Protein 4DWD (pdb70)

Secondary structure (DSSP, 8-state):
-PBEEEEEEEEE-----EEEEEEEETTS-EEEEEE---TTHHHHHHIIIIIHHHHTTSBGGGHHHHHH--TTGGG--TTHHHHHHHHHHHHHHHHHHHHHTSBHHHHTT--S-SEEEEEEEE---SSS-HHHHHHHHHHHHHHH--SEEEEE----TT--S--HHHHHHHHHHHHHHH-TT--EEEE-TT---HHHHHHHHHHHHHTT-SEEE--S-TT-S---HHHHH-SSEEE--TT--SHHHHHHHHHHT------TT--TTT--HHHHHHHHT---------SSHHHHHHHHHHHT-----EEE-TTGGGGTTTBSS----BTTEEE----SBT---B-HHHHHHHEEEE---/-PBEEEEEEEEE-----EEEEEEEETTS-EEEEEE---TTHHHHHHIIIIIHHHHTTSBGGGHHHHHH--TTGGG--TTHHHHHHHHHHHHHHHHHHHHHTSBHHHHTT--S-SEEEEEEEE---SSS-HHHHHHHHHHHHHHH--SEEEEE----TT--S--HHHHHHHHHHHHHHH-TT--EEEE-TT---HHHHHHHHHHHHHTT-SEEE--S-TT-S---HHHHH-SSEEE--TT--SHHHHHHHHHHT------TT--TTT--HHHHHHHHT---------SSHHHHHHHHHHHT-----EEE-TTGGGGTTTBSS----BTTEEE----SBT---B-HHHHHHHEEEEETTEEE-

InterPro domains:
  IPR013341 Mandelate racemase, N-terminal domain [PF02746] (21-117)
  IPR013342 Mandelate racemase, C-terminal domain [PF13378] (141-360)
  IPR013342 Mandelate racemase, C-terminal domain [SM00922] (139-242)
  IPR029017 Enolase-like, N-terminal [G3DSA:3.30.390.10] (1-109)
  IPR029017 Enolase-like, N-terminal [SSF54826] (1-121)
  IPR036849 Enolase-like, C-terminal domain superfamily [G3DSA:3.20.20.120] (110-372)
  IPR036849 Enolase-like, C-terminal domain superfamily [SSF51604] (105-364)
  IPR046945 L-rhamnonate dehydratase-like [PTHR13794] (23-365)

Foldseek 3Di:
DKAWAFWFWKWFDACQIFIKIWIAIPVGDIFIFGADAVSLLLLSLCCFPPQTVQRHGDHLVCLVVSLVPPSCVVVVCAFSNLLNSLRSSQRSLLVVLVVVVWESLVVVPFFPDQWFFEEEEEEQPQVDALVRLLVVQVVCCVQQVGQAYEYEHPDDLVAALPDLPRLLSSLQSNLVSVDLVHAYEYEDVAHYDLVSLLVSLVSVVVSVHAEYENPHHVVPLLSLVSCVVHDRQYEYACRPRALVVLVSSVVSNHLYAHFSSSCHLVNVNLVVSVVSNHDYAHDDEAFFSSLLSVSSNVRHHDPDTHYYYPPSVSNPDQWPDTDDHDNRIDRHDMGGRSPTHGDVVSRVVGIDTDHND/DKAWAFWFWKWFPQVHIFIKIWIAIPVGDIFIFGADAVRLQLLSLCCFPPQGVQRHGGHLVCLVVSLVPPPCVVVVCAFSNLLNSLRVSQRSLLVVLVVVVWESLVVVPHFPDQWFFEEEEEEQPQPDALVRLLVVQVVSCVQQVGQAYEYEHPDDLVAALPDLPRLLSSLQSNLVNVDLPHAYEYEDVAHYDLVSLLVSLVSVVVSVHAEYENPHHLVPLLSLVSCVVHDRQYEYACSPRALVSLVSSVVSNHLYAHFSSSCHLVNVNQVVSVVSNHDYAHDDEAFFSSLLSVSSNVSHHDPDTHYYYPPSVSNPDQWPDTDDHDNRIDRHDIGGRSPTGGDVVSRVVGIWIDHVPDTHD

Structure (mmCIF, N/CA/C/O backbone):
data_4DWD
#
_entry.id   4DWD
#
_cell.length_a   136.598
_cell.length_b   136.598
_cell.length_c   80.603
_cell.angle_alpha   90.00
_cell.angle_beta   90.00
_cell.angle_gamma   90.00
#
_symmetry.space_group_name_H-M   'P 4 21 2'
#
loop_
_entity.id
_entity.type
_entity.pdbx_description
1 polymer 'Mandelate racemase/muconate lactonizing enzyme, C-terminal domain protein'
2 non-polymer 'MAGNESIUM ION'
3 non-polymer 'CHLORIDE ION'
4 water water
#
loop_
_atom_site.group_PDB
_atom_site.id
_atom_site.type_symbol
_atom_site.label_atom_id
_atom_site.label_alt_id
_atom_site.label_comp_id
_atom_site.label_asym_id
_atom_site.label_entity_id
_atom_site.label_seq_id
_atom_site.pdbx_PDB_ins_code
_atom_site.Cartn_x
_atom_site.Cartn_y
_atom_site.Cartn_z
_atom_site.occupancy
_atom_site.B_iso_or_equiv
_atom_site.auth_seq_id
_atom_site.auth_comp_id
_atom_site.auth_asym_id
_atom_site.auth_atom_id
_atom_site.pdbx_PDB_model_num
ATOM 1 N N . SER A 1 2 ? 20.242 -19.762 24.343 1.00 36.10 2 SER A N 1
ATOM 2 C CA . SER A 1 2 ? 20.227 -19.998 22.868 1.00 32.71 2 SER A CA 1
ATOM 3 C C . SER A 1 2 ? 18.913 -19.526 22.231 1.00 31.12 2 SER A C 1
ATOM 4 O O . SER A 1 2 ? 18.034 -18.989 22.919 1.00 31.47 2 SER A O 1
ATOM 7 N N . LEU A 1 3 ? 18.787 -19.746 20.924 1.00 25.93 3 LEU A N 1
ATOM 8 C CA . LEU A 1 3 ? 17.756 -19.110 20.103 1.00 23.43 3 LEU A CA 1
ATOM 9 C C . LEU A 1 3 ? 16.318 -19.499 20.461 1.00 21.96 3 LEU A C 1
ATOM 10 O O . LEU A 1 3 ? 15.952 -20.678 20.422 1.00 19.32 3 LEU A O 1
ATOM 15 N N . LYS A 1 4 ? 15.508 -18.492 20.781 1.00 16.90 4 LYS A N 1
ATOM 16 C CA . LYS A 1 4 ? 14.116 -18.703 21.207 1.00 16.73 4 LYS A CA 1
ATOM 17 C C . LYS A 1 4 ? 13.115 -18.393 20.107 1.00 16.22 4 LYS A C 1
ATOM 18 O O . LYS A 1 4 ? 13.379 -17.572 19.234 1.00 16.31 4 LYS A O 1
ATOM 24 N N . ILE A 1 5 ? 11.971 -19.071 20.165 1.00 15.89 5 ILE A N 1
ATOM 25 C CA . ILE A 1 5 ? 10.856 -18.837 19.256 1.00 15.54 5 ILE A CA 1
ATOM 26 C C . ILE A 1 5 ? 10.124 -17.577 19.709 1.00 15.74 5 ILE A C 1
ATOM 27 O O . ILE A 1 5 ? 9.771 -17.454 20.884 1.00 17.28 5 ILE A O 1
ATOM 32 N N . ALA A 1 6 ? 9.909 -16.643 18.783 1.00 14.80 6 ALA A N 1
ATOM 33 C CA . ALA A 1 6 ? 9.185 -15.398 19.083 1.00 16.01 6 ALA A CA 1
ATOM 34 C C . ALA A 1 6 ? 7.711 -15.447 18.678 1.00 16.58 6 ALA A C 1
ATOM 35 O O . ALA A 1 6 ? 6.852 -14.896 19.369 1.00 18.68 6 ALA A O 1
ATOM 37 N N . LYS A 1 7 ? 7.420 -16.097 17.554 1.00 15.18 7 LYS A N 1
ATOM 38 C CA . LYS A 1 7 ? 6.095 -16.025 16.968 1.00 16.00 7 LYS A CA 1
ATOM 39 C C . LYS A 1 7 ? 5.834 -17.254 16.123 1.00 15.17 7 LYS A C 1
ATOM 40 O O . LYS A 1 7 ? 6.729 -17.747 15.438 1.00 14.27 7 LYS A O 1
ATOM 46 N N . VAL A 1 8 ? 4.604 -17.755 16.201 1.00 14.84 8 VAL A N 1
ATOM 47 C CA . VAL A 1 8 ? 4.160 -18.877 15.381 1.00 14.16 8 VAL A CA 1
ATOM 48 C C . VAL A 1 8 ? 2.879 -18.440 14.696 1.00 14.50 8 VAL A C 1
ATOM 49 O O . VAL A 1 8 ? 1.908 -18.086 15.379 1.00 16.56 8 VAL A O 1
ATOM 53 N N . GLU A 1 9 ? 2.883 -18.450 13.359 1.00 13.48 9 GLU A N 1
ATOM 54 C CA . GLU A 1 9 ? 1.725 -18.024 12.570 1.00 14.22 9 GLU A CA 1
ATOM 55 C C . GLU A 1 9 ? 1.176 -19.174 11.758 1.00 13.46 9 GLU A C 1
ATOM 56 O O . GLU A 1 9 ? 1.942 -19.885 11.098 1.00 13.75 9 GLU A O 1
ATOM 62 N N . ALA A 1 10 ? -0.150 -19.321 11.766 1.00 12.73 10 ALA A N 1
ATOM 63 C CA . ALA A 1 10 ? -0.845 -20.296 10.929 1.00 12.51 10 ALA A CA 1
ATOM 64 C C . ALA A 1 10 ? -1.467 -19.554 9.754 1.00 12.50 10 ALA A C 1
ATOM 65 O O . ALA A 1 10 ? -2.284 -18.651 9.964 1.00 13.66 10 ALA A O 1
ATOM 67 N N . LEU A 1 11 ? -1.094 -19.927 8.530 1.00 11.01 11 LEU A N 1
ATOM 68 C CA . LEU A 1 11 ? -1.481 -19.157 7.337 1.00 11.23 11 LEU A CA 1
ATOM 69 C C . LEU A 1 11 ? -2.202 -19.989 6.288 1.00 12.21 11 LEU A C 1
ATOM 70 O O . LEU A 1 11 ? -1.671 -21.000 5.825 1.00 13.09 11 LEU A O 1
ATOM 75 N N . SER A 1 12 ? -3.393 -19.544 5.893 1.00 13.46 12 SER A N 1
ATOM 76 C CA . SER A 1 12 ? -4.116 -20.158 4.792 1.00 12.70 12 SER A CA 1
ATOM 77 C C . SER A 1 12 ? -3.800 -19.323 3.554 1.00 13.67 12 SER A C 1
ATOM 78 O O . SER A 1 12 ? -4.019 -18.110 3.556 1.00 14.78 12 SER A O 1
ATOM 81 N N . VAL A 1 13 ? -3.280 -19.963 2.509 1.00 12.45 13 VAL A N 1
ATOM 82 C CA . VAL A 1 13 ? -2.711 -19.223 1.369 1.00 13.40 13 VAL A CA 1
ATOM 83 C C . VAL A 1 13 ? -3.296 -19.679 0.031 1.00 14.02 13 VAL A C 1
ATOM 84 O O . VAL A 1 13 ? -3.298 -20.863 -0.288 1.00 14.63 13 VAL A O 1
ATOM 88 N N . ALA A 1 14 ? -3.797 -18.722 -0.745 1.00 13.64 14 ALA A N 1
ATOM 89 C CA . ALA A 1 14 ? -4.334 -18.980 -2.082 1.00 13.68 14 ALA A CA 1
ATOM 90 C C . ALA A 1 14 ? -3.174 -19.211 -3.054 1.00 14.61 14 ALA A C 1
ATOM 91 O O . ALA A 1 14 ? -2.261 -18.388 -3.137 1.00 15.55 14 ALA A O 1
ATOM 101 N N . GLY A 1 16 ? -1.320 -20.295 -6.858 1.00 18.28 16 GLY A N 1
ATOM 102 C CA . GLY A 1 16 ? -1.390 -20.291 -8.327 1.00 19.21 16 GLY A CA 1
ATOM 103 C C . GLY A 1 16 ? -2.120 -19.130 -8.983 1.00 25.60 16 GLY A C 1
ATOM 104 O O . GLY A 1 16 ? -2.607 -18.215 -8.311 1.00 24.17 16 GLY A O 1
ATOM 105 N N . ASP A 1 17 ? -2.190 -19.177 -10.312 1.00 34.23 17 ASP A N 1
ATOM 106 C CA . ASP A 1 17 ? -2.782 -18.097 -11.114 1.00 31.98 17 ASP A CA 1
ATOM 107 C C . ASP A 1 17 ? -4.033 -18.541 -11.869 1.00 36.99 17 ASP A C 1
ATOM 108 O O . ASP A 1 17 ? -4.598 -19.600 -11.592 1.00 37.79 17 ASP A O 1
ATOM 113 N N . PRO A 1 23 ? -7.242 -23.166 -5.354 1.00 29.81 23 PRO A N 1
ATOM 114 C CA . PRO A 1 23 ? -6.760 -24.087 -4.335 1.00 28.70 23 PRO A CA 1
ATOM 115 C C . PRO A 1 23 ? -6.056 -23.323 -3.226 1.00 25.24 23 PRO A C 1
ATOM 116 O O . PRO A 1 23 ? -5.390 -22.311 -3.490 1.00 25.49 23 PRO A O 1
ATOM 120 N N . THR A 1 24 ? -6.211 -23.789 -1.991 1.00 22.26 24 THR A N 1
ATOM 121 C CA . THR A 1 24 ? -5.511 -23.166 -0.876 1.00 18.49 24 THR A CA 1
ATOM 122 C C . THR A 1 24 ? -4.613 -24.134 -0.139 1.00 18.12 24 THR A C 1
ATOM 123 O O . THR A 1 24 ? -4.913 -25.333 -0.012 1.00 20.49 24 THR A O 1
ATOM 127 N N . SER A 1 25 ? -3.501 -23.598 0.340 1.00 13.79 25 SER A N 1
ATOM 128 C CA . SER A 1 25 ? -2.538 -24.377 1.091 1.00 11.96 25 SER A CA 1
ATOM 129 C C . SER A 1 25 ? -2.464 -23.873 2.527 1.00 11.97 25 SER A C 1
ATOM 130 O O . SER A 1 25 ? -3.025 -22.822 2.867 1.00 12.73 25 SER A O 1
ATOM 133 N N . ALA A 1 26 ? -1.770 -24.636 3.362 1.00 11.32 26 ALA A N 1
ATOM 134 C CA . ALA A 1 26 ? -1.742 -24.407 4.799 1.00 10.96 26 ALA A CA 1
ATOM 135 C C . ALA A 1 26 ? -0.307 -24.399 5.286 1.00 11.08 26 ALA A C 1
ATOM 136 O O . ALA A 1 26 ? 0.359 -25.431 5.291 1.00 11.11 26 ALA A O 1
ATOM 138 N N . PHE A 1 27 ? 0.173 -23.222 5.681 1.00 10.79 27 PHE A N 1
ATOM 139 C CA . PHE A 1 27 ? 1.564 -23.070 6.081 1.00 10.47 27 PHE A CA 1
ATOM 140 C C . PHE A 1 27 ? 1.703 -22.595 7.512 1.00 11.24 27 PHE A C 1
ATOM 141 O O . PHE A 1 27 ? 0.802 -21.974 8.059 1.00 11.57 27 PHE A O 1
ATOM 149 N N . VAL A 1 28 ? 2.838 -22.925 8.112 1.00 10.99 28 VAL A N 1
ATOM 150 C CA . VAL A 1 28 ? 3.189 -22.407 9.432 1.00 11.25 28 VAL A CA 1
ATOM 151 C C . VAL A 1 28 ? 4.485 -21.612 9.262 1.00 11.77 28 VAL A C 1
ATOM 152 O O . VAL A 1 28 ? 5.468 -22.119 8.698 1.00 12.04 28 VAL A O 1
ATOM 156 N N . ARG A 1 29 ? 4.465 -20.355 9.699 1.00 11.42 29 ARG A N 1
ATOM 157 C CA . ARG A 1 29 ? 5.669 -19.534 9.710 1.00 11.92 29 ARG A CA 1
ATOM 158 C C . ARG A 1 29 ? 6.093 -19.314 11.148 1.00 12.25 29 ARG A C 1
ATOM 159 O O . ARG A 1 29 ? 5.327 -18.796 11.949 1.00 12.55 29 ARG A O 1
ATOM 167 N N . ILE A 1 30 ? 7.307 -19.736 11.480 1.00 12.02 30 ILE A N 1
ATOM 168 C CA . ILE A 1 30 ? 7.827 -19.541 12.829 1.00 12.75 30 ILE A CA 1
ATOM 169 C C . ILE A 1 30 ? 8.982 -18.552 12.768 1.00 13.08 30 ILE A C 1
ATOM 170 O O . ILE A 1 30 ? 9.921 -18.736 12.006 1.00 13.37 30 ILE A O 1
ATOM 175 N N . THR A 1 31 ? 8.888 -17.506 13.586 1.00 13.64 31 THR A N 1
ATOM 176 C CA . THR A 1 31 ? 9.903 -16.462 13.644 1.00 13.77 31 THR A CA 1
ATOM 177 C C . THR A 1 31 ? 10.660 -16.573 14.965 1.00 14.67 31 THR A C 1
ATOM 178 O O . THR A 1 31 ? 10.050 -16.641 16.031 1.00 14.66 31 THR A O 1
ATOM 182 N N . ALA A 1 32 ? 11.988 -16.617 14.880 1.00 14.61 32 ALA A N 1
ATOM 183 C CA . ALA A 1 32 ? 12.846 -16.634 16.066 1.00 14.71 32 ALA A CA 1
ATOM 184 C C . ALA A 1 32 ? 13.077 -15.224 16.590 1.00 15.95 32 ALA A C 1
ATOM 185 O O . ALA A 1 32 ? 12.787 -14.237 15.901 1.00 16.66 32 ALA A O 1
ATOM 187 N N . GLU A 1 33 ? 13.613 -15.138 17.805 1.00 16.73 33 GLU A N 1
ATOM 188 C CA A GLU A 1 33 ? 13.872 -13.846 18.452 0.50 17.01 33 GLU A CA 1
ATOM 189 C CA B GLU A 1 33 ? 13.856 -13.838 18.436 0.50 17.16 33 GLU A CA 1
ATOM 190 C C . GLU A 1 33 ? 14.854 -12.969 17.670 1.00 17.03 33 GLU A C 1
ATOM 191 O O . GLU A 1 33 ? 14.882 -11.757 17.860 1.00 19.45 33 GLU A O 1
ATOM 202 N N . ASP A 1 34 ? 15.665 -13.586 16.803 1.00 16.44 34 ASP A N 1
ATOM 203 C CA . ASP A 1 34 ? 16.641 -12.842 15.983 1.00 18.29 34 ASP A CA 1
ATOM 204 C C . ASP A 1 34 ? 16.064 -12.420 14.629 1.00 17.16 34 ASP A C 1
ATOM 205 O O . ASP A 1 34 ? 16.778 -11.881 13.776 1.00 18.34 34 ASP A O 1
ATOM 210 N N . GLY A 1 35 ? 14.774 -12.685 14.437 1.00 16.15 35 GLY A N 1
ATOM 211 C CA . GLY A 1 35 ? 14.091 -12.346 13.190 1.00 16.45 35 GLY A CA 1
ATOM 212 C C . GLY A 1 35 ? 14.191 -13.382 12.079 1.00 15.27 35 GLY A C 1
ATOM 213 O O . GLY A 1 35 ? 13.581 -13.208 11.021 1.00 17.03 35 GLY A O 1
ATOM 214 N N . THR A 1 36 ? 14.949 -14.460 12.292 1.00 14.73 36 THR A N 1
ATOM 215 C CA . THR A 1 36 ? 14.998 -15.514 11.273 1.00 15.51 36 THR A CA 1
ATOM 216 C C . THR A 1 36 ? 13.656 -16.236 11.207 1.00 15.48 36 THR A C 1
ATOM 217 O O . THR A 1 36 ? 12.915 -16.294 12.199 1.00 14.53 36 THR A O 1
ATOM 221 N N . VAL A 1 37 ? 13.347 -16.765 10.027 1.00 14.42 37 VAL A N 1
ATOM 222 C CA . VAL A 1 37 ? 12.055 -17.392 9.779 1.00 14.18 37 VAL A CA 1
ATOM 223 C C . VAL A 1 37 ? 12.206 -18.831 9.299 1.00 14.23 37 VAL A C 1
ATOM 224 O O . VAL A 1 37 ? 13.100 -19.144 8.512 1.00 15.40 37 VAL A O 1
ATOM 228 N N . GLY A 1 38 ? 11.348 -19.712 9.806 1.00 13.23 38 GLY A N 1
ATOM 229 C CA . GLY A 1 38 ? 11.246 -21.072 9.280 1.00 12.73 38 GLY A CA 1
ATOM 230 C C . GLY A 1 38 ? 9.843 -21.356 8.767 1.00 11.69 38 GLY A C 1
ATOM 231 O O . GLY A 1 38 ? 8.852 -20.880 9.335 1.00 12.12 38 GLY A O 1
ATOM 232 N N . TRP A 1 39 ? 9.769 -22.144 7.694 1.00 10.57 39 TRP A N 1
ATOM 233 C CA . TRP A 1 39 ? 8.512 -22.479 7.033 1.00 11.18 39 TRP A CA 1
ATOM 234 C C . TRP A 1 39 ? 8.186 -23.945 7.136 1.00 11.29 39 TRP A C 1
ATOM 235 O O . TRP A 1 39 ? 9.054 -24.806 6.924 1.00 11.07 39 TRP A O 1
ATOM 246 N N . GLY A 1 40 ? 6.923 -24.226 7.465 1.00 11.21 40 GLY A N 1
ATOM 247 C CA . GLY A 1 40 ? 6.383 -25.579 7.505 1.00 11.04 40 GLY A CA 1
ATOM 248 C C . GLY A 1 40 ? 5.066 -25.636 6.743 1.00 10.68 40 GLY A C 1
ATOM 249 O O . GLY A 1 40 ? 4.484 -24.603 6.379 1.00 10.09 40 GLY A O 1
ATOM 250 N N . GLU A 1 41 ? 4.576 -26.848 6.511 1.00 9.94 41 GLU A N 1
ATOM 251 C CA . GLU A 1 41 ? 3.359 -27.052 5.749 1.00 10.24 41 GLU A CA 1
ATOM 252 C C . GLU A 1 41 ? 2.572 -28.203 6.344 1.00 9.84 41 GLU A C 1
ATOM 253 O O . GLU A 1 41 ? 3.161 -29.198 6.760 1.00 9.82 41 GLU A O 1
ATOM 259 N N . ALA A 1 42 ? 1.247 -28.033 6.385 1.00 9.97 42 ALA A N 1
ATOM 260 C CA . ALA A 1 42 ? 0.304 -29.082 6.791 1.00 10.16 42 ALA A CA 1
ATOM 261 C C . ALA A 1 42 ? -0.515 -29.493 5.586 1.00 10.58 42 ALA A C 1
ATOM 262 O O . ALA A 1 42 ? -0.905 -28.642 4.781 1.00 10.43 42 ALA A O 1
ATOM 264 N N . SER A 1 43 ? -0.816 -30.781 5.482 1.00 10.39 43 SER A N 1
ATOM 265 C CA . SER A 1 43 ? -1.558 -31.308 4.347 1.00 10.51 43 SER A CA 1
ATOM 266 C C . SER A 1 43 ? -2.861 -30.525 4.231 1.00 10.61 43 SER A C 1
ATOM 267 O O . SER A 1 43 ? -3.605 -30.432 5.200 1.00 10.71 43 SER A O 1
ATOM 270 N N . PRO A 1 44 ? -3.138 -29.953 3.054 1.00 10.68 44 PRO A N 1
ATOM 271 C CA . PRO A 1 44 ? -4.252 -29.005 2.952 1.00 11.43 44 PRO A CA 1
ATOM 272 C C . PRO A 1 44 ? -5.586 -29.708 2.668 1.00 11.97 44 PRO A C 1
ATOM 273 O O . PRO A 1 44 ? -6.279 -29.387 1.695 1.00 12.66 44 PRO A O 1
ATOM 285 N N . LEU A 1 46 ? -9.251 -30.306 2.836 1.00 11.83 46 LEU A N 1
ATOM 286 C CA . LEU A 1 46 ? -10.331 -29.318 2.968 1.00 13.72 46 LEU A CA 1
ATOM 287 C C . LEU A 1 46 ? -9.728 -27.959 3.343 1.00 13.94 46 LEU A C 1
ATOM 288 O O . LEU A 1 46 ? -10.277 -27.218 4.163 1.00 16.48 46 LEU A O 1
ATOM 293 N N . GLY A 1 47 ? -8.587 -27.655 2.720 1.00 12.60 47 GLY A N 1
ATOM 294 C CA . GLY A 1 47 ? -7.849 -26.413 2.961 1.00 14.02 47 GLY A CA 1
ATOM 295 C C . GLY A 1 47 ? -6.866 -26.453 4.120 1.00 13.12 47 GLY A C 1
ATOM 296 O O . GLY A 1 47 ? -6.111 -25.503 4.336 1.00 13.96 47 GLY A O 1
ATOM 297 N N . GLY A 1 48 ? -6.874 -27.534 4.896 1.00 13.00 48 GLY A N 1
ATOM 298 C CA . GLY A 1 48 ? -6.012 -27.596 6.080 1.00 12.54 48 GLY A CA 1
ATOM 299 C C . GLY A 1 48 ? -6.431 -26.619 7.176 1.00 12.67 48 GLY A C 1
ATOM 300 O O . GLY A 1 48 ? -5.662 -26.355 8.095 1.00 12.45 48 GLY A O 1
ATOM 301 N N . ILE A 1 49 ? -7.648 -26.083 7.092 1.00 13.05 49 ILE A N 1
ATOM 302 C CA . ILE A 1 49 ? -8.109 -25.068 8.056 1.00 12.53 49 ILE A CA 1
ATOM 303 C C . ILE A 1 49 ? -8.160 -25.614 9.488 1.00 12.41 49 ILE A C 1
ATOM 304 O O . ILE A 1 49 ? -7.760 -24.932 10.442 1.00 13.19 49 ILE A O 1
ATOM 309 N N . ALA A 1 50 ? -8.638 -26.846 9.651 1.00 12.14 50 ALA A N 1
ATOM 310 C CA . ALA A 1 50 ? -8.682 -27.434 10.988 1.00 12.38 50 ALA A CA 1
ATOM 311 C C . ALA A 1 50 ? -7.273 -27.571 11.589 1.00 11.25 50 ALA A C 1
ATOM 312 O O . ALA A 1 50 ? -7.067 -27.231 12.754 1.00 11.47 50 ALA A O 1
ATOM 314 N N . SER A 1 51 ? -6.307 -28.039 10.789 1.00 11.00 51 SER A N 1
ATOM 315 C CA . SER A 1 51 ? -4.923 -28.135 11.269 1.00 10.79 51 SER A CA 1
ATOM 316 C C . SER A 1 51 ? -4.375 -26.758 11.643 1.00 10.86 51 SER A C 1
ATOM 317 O O . SER A 1 51 ? -3.674 -26.624 12.651 1.00 10.94 51 SER A O 1
ATOM 320 N N . LEU A 1 52 ? -4.664 -25.747 10.821 1.00 10.68 52 LEU A N 1
ATOM 321 C CA . LEU A 1 52 ? -4.217 -24.389 11.120 1.00 10.97 52 LEU A CA 1
ATOM 322 C C . LEU A 1 52 ? -4.808 -23.870 12.429 1.00 11.08 52 LEU A C 1
ATOM 323 O O . LEU A 1 52 ? -4.104 -23.219 13.215 1.00 11.61 52 LEU A O 1
ATOM 328 N N . GLY A 1 53 ? -6.088 -24.161 12.670 1.00 11.16 53 GLY A N 1
ATOM 329 C CA . GLY A 1 53 ? -6.724 -23.805 13.949 1.00 12.49 53 GLY A CA 1
ATOM 330 C C . GLY A 1 53 ? -6.061 -24.475 15.145 1.00 11.47 53 GLY A C 1
ATOM 331 O O . GLY A 1 53 ? -5.870 -23.851 16.182 1.00 12.59 53 GLY A O 1
ATOM 332 N N . VAL A 1 54 ? -5.718 -25.754 15.000 1.00 10.82 54 VAL A N 1
ATOM 333 C CA . VAL A 1 54 ? -4.978 -26.481 16.045 1.00 11.41 54 VAL A CA 1
ATOM 334 C C . VAL A 1 54 ? -3.600 -25.848 16.312 1.00 11.79 54 VAL A C 1
ATOM 335 O O . VAL A 1 54 ? -3.204 -25.696 17.462 1.00 12.73 54 VAL A O 1
ATOM 339 N N . VAL A 1 55 ? -2.885 -25.459 15.258 1.00 11.19 55 VAL A N 1
ATOM 340 C CA . VAL A 1 55 ? -1.621 -24.728 15.436 1.00 11.73 55 VAL A CA 1
ATOM 341 C C . VAL A 1 55 ? -1.862 -23.445 16.253 1.00 12.32 55 VAL A C 1
ATOM 342 O O . VAL A 1 55 ? -1.213 -23.211 17.286 1.00 13.40 55 VAL A O 1
ATOM 346 N N . ALA A 1 56 ? -2.805 -22.621 15.802 1.00 12.08 56 ALA A N 1
ATOM 347 C CA . ALA A 1 56 ? -3.011 -21.308 16.411 1.00 13.49 56 ALA A CA 1
ATOM 348 C C . ALA A 1 56 ? -3.476 -21.392 17.875 1.00 13.40 56 ALA A C 1
ATOM 349 O O . ALA A 1 56 ? -2.949 -20.680 18.735 1.00 15.21 56 ALA A O 1
ATOM 351 N N . ARG A 1 57 ? -4.447 -22.263 18.147 1.00 13.62 57 ARG A N 1
ATOM 352 C CA . ARG A 1 57 ? -5.045 -22.382 19.483 1.00 14.33 57 ARG A CA 1
ATOM 353 C C . ARG A 1 57 ? -4.229 -23.229 20.450 1.00 14.10 57 ARG A C 1
ATOM 354 O O . ARG A 1 57 ? -4.122 -22.891 21.628 1.00 17.22 57 ARG A O 1
ATOM 362 N N . ASP A 1 58 ? -3.688 -24.345 19.964 1.00 14.09 58 ASP A N 1
ATOM 363 C CA . ASP A 1 58 ? -3.184 -25.403 20.850 1.00 14.82 58 ASP A CA 1
ATOM 364 C C . ASP A 1 58 ? -1.672 -25.514 20.888 1.00 16.80 58 ASP A C 1
ATOM 365 O O . ASP A 1 58 ? -1.126 -25.919 21.906 1.00 21.49 58 ASP A O 1
ATOM 370 N N . ILE A 1 59 ? -0.999 -25.219 19.773 1.00 13.85 59 ILE A N 1
ATOM 371 C CA . ILE A 1 59 ? 0.442 -25.425 19.684 1.00 15.05 59 ILE A CA 1
ATOM 372 C C . ILE A 1 59 ? 1.213 -24.129 19.867 1.00 14.73 59 ILE A C 1
ATOM 373 O O . ILE A 1 59 ? 2.139 -24.074 20.676 1.00 15.06 59 ILE A O 1
ATOM 378 N N . ALA A 1 60 ? 0.821 -23.089 19.127 1.00 14.27 60 ALA A N 1
ATOM 379 C CA . ALA A 1 60 ? 1.539 -21.808 19.139 1.00 14.36 60 ALA A CA 1
ATOM 380 C C . ALA A 1 60 ? 1.800 -21.238 20.546 1.00 15.37 60 ALA A C 1
ATOM 381 O O . ALA A 1 60 ? 2.941 -20.881 20.849 1.00 16.79 60 ALA A O 1
ATOM 383 N N . PRO A 1 61 ? 0.761 -21.159 21.410 1.00 14.93 61 PRO A N 1
ATOM 384 C CA . PRO A 1 61 ? 1.018 -20.579 22.738 1.00 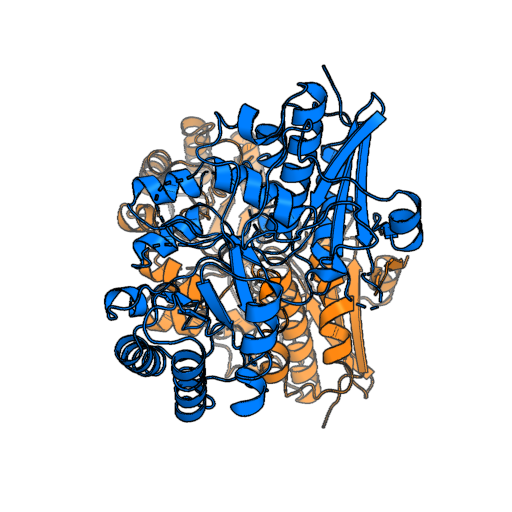17.07 61 PRO A CA 1
ATOM 385 C C . PRO A 1 61 ? 2.089 -21.332 23.538 1.00 17.32 61 PRO A C 1
ATOM 386 O O . PRO A 1 61 ? 2.817 -20.720 24.322 1.00 21.27 61 PRO A O 1
ATOM 390 N N . PHE A 1 62 ? 2.197 -22.639 23.324 1.00 15.95 62 PHE A N 1
ATOM 391 C CA . PHE A 1 62 ? 3.203 -23.433 24.013 1.00 17.81 62 PHE A CA 1
ATOM 392 C C . PHE A 1 62 ? 4.617 -23.207 23.468 1.00 18.28 62 PHE A C 1
ATOM 393 O O . PHE A 1 62 ? 5.578 -23.105 24.241 1.00 19.31 62 PHE A O 1
ATOM 401 N N . LEU A 1 63 ? 4.737 -23.100 22.146 1.00 16.66 63 LEU A N 1
ATOM 402 C CA . LEU A 1 63 ? 6.027 -22.930 21.489 1.00 15.90 63 LEU A CA 1
ATOM 403 C C . LEU A 1 63 ? 6.657 -21.562 21.723 1.00 16.53 63 LEU A C 1
ATOM 404 O O . LEU A 1 63 ? 7.875 -21.435 21.724 1.00 15.76 63 LEU A O 1
ATOM 409 N N . GLU A 1 64 ? 5.829 -20.540 21.902 1.00 16.52 64 GLU A N 1
ATOM 410 C CA . GLU A 1 64 ? 6.362 -19.191 22.012 1.00 17.27 64 GLU A CA 1
ATOM 411 C C . GLU A 1 64 ? 7.238 -19.065 23.262 1.00 16.20 64 GLU A C 1
ATOM 412 O O . GLU A 1 64 ? 6.858 -19.494 24.346 1.00 18.45 64 GLU A O 1
ATOM 418 N N . GLY A 1 65 ? 8.458 -18.574 23.067 1.00 16.29 65 GLY A N 1
ATOM 419 C CA . GLY A 1 65 ? 9.421 -18.447 24.155 1.00 16.29 65 GLY A CA 1
ATOM 420 C C . GLY A 1 65 ? 10.308 -19.659 24.377 1.00 15.45 65 GLY A C 1
ATOM 421 O O . GLY A 1 65 ? 11.206 -19.623 25.215 1.00 18.44 65 GLY A O 1
ATOM 422 N N . GLN A 1 66 ? 10.055 -20.740 23.645 1.00 15.29 66 GLN A N 1
ATOM 423 C CA . GLN A 1 66 ? 10.847 -21.959 23.810 1.00 15.91 66 GLN A CA 1
ATOM 424 C C . GLN A 1 66 ? 12.040 -21.965 22.866 1.00 13.97 66 GLN A C 1
ATOM 425 O O . GLN A 1 66 ? 12.099 -21.174 21.927 1.00 15.33 66 GLN A O 1
ATOM 431 N N . GLU A 1 67 ? 12.974 -22.880 23.105 1.00 13.84 67 GLU A N 1
ATOM 432 C CA A GLU A 1 67 ? 14.193 -22.967 22.295 0.50 15.51 67 GLU A CA 1
ATOM 433 C CA B GLU A 1 67 ? 14.181 -22.977 22.290 0.50 15.53 67 GLU A CA 1
ATOM 434 C C . GLU A 1 67 ? 13.996 -23.728 20.978 1.00 14.36 67 GLU A C 1
ATOM 435 O O . GLU A 1 67 ? 13.533 -24.851 20.965 1.00 14.31 67 GLU A O 1
ATOM 446 N N . VAL A 1 68 ? 14.387 -23.099 19.876 1.00 14.09 68 VAL A N 1
ATOM 447 C CA . VAL A 1 68 ? 14.286 -23.710 18.544 1.00 14.47 68 VAL A CA 1
ATOM 448 C C . VAL A 1 68 ? 14.858 -25.117 18.481 1.00 15.00 68 VAL A C 1
ATOM 449 O O . VAL A 1 68 ? 14.253 -26.015 17.896 1.00 16.25 68 VAL A O 1
ATOM 453 N N . LEU A 1 69 ? 16.016 -25.316 19.101 1.00 13.87 69 LEU A N 1
ATOM 454 C CA . LEU A 1 69 ? 16.709 -26.591 18.969 1.00 15.08 69 LEU A CA 1
ATOM 455 C C . LEU A 1 69 ? 16.005 -27.730 19.696 1.00 15.86 69 LEU A C 1
ATOM 456 O O . LEU A 1 69 ? 16.259 -28.892 19.392 1.00 18.75 69 LEU A O 1
ATOM 461 N N . ASP A 1 70 ? 15.111 -27.405 20.630 1.00 14.29 70 ASP A N 1
ATOM 462 C CA . ASP A 1 70 ? 14.396 -28.436 21.393 1.00 15.65 70 ASP A CA 1
ATOM 463 C C . ASP A 1 70 ? 13.167 -28.987 20.655 1.00 14.01 70 ASP A C 1
ATOM 464 O O . ASP A 1 70 ? 12.201 -29.406 21.294 1.00 14.52 70 ASP A O 1
ATOM 469 N N . HIS A 1 71 ? 13.207 -29.029 19.319 1.00 14.06 71 HIS A N 1
ATOM 470 C CA . HIS A 1 71 ? 12.014 -29.370 18.533 1.00 14.43 71 HIS A CA 1
ATOM 471 C C . HIS A 1 71 ? 11.373 -30.678 18.921 1.00 14.44 71 HIS A C 1
ATOM 472 O O . HIS A 1 71 ? 10.151 -30.763 18.995 1.00 14.41 71 HIS A O 1
ATOM 479 N N . ALA A 1 72 ? 12.177 -31.714 19.168 1.00 14.33 72 ALA A N 1
ATOM 480 C CA . ALA A 1 72 ? 11.613 -33.039 19.403 1.00 14.24 72 ALA A CA 1
ATOM 481 C C . ALA A 1 72 ? 10.913 -33.126 20.751 1.00 13.89 72 ALA A C 1
ATOM 482 O O . ALA A 1 72 ? 9.811 -33.678 20.860 1.00 14.46 72 ALA A O 1
ATOM 484 N N . VAL A 1 73 ? 11.544 -32.573 21.780 1.00 12.70 73 VAL A N 1
ATOM 485 C CA . VAL A 1 73 ? 10.939 -32.572 23.105 1.00 13.66 73 VAL A CA 1
ATOM 486 C C . VAL A 1 73 ? 9.678 -31.721 23.082 1.00 13.62 73 VAL A C 1
ATOM 487 O O . VAL A 1 73 ? 8.632 -32.141 23.571 1.00 14.51 73 VAL A O 1
ATOM 491 N N . LEU A 1 74 ? 9.762 -30.544 22.469 1.00 12.93 74 LEU A N 1
ATOM 492 C CA . LEU A 1 74 ? 8.603 -29.662 22.404 1.00 13.06 74 LEU A CA 1
ATOM 493 C C . LEU A 1 74 ? 7.429 -30.308 21.683 1.00 13.35 74 LEU A C 1
ATOM 494 O O . LEU A 1 74 ? 6.296 -30.274 22.171 1.00 13.28 74 LEU A O 1
ATOM 499 N N . LEU A 1 75 ? 7.690 -30.907 20.523 1.00 12.59 75 LEU A N 1
ATOM 500 C CA . LEU A 1 75 ? 6.593 -31.418 19.710 1.00 12.85 75 LEU A CA 1
ATOM 501 C C . LEU A 1 75 ? 6.090 -32.784 20.173 1.00 12.97 75 LEU A C 1
ATOM 502 O O . LEU A 1 75 ? 4.929 -33.123 19.948 1.00 14.09 75 LEU A O 1
ATOM 507 N N . ASP A 1 76 ? 6.941 -33.566 20.834 1.00 12.77 76 ASP A N 1
ATOM 508 C CA . ASP A 1 76 ? 6.453 -34.828 21.382 1.00 13.32 76 ASP A CA 1
ATOM 509 C C . ASP A 1 76 ? 5.635 -34.554 22.637 1.00 13.55 76 ASP A C 1
ATOM 510 O O . ASP A 1 76 ? 4.666 -35.268 22.905 1.00 13.65 76 ASP A O 1
ATOM 515 N N . ARG A 1 77 ? 6.013 -33.523 23.400 1.00 13.00 77 ARG A N 1
ATOM 516 C CA . ARG A 1 77 ? 5.149 -33.074 24.495 1.00 13.27 77 ARG A CA 1
ATOM 517 C C . ARG A 1 77 ? 3.804 -32.621 23.927 1.00 14.49 77 ARG A C 1
ATOM 518 O O . ARG A 1 77 ? 2.746 -32.952 24.476 1.00 15.34 77 ARG A O 1
ATOM 547 N N . HIS A 1 80 ? 1.464 -35.466 22.967 1.00 14.58 80 HIS A N 1
ATOM 548 C CA . HIS A 1 80 ? 0.772 -36.074 24.088 1.00 16.30 80 HIS A CA 1
ATOM 549 C C . HIS A 1 80 ? -0.323 -35.213 24.646 1.00 15.09 80 HIS A C 1
ATOM 550 O O . HIS A 1 80 ? -1.370 -35.723 25.049 1.00 17.41 80 HIS A O 1
ATOM 557 N N . ARG A 1 81 ? -0.120 -33.899 24.602 1.00 14.48 81 ARG A N 1
ATOM 558 C CA . ARG A 1 81 ? -1.168 -32.924 24.948 1.00 15.62 81 ARG A CA 1
ATOM 559 C C . ARG A 1 81 ? -2.366 -33.008 23.988 1.00 16.37 81 ARG A C 1
ATOM 560 O O . ARG A 1 81 ? -3.506 -32.809 24.404 1.00 19.38 81 ARG A O 1
ATOM 568 N N . LEU A 1 82 ? -2.092 -33.306 22.716 1.00 14.17 82 LEU A N 1
ATOM 569 C CA . LEU A 1 82 ? -3.101 -33.318 21.648 1.00 14.70 82 LEU A CA 1
ATOM 570 C C . LEU A 1 82 ? -3.636 -34.708 21.329 1.00 12.71 82 LEU A C 1
ATOM 571 O O . LEU A 1 82 ? -4.427 -34.868 20.393 1.00 12.55 82 LEU A O 1
ATOM 576 N N . VAL A 1 83 ? -3.198 -35.723 22.073 1.00 11.86 83 VAL A N 1
ATOM 577 C CA . VAL A 1 83 ? -3.514 -37.108 21.701 1.00 11.98 83 VAL A CA 1
ATOM 578 C C . VAL A 1 83 ? -5.027 -37.361 21.547 1.00 11.72 83 VAL A C 1
ATOM 579 O O . VAL A 1 83 ? -5.448 -38.113 20.669 1.00 11.41 83 VAL A O 1
ATOM 583 N N . LYS A 1 84 ? -5.842 -36.715 22.373 1.00 11.46 84 LYS A N 1
ATOM 584 C CA . LYS A 1 84 ? -7.271 -36.985 22.349 1.00 11.87 84 LYS A CA 1
ATOM 585 C C . LYS A 1 84 ? -7.970 -36.254 21.207 1.00 11.04 84 LYS A C 1
ATOM 586 O O . LYS A 1 84 ? -9.188 -36.362 21.066 1.00 11.90 84 LYS A O 1
ATOM 592 N N . LEU A 1 85 ? -7.197 -35.523 20.394 1.00 10.87 85 LEU A N 1
ATOM 593 C CA . LEU A 1 85 ? -7.720 -34.986 19.123 1.00 9.95 85 LEU A CA 1
ATOM 594 C C . LEU A 1 85 ? -7.632 -36.013 18.003 1.00 10.59 85 LEU A C 1
ATOM 595 O O . LEU A 1 85 ? -8.003 -35.726 16.865 1.00 11.00 85 LEU A O 1
ATOM 600 N N . GLY A 1 86 ? -7.146 -37.204 18.334 1.00 10.60 86 GLY A N 1
ATOM 601 C CA . GLY A 1 86 ? -7.037 -38.292 17.368 1.00 11.32 86 GLY A CA 1
ATOM 602 C C . GLY A 1 86 ? -5.839 -39.151 17.708 1.00 11.58 86 GLY A C 1
ATOM 603 O O . GLY A 1 86 ? -5.987 -40.192 18.330 1.00 11.48 86 GLY A O 1
ATOM 604 N N . PRO A 1 87 ? -4.626 -38.697 17.343 1.00 11.63 87 PRO A N 1
ATOM 605 C CA . PRO A 1 87 ? -4.313 -37.413 16.711 1.00 11.61 87 PRO A CA 1
ATOM 606 C C . PRO A 1 87 ? -4.232 -37.486 15.188 1.00 11.82 87 PRO A C 1
ATOM 607 O O . PRO A 1 87 ? -3.830 -36.506 14.537 1.00 12.01 87 PRO A O 1
ATOM 611 N N . GLU A 1 88 ? -4.600 -38.635 14.620 1.00 12.89 88 GLU A N 1
ATOM 612 C CA . GLU A 1 88 ? -4.467 -38.863 13.168 1.00 12.77 88 GLU A CA 1
ATOM 613 C C . GLU A 1 88 ? -5.110 -37.774 12.341 1.00 11.49 88 GLU A C 1
ATOM 614 O O . GLU A 1 88 ? -6.247 -37.371 12.603 1.00 11.74 88 GLU A O 1
ATOM 620 N N . GLY A 1 89 ? -4.383 -37.335 11.315 1.00 11.19 89 GLY A N 1
ATOM 621 C CA . GLY A 1 89 ? -4.938 -36.417 10.326 1.00 11.13 89 GLY A CA 1
ATOM 622 C C . GLY A 1 89 ? -4.694 -34.977 10.747 1.00 10.35 89 GLY A C 1
ATOM 623 O O . GLY A 1 89 ? -3.575 -34.453 10.636 1.00 10.03 89 GLY A O 1
ATOM 624 N N . ILE A 1 90 ? -5.752 -34.332 11.230 1.00 10.15 90 ILE A N 1
ATOM 625 C CA . ILE A 1 90 ? -5.677 -32.915 11.587 1.00 9.94 90 ILE A CA 1
ATOM 626 C C . ILE A 1 90 ? -4.525 -32.572 12.551 1.00 9.61 90 ILE A C 1
ATOM 627 O O . ILE A 1 90 ? -3.731 -31.673 12.278 1.00 10.01 90 ILE A O 1
ATOM 632 N N . ALA A 1 91 ? -4.423 -33.297 13.665 1.00 9.81 91 ALA A N 1
ATOM 633 C CA . ALA A 1 91 ? -3.415 -32.959 14.671 1.00 10.40 91 ALA A CA 1
ATOM 634 C C . ALA A 1 91 ? -2.012 -33.368 14.224 1.00 9.94 91 ALA A C 1
ATOM 635 O O . ALA A 1 91 ? -1.060 -32.610 14.408 1.00 10.37 91 ALA A O 1
ATOM 637 N N . THR A 1 92 ? -1.871 -34.541 13.607 1.00 9.59 92 THR A N 1
ATOM 638 C CA . THR A 1 92 ? -0.542 -34.934 13.134 1.00 10.18 92 THR A CA 1
ATOM 639 C C . THR A 1 92 ? -0.012 -34.011 12.029 1.00 9.95 92 THR A C 1
ATOM 640 O O . THR A 1 92 ? 1.203 -33.787 11.953 1.00 10.32 92 THR A O 1
ATOM 644 N N . ALA A 1 93 ? -0.910 -33.476 11.189 1.00 9.92 93 ALA A N 1
ATOM 645 C CA . ALA A 1 93 ? -0.495 -32.539 10.142 1.00 9.43 93 ALA A CA 1
ATOM 646 C C . ALA A 1 93 ? -0.081 -31.210 10.751 1.00 9.80 93 ALA A C 1
ATOM 647 O O . ALA A 1 93 ? 0.890 -30.586 10.301 1.00 9.64 93 ALA A O 1
ATOM 649 N N . ALA A 1 94 ? -0.809 -30.768 11.773 1.00 9.59 94 ALA A N 1
ATOM 650 C CA . ALA A 1 94 ? -0.424 -29.536 12.483 1.00 9.80 94 ALA A CA 1
ATOM 651 C C . ALA A 1 94 ? 0.973 -29.676 13.112 1.00 9.83 94 ALA A C 1
ATOM 652 O O . ALA A 1 94 ? 1.812 -28.762 13.019 1.00 10.40 94 ALA A O 1
ATOM 654 N N . LEU A 1 95 ? 1.221 -30.822 13.745 1.00 10.24 95 LEU A N 1
ATOM 655 C CA . LEU A 1 95 ? 2.537 -31.104 14.331 1.00 10.19 95 LEU A CA 1
ATOM 656 C C . LEU A 1 95 ? 3.642 -31.217 13.275 1.00 9.81 95 LEU A C 1
ATOM 657 O O . LEU A 1 95 ? 4.739 -30.679 13.452 1.00 10.30 95 LEU A O 1
ATOM 662 N N . ALA A 1 96 ? 3.326 -31.881 12.161 1.00 9.85 96 ALA A N 1
ATOM 663 C CA . ALA A 1 96 ? 4.272 -32.044 11.064 1.00 9.65 96 ALA A CA 1
ATOM 664 C C . ALA A 1 96 ? 4.703 -30.673 10.550 1.00 9.89 96 ALA A C 1
ATOM 665 O O . ALA A 1 96 ? 5.888 -30.446 10.305 1.00 9.38 96 ALA A O 1
ATOM 667 N N . ALA A 1 97 ? 3.734 -29.763 10.389 1.00 9.64 97 ALA A N 1
ATOM 668 C CA . ALA A 1 97 ? 4.039 -28.420 9.879 1.00 9.83 97 ALA A CA 1
ATOM 669 C C . ALA A 1 97 ? 4.987 -27.682 10.817 1.00 10.13 97 ALA A C 1
ATOM 670 O O . ALA A 1 97 ? 5.937 -27.042 10.363 1.00 10.16 97 ALA A O 1
ATOM 672 N N . CYS A 1 98 ? 4.730 -27.775 12.120 1.00 10.21 98 CYS A N 1
ATOM 673 C CA . CYS A 1 98 ? 5.630 -27.154 13.104 1.00 10.14 98 CYS A CA 1
ATOM 674 C C . CYS A 1 98 ? 7.027 -27.774 13.105 1.00 10.39 98 CYS A C 1
ATOM 675 O O . CYS A 1 98 ? 8.023 -27.055 13.221 1.00 10.63 98 CYS A O 1
ATOM 678 N N . ASP A 1 99 ? 7.098 -29.100 12.948 1.00 10.56 99 ASP A N 1
ATOM 679 C CA . ASP A 1 99 ? 8.383 -29.776 12.871 1.00 10.70 99 ASP A CA 1
ATOM 680 C C . ASP A 1 99 ? 9.209 -29.260 11.691 1.00 10.23 99 ASP A C 1
ATOM 681 O O . ASP A 1 99 ? 10.395 -28.950 11.833 1.00 10.57 99 ASP A O 1
ATOM 686 N N . ILE A 1 100 ? 8.578 -29.183 10.521 1.00 9.59 100 ILE A N 1
ATOM 687 C CA . ILE A 1 100 ? 9.291 -28.737 9.320 1.00 9.61 100 ILE A CA 1
ATOM 688 C C . ILE A 1 100 ? 9.800 -27.299 9.527 1.00 9.98 100 ILE A C 1
ATOM 689 O O . ILE A 1 100 ? 10.962 -26.992 9.232 1.00 10.18 100 ILE A O 1
ATOM 694 N N . ALA A 1 101 ? 8.936 -26.433 10.055 1.00 10.20 101 ALA A N 1
ATOM 695 C CA . ALA A 1 101 ? 9.337 -25.037 10.303 1.00 10.47 101 ALA A CA 1
ATOM 696 C C . ALA A 1 101 ? 10.502 -24.925 11.289 1.00 10.23 101 ALA A C 1
ATOM 697 O O . ALA A 1 101 ? 11.416 -24.123 11.074 1.00 10.33 101 ALA A O 1
ATOM 699 N N . LEU A 1 102 ? 10.476 -25.719 12.360 1.00 10.41 102 LEU A N 1
ATOM 700 C CA . LEU A 1 102 ? 11.592 -25.698 13.304 1.00 9.81 102 LEU A CA 1
ATOM 701 C C . LEU A 1 102 ? 12.885 -26.242 12.701 1.00 9.93 102 LEU A C 1
ATOM 702 O O . LEU A 1 102 ? 13.974 -25.775 13.038 1.00 10.65 102 LEU A O 1
ATOM 707 N N . TRP A 1 103 ? 12.774 -27.222 11.802 1.00 9.71 103 TRP A N 1
ATOM 708 C CA . TRP A 1 103 ? 13.947 -27.691 11.080 1.00 9.79 103 TRP A CA 1
ATOM 709 C C . TRP A 1 103 ? 14.500 -26.643 10.142 1.00 10.13 103 TRP A C 1
ATOM 710 O O . TRP A 1 103 ? 15.718 -26.515 10.006 1.00 9.92 103 TRP A O 1
ATOM 721 N N . ASP A 1 104 ? 13.615 -25.898 9.473 1.00 10.14 104 ASP A N 1
ATOM 722 C CA . ASP A 1 104 ? 14.045 -24.802 8.601 1.00 10.71 104 ASP A CA 1
ATOM 723 C C . ASP A 1 104 ? 14.817 -23.773 9.446 1.00 10.70 104 ASP A C 1
ATOM 724 O O . ASP A 1 104 ? 15.935 -23.381 9.099 1.00 11.00 104 ASP A O 1
ATOM 729 N N . LEU A 1 105 ? 14.243 -23.371 10.575 1.00 10.53 105 LEU A N 1
ATOM 730 C CA . LEU A 1 105 ? 14.919 -22.429 11.477 1.00 11.57 105 LEU A CA 1
ATOM 731 C C . LEU A 1 105 ? 16.254 -22.977 11.983 1.00 11.69 105 LEU A C 1
ATOM 732 O O . LEU A 1 105 ? 17.240 -22.238 12.100 1.00 13.25 105 LEU A O 1
ATOM 737 N N . LYS A 1 106 ? 16.274 -24.267 12.331 1.00 10.93 106 LYS A N 1
ATOM 738 C CA . LYS A 1 106 ? 17.486 -24.911 12.816 1.00 11.72 106 LYS A CA 1
ATOM 739 C C . LYS A 1 106 ? 18.610 -24.878 11.778 1.00 11.95 106 LYS A C 1
ATOM 740 O O . LYS A 1 106 ? 19.762 -24.583 12.110 1.00 12.30 106 LYS A O 1
ATOM 746 N N . GLY A 1 107 ? 18.279 -25.197 10.529 1.00 11.71 107 GLY A N 1
ATOM 747 C CA . GLY A 1 107 ? 19.261 -25.158 9.456 1.00 12.18 107 GLY A CA 1
ATOM 748 C C . GLY A 1 107 ? 19.814 -23.758 9.270 1.00 12.40 107 GLY A C 1
ATOM 749 O O . GLY A 1 107 ? 21.018 -23.567 9.083 1.00 12.59 107 GLY A O 1
ATOM 750 N N . LYS A 1 108 ? 18.936 -22.762 9.335 1.00 11.73 108 LYS A N 1
ATOM 751 C CA . LYS A 1 108 ? 19.411 -21.374 9.261 1.00 12.31 108 LYS A CA 1
ATOM 752 C C . LYS A 1 108 ? 20.315 -21.006 10.438 1.00 13.12 108 LYS A C 1
ATOM 753 O O . LYS A 1 108 ? 21.371 -20.400 10.246 1.00 15.78 108 LYS A O 1
ATOM 759 N N . LEU A 1 109 ? 19.925 -21.391 11.650 1.00 12.62 109 LEU A N 1
ATOM 760 C CA . LEU A 1 109 ? 20.723 -21.072 12.833 1.00 15.42 109 LEU A CA 1
ATOM 761 C C . LEU A 1 109 ? 22.119 -21.717 12.760 1.00 15.45 109 LEU A C 1
ATOM 762 O O . LEU A 1 109 ? 23.127 -21.106 13.179 1.00 16.82 109 LEU A O 1
ATOM 767 N N . LEU A 1 110 ? 22.169 -22.951 12.247 1.00 13.60 110 LEU A N 1
ATOM 768 C CA . LEU A 1 110 ? 23.411 -23.724 12.230 1.00 13.11 110 LEU A CA 1
ATOM 769 C C . LEU A 1 110 ? 24.185 -23.598 10.918 1.00 13.03 110 LEU A C 1
ATOM 770 O O . LEU A 1 110 ? 25.280 -24.153 10.786 1.00 15.03 110 LEU A O 1
ATOM 775 N N . GLY A 1 111 ? 23.616 -22.860 9.966 1.00 13.13 111 GLY A N 1
ATOM 776 C CA . GLY A 1 111 ? 24.262 -22.577 8.685 1.00 14.26 111 GLY A CA 1
ATOM 777 C C . GLY A 1 111 ? 24.431 -23.791 7.800 1.00 13.27 111 GLY A C 1
ATOM 778 O O . GLY A 1 111 ? 25.441 -23.920 7.106 1.00 14.51 111 GLY A O 1
ATOM 779 N N . GLN A 1 112 ? 23.443 -24.685 7.812 1.00 11.94 112 GLN A N 1
ATOM 780 C CA . GLN A 1 112 ? 23.549 -25.928 7.056 1.00 12.76 112 GLN A CA 1
ATOM 781 C C . GLN A 1 112 ? 22.226 -26.281 6.399 1.00 11.41 112 GLN A C 1
ATOM 782 O O . GLN A 1 112 ? 21.172 -26.041 6.984 1.00 11.37 112 GLN A O 1
ATOM 788 N N . PRO A 1 113 ? 22.274 -26.870 5.189 1.00 11.48 113 PRO A N 1
ATOM 789 C CA . PRO A 1 113 ? 21.064 -27.455 4.627 1.00 11.13 113 PRO A CA 1
ATOM 790 C C . PRO A 1 113 ? 20.622 -28.627 5.497 1.00 10.83 113 PRO A C 1
ATOM 791 O O . PRO A 1 113 ? 21.452 -29.323 6.089 1.00 11.12 113 PRO A O 1
ATOM 795 N N . ILE A 1 114 ? 19.316 -28.819 5.589 1.00 10.01 114 ILE A N 1
ATOM 796 C CA . ILE A 1 114 ? 18.766 -29.837 6.469 1.00 10.51 114 ILE A CA 1
ATOM 797 C C . ILE A 1 114 ? 19.386 -31.212 6.207 1.00 11.01 114 ILE A C 1
ATOM 798 O O . ILE A 1 114 ? 19.740 -31.914 7.154 1.00 10.80 114 ILE A O 1
ATOM 803 N N . TYR A 1 115 ? 19.546 -31.603 4.944 1.00 10.44 115 TYR A N 1
ATOM 804 C CA . TYR A 1 115 ? 20.077 -32.946 4.685 1.00 10.67 115 TYR A CA 1
ATOM 805 C C . TYR A 1 115 ? 21.479 -33.175 5.255 1.00 11.11 115 TYR A C 1
ATOM 806 O O . TYR A 1 115 ? 21.810 -34.306 5.589 1.00 10.87 115 TYR A O 1
ATOM 815 N N . LYS A 1 116 ? 22.284 -32.117 5.359 1.00 10.45 116 LYS A N 1
ATOM 816 C CA . LYS A 1 116 ? 23.617 -32.246 5.970 1.00 11.00 116 LYS A CA 1
ATOM 817 C C . LYS A 1 116 ? 23.467 -32.498 7.467 1.00 11.98 116 LYS A C 1
ATOM 818 O O . LYS A 1 116 ? 24.169 -33.349 8.025 1.00 14.00 116 LYS A O 1
ATOM 824 N N . LEU A 1 117 ? 22.512 -31.819 8.100 1.00 10.73 117 LEU A N 1
ATOM 825 C CA . LEU A 1 117 ? 22.229 -32.055 9.524 1.00 11.08 117 LEU A CA 1
ATOM 826 C C . LEU A 1 117 ? 21.681 -33.456 9.771 1.00 11.47 117 LEU A C 1
ATOM 827 O O . LEU A 1 117 ? 21.851 -34.012 10.852 1.00 13.16 117 LEU A O 1
ATOM 832 N N . LEU A 1 118 ? 21.048 -34.024 8.747 1.00 10.39 118 LEU A N 1
ATOM 833 C CA . LEU A 1 118 ? 20.538 -35.402 8.820 1.00 10.56 118 LEU A CA 1
ATOM 834 C C . LEU A 1 118 ? 21.593 -36.476 8.519 1.00 10.44 118 LEU A C 1
ATOM 835 O O . LEU A 1 118 ? 21.277 -37.675 8.492 1.00 12.37 118 LEU A O 1
ATOM 840 N N . GLY A 1 119 ? 22.834 -36.058 8.285 1.00 10.53 119 GLY A N 1
ATOM 841 C CA . GLY A 1 119 ? 23.916 -37.015 8.130 1.00 10.56 119 GLY A CA 1
ATOM 842 C C . GLY A 1 119 ? 24.428 -37.214 6.721 1.00 10.61 119 GLY A C 1
ATOM 843 O O . GLY A 1 119 ? 25.257 -38.092 6.492 1.00 10.05 119 GLY A O 1
ATOM 844 N N . GLY A 1 120 ? 23.929 -36.420 5.774 1.00 10.42 120 GLY A N 1
ATOM 845 C CA . GLY A 1 120 ? 24.460 -36.421 4.412 1.00 9.70 120 GLY A CA 1
ATOM 846 C C . GLY A 1 120 ? 23.503 -36.989 3.391 1.00 10.06 120 GLY A C 1
ATOM 847 O O . GLY A 1 120 ? 22.507 -37.643 3.736 1.00 11.29 120 GLY A O 1
ATOM 848 N N . ALA A 1 121 ? 23.827 -36.749 2.125 1.00 11.48 121 ALA A N 1
ATOM 849 C CA . ALA A 1 121 ? 22.996 -37.208 1.026 1.00 11.18 121 ALA A CA 1
ATOM 850 C C . ALA A 1 121 ? 23.717 -38.255 0.203 1.00 12.19 121 ALA A C 1
ATOM 851 O O . ALA A 1 121 ? 24.905 -38.112 -0.107 1.00 14.20 121 ALA A O 1
ATOM 853 N N . TRP A 1 122 ? 22.971 -39.286 -0.180 1.00 11.96 122 TRP A N 1
ATOM 854 C CA . TRP A 1 122 ? 23.406 -40.256 -1.188 1.00 12.49 122 TRP A CA 1
ATOM 855 C C . TRP A 1 122 ? 23.344 -39.682 -2.572 1.00 13.28 122 TRP A C 1
ATOM 856 O O . TRP A 1 122 ? 24.085 -40.119 -3.465 1.00 15.66 122 TRP A O 1
ATOM 867 N N . ARG A 1 123 ? 22.458 -38.706 -2.765 1.00 12.96 123 ARG A N 1
ATOM 868 C CA . ARG A 1 123 ? 22.202 -38.125 -4.076 1.00 15.44 123 ARG A CA 1
ATOM 869 C C . ARG A 1 123 ? 21.646 -36.728 -3.866 1.00 15.46 123 ARG A C 1
ATOM 870 O O . ARG A 1 123 ? 20.872 -36.499 -2.933 1.00 14.62 123 ARG A O 1
ATOM 878 N N . THR A 1 124 ? 22.022 -35.791 -4.732 1.00 14.99 124 THR A N 1
ATOM 879 C CA . THR A 1 124 ? 21.403 -34.461 -4.705 1.00 15.38 124 THR A CA 1
ATOM 880 C C . THR A 1 124 ? 20.638 -34.173 -5.991 1.00 15.78 124 THR A C 1
ATOM 881 O O . THR A 1 124 ? 20.059 -33.093 -6.146 1.00 16.80 124 THR A O 1
ATOM 885 N N . ARG A 1 125 ? 20.647 -35.138 -6.910 1.00 13.77 125 ARG A N 1
ATOM 886 C CA . ARG A 1 125 ? 19.771 -35.096 -8.094 1.00 14.95 125 ARG A CA 1
ATOM 887 C C . ARG A 1 125 ? 18.829 -36.287 -8.004 1.00 15.36 125 ARG A C 1
ATOM 888 O O . ARG A 1 125 ? 19.249 -37.436 -8.138 1.00 18.32 125 ARG A O 1
ATOM 896 N N . LEU A 1 126 ? 17.561 -36.008 -7.722 1.00 14.92 126 LEU A N 1
ATOM 897 C CA . LEU A 1 126 ? 16.604 -37.063 -7.398 1.00 15.21 126 LEU A CA 1
ATOM 898 C C . LEU A 1 126 ? 15.618 -37.246 -8.537 1.00 15.53 126 LEU A C 1
ATOM 899 O O . LEU A 1 126 ? 14.942 -36.290 -8.926 1.00 15.87 126 LEU A O 1
ATOM 904 N N . PRO A 1 127 ? 15.527 -38.471 -9.086 1.00 14.79 127 PRO A N 1
ATOM 905 C CA . PRO A 1 127 ? 14.572 -38.681 -10.172 1.00 15.63 127 PRO A CA 1
ATOM 906 C C . PRO A 1 127 ? 13.133 -38.448 -9.718 1.00 16.24 127 PRO A C 1
ATOM 907 O O . PRO A 1 127 ? 12.812 -38.672 -8.550 1.00 15.16 127 PRO A O 1
ATOM 911 N N . CYS A 1 128 ? 12.281 -38.001 -10.638 1.00 16.07 128 CYS A N 1
ATOM 912 C CA . CYS A 1 128 ? 10.858 -37.822 -10.331 1.00 14.30 128 CYS A CA 1
ATOM 913 C C . CYS A 1 128 ? 9.981 -38.852 -11.025 1.00 14.54 128 CYS A C 1
ATOM 914 O O . CYS A 1 128 ? 10.402 -39.503 -11.979 1.00 13.95 128 CYS A O 1
ATOM 917 N N . TYR A 1 129 ? 8.766 -39.012 -10.515 1.00 13.08 129 TYR A N 1
ATOM 918 C CA . TYR A 1 129 ? 7.725 -39.692 -11.279 1.00 12.50 129 TYR A CA 1
ATOM 919 C C . TYR A 1 129 ? 6.524 -38.781 -11.455 1.00 12.46 129 TYR A C 1
ATOM 920 O O . TYR A 1 129 ? 6.154 -38.043 -10.536 1.00 12.69 129 TYR A O 1
ATOM 929 N N . SER A 1 130 ? 5.943 -38.805 -12.653 1.00 11.82 130 SER A N 1
ATOM 930 C CA . SER A 1 130 ? 4.757 -38.011 -12.945 1.00 12.39 130 SER A CA 1
ATOM 931 C C . SER A 1 130 ? 3.559 -38.723 -12.349 1.00 12.88 130 SER A C 1
ATOM 932 O O . SER A 1 130 ? 3.249 -39.872 -12.737 1.00 11.80 130 SER A O 1
ATOM 935 N N . SER A 1 131 ? 2.910 -38.057 -11.398 1.00 12.79 131 SER A N 1
ATOM 936 C CA . SER A 1 131 ? 1.755 -38.605 -10.682 1.00 12.61 131 SER A CA 1
ATOM 937 C C . SER A 1 131 ? 0.516 -37.909 -11.236 1.00 13.81 131 SER A C 1
ATOM 938 O O . SER A 1 131 ? 0.315 -36.715 -10.988 1.00 13.49 131 SER A O 1
ATOM 941 N N . ILE A 1 132 ? -0.307 -38.655 -11.979 1.00 14.00 132 ILE A N 1
ATOM 942 C CA . ILE A 1 132 ? -1.377 -38.080 -12.787 1.00 12.94 132 ILE A CA 1
ATOM 943 C C . ILE A 1 132 ? -2.724 -38.566 -12.259 1.00 13.10 132 ILE A C 1
ATOM 944 O O . ILE A 1 132 ? -3.067 -39.736 -12.409 1.00 13.20 132 ILE A O 1
ATOM 949 N N . GLY A 1 133 ? -3.476 -37.659 -11.642 1.00 14.53 133 GLY A N 1
ATOM 950 C CA . GLY A 1 133 ? -4.729 -38.023 -10.980 1.00 15.17 133 GLY A CA 1
ATOM 951 C C . GLY A 1 133 ? -5.978 -37.813 -11.820 1.00 14.52 133 GLY A C 1
ATOM 952 O O . GLY A 1 133 ? -5.892 -37.414 -12.982 1.00 16.09 133 GLY A O 1
ATOM 953 N N . GLY A 1 134 ? -7.139 -38.108 -11.225 1.00 13.64 134 GLY A N 1
ATOM 954 C CA . GLY A 1 134 ? -8.447 -37.854 -11.837 1.00 16.77 134 GLY A CA 1
ATOM 955 C C . GLY A 1 134 ? -8.837 -38.750 -12.998 1.00 15.95 134 GLY A C 1
ATOM 956 O O . GLY A 1 134 ? -9.609 -38.350 -13.870 1.00 18.21 134 GLY A O 1
ATOM 957 N N . ASN A 1 135 ? -8.313 -39.970 -13.016 1.00 13.37 135 ASN A N 1
ATOM 958 C CA . ASN A 1 135 ? -8.551 -40.869 -14.139 1.00 13.34 135 ASN A CA 1
ATOM 959 C C . ASN A 1 135 ? -9.845 -41.660 -14.080 1.00 14.42 135 ASN A C 1
ATOM 960 O O . ASN A 1 135 ? -10.265 -42.205 -15.100 1.00 13.73 135 ASN A O 1
ATOM 965 N N . ALA A 1 136 ? -10.497 -41.706 -12.918 1.00 13.91 136 ALA A N 1
ATOM 966 C CA . ALA A 1 136 ? -11.802 -42.372 -12.837 1.00 14.25 136 ALA A CA 1
ATOM 967 C C . ALA A 1 136 ? -12.798 -41.683 -13.767 1.00 14.98 136 ALA A C 1
ATOM 968 O O . ALA A 1 136 ? -13.570 -42.340 -14.465 1.00 18.70 136 ALA A O 1
ATOM 970 N N . ALA A 1 137 ? -12.748 -40.351 -13.781 1.00 14.88 137 ALA A N 1
ATOM 971 C CA . ALA A 1 137 ? -13.704 -39.509 -14.495 1.00 17.56 137 ALA A CA 1
ATOM 972 C C . ALA A 1 137 ? -13.403 -39.336 -15.987 1.00 18.28 137 ALA A C 1
ATOM 973 O O . ALA A 1 137 ? -14.264 -38.880 -16.745 1.00 21.00 137 ALA A O 1
ATOM 975 N N . ARG A 1 138 ? -12.197 -39.706 -16.409 1.00 15.22 138 ARG A N 1
ATOM 976 C CA . ARG A 1 138 ? -11.768 -39.507 -17.800 1.00 14.71 138 ARG A CA 1
ATOM 977 C C . ARG A 1 138 ? -12.171 -40.673 -18.695 1.00 14.75 138 ARG A C 1
ATOM 978 O O . ARG A 1 138 ? -12.319 -41.798 -18.225 1.00 15.39 138 ARG A O 1
ATOM 986 N N . SER A 1 139 ? -12.329 -40.396 -19.990 1.00 14.37 139 SER A N 1
ATOM 987 C CA . SER A 1 139 ? -12.379 -41.449 -21.008 1.00 14.94 139 SER A CA 1
ATOM 988 C C . SER A 1 139 ? -10.974 -42.001 -21.228 1.00 13.94 139 SER A C 1
ATOM 989 O O . SER A 1 139 ? -9.992 -41.382 -20.815 1.00 13.58 139 SER A O 1
ATOM 992 N N . VAL A 1 140 ? -10.872 -43.155 -21.889 1.00 13.24 140 VAL A N 1
ATOM 993 C CA . VAL A 1 140 ? -9.561 -43.740 -22.187 1.00 12.98 140 VAL A CA 1
ATOM 994 C C . VAL A 1 140 ? -8.697 -42.741 -22.962 1.00 13.13 140 VAL A C 1
ATOM 995 O O . VAL A 1 140 ? -7.546 -42.517 -22.608 1.00 12.77 140 VAL A O 1
ATOM 999 N N . ASP A 1 141 ? -9.262 -42.107 -23.993 1.00 13.07 141 ASP A N 1
ATOM 1000 C CA . ASP A 1 141 ? -8.474 -41.158 -24.786 1.00 14.47 141 ASP A CA 1
ATOM 1001 C C . ASP A 1 141 ? -7.973 -39.976 -23.949 1.00 13.41 141 ASP A C 1
ATOM 1002 O O . ASP A 1 141 ? -6.874 -39.480 -24.173 1.00 12.68 141 ASP A O 1
ATOM 1007 N N . GLU A 1 142 ? -8.778 -39.541 -22.984 1.00 12.55 142 GLU A N 1
ATOM 1008 C CA . GLU A 1 142 ? -8.389 -38.429 -22.113 1.00 12.87 142 GLU A CA 1
ATOM 1009 C C . GLU A 1 142 ? -7.271 -38.815 -21.147 1.00 12.53 142 GLU A C 1
ATOM 1010 O O . GLU A 1 142 ? -6.381 -38.007 -20.853 1.00 12.82 142 GLU A O 1
ATOM 1016 N N . VAL A 1 143 ? -7.309 -40.053 -20.661 1.00 12.70 143 VAL A N 1
ATOM 1017 C CA . VAL A 1 143 ? -6.217 -40.560 -19.826 1.00 12.38 143 VAL A CA 1
ATOM 1018 C C . VAL A 1 143 ? -4.912 -40.565 -20.623 1.00 12.13 143 VAL A C 1
ATOM 1019 O O . VAL A 1 143 ? -3.886 -40.041 -20.177 1.00 12.09 143 VAL A O 1
ATOM 1023 N N . VAL A 1 144 ? -4.959 -41.157 -21.816 1.00 11.64 144 VAL A N 1
ATOM 1024 C CA . VAL A 1 144 ? -3.777 -41.215 -22.667 1.00 11.69 144 VAL A CA 1
ATOM 1025 C C . VAL A 1 144 ? -3.257 -39.809 -23.013 1.00 12.17 144 VAL A C 1
ATOM 1026 O O . VAL A 1 144 ? -2.055 -39.548 -22.914 1.00 12.33 144 VAL A O 1
ATOM 1030 N N . ARG A 1 145 ? -4.162 -38.891 -23.358 1.00 11.84 145 ARG A N 1
ATOM 1031 C CA A ARG A 1 145 ? -3.775 -37.522 -23.706 0.50 12.27 145 ARG A CA 1
ATOM 1032 C CA B ARG A 1 145 ? -3.734 -37.540 -23.719 0.50 12.24 145 ARG A CA 1
ATOM 1033 C C . ARG A 1 145 ? -3.003 -36.845 -22.560 1.00 13.11 145 ARG A C 1
ATOM 1034 O O . ARG A 1 145 ? -1.950 -36.247 -22.772 1.00 13.97 145 ARG A O 1
ATOM 1049 N N . GLU A 1 146 ? -3.544 -36.945 -21.347 1.00 13.19 146 GLU A N 1
ATOM 1050 C CA . GLU A 1 146 ? -2.930 -36.292 -20.191 1.00 14.84 146 GLU A CA 1
ATOM 1051 C C . GLU A 1 146 ? -1.589 -36.923 -19.790 1.00 13.65 146 GLU A C 1
ATOM 1052 O O . GLU A 1 146 ? -0.627 -36.220 -19.490 1.00 13.71 146 GLU A O 1
ATOM 1058 N N . VAL A 1 147 ? -1.511 -38.253 -19.813 1.00 12.80 147 VAL A N 1
ATOM 1059 C CA . VAL A 1 147 ? -0.235 -38.909 -19.554 1.00 13.10 147 VAL A CA 1
ATOM 1060 C C . VAL A 1 147 ? 0.809 -38.475 -20.585 1.00 13.42 147 VAL A C 1
ATOM 1061 O O . VAL A 1 147 ? 1.926 -38.118 -20.231 1.00 13.93 147 VAL A O 1
ATOM 1065 N N . ALA A 1 148 ? 0.433 -38.481 -21.861 1.00 12.51 148 ALA A N 1
ATOM 1066 C CA . ALA A 1 148 ? 1.367 -38.044 -22.897 1.00 12.84 148 ALA A CA 1
ATOM 1067 C C . ALA A 1 148 ? 1.863 -36.617 -22.660 1.00 13.95 148 ALA A C 1
ATOM 1068 O O . ALA A 1 148 ? 3.053 -36.337 -22.786 1.00 16.07 148 ALA A O 1
ATOM 1070 N N . ARG A 1 149 ? 0.944 -35.733 -22.296 1.00 13.17 149 ARG A N 1
ATOM 1071 C CA . ARG A 1 149 ? 1.276 -34.336 -22.070 1.00 14.84 149 ARG A CA 1
ATOM 1072 C C . ARG A 1 149 ? 2.291 -34.189 -20.944 1.00 15.46 149 ARG A C 1
ATOM 1073 O O . ARG A 1 149 ? 3.293 -33.483 -21.092 1.00 17.35 149 ARG A O 1
ATOM 1081 N N . ARG A 1 150 ? 2.051 -34.869 -19.828 1.00 14.49 150 ARG A N 1
ATOM 1082 C CA . ARG A 1 150 ? 2.941 -34.712 -18.692 1.00 14.75 150 ARG A CA 1
ATOM 1083 C C . ARG A 1 150 ? 4.295 -35.389 -18.879 1.00 15.87 150 ARG A C 1
ATOM 1084 O O . ARG A 1 150 ? 5.317 -34.859 -18.452 1.00 15.79 150 ARG A O 1
ATOM 1092 N N . VAL A 1 151 ? 4.305 -36.549 -19.534 1.00 14.47 151 VAL A N 1
ATOM 1093 C CA . VAL A 1 151 ? 5.556 -37.214 -19.880 1.00 15.51 151 VAL A CA 1
ATOM 1094 C C . VAL A 1 151 ? 6.420 -36.351 -20.806 1.00 16.69 151 VAL A C 1
ATOM 1095 O O . VAL A 1 151 ? 7.628 -36.254 -20.620 1.00 18.51 151 VAL A O 1
ATOM 1099 N N . GLU A 1 152 ? 5.792 -35.721 -21.798 1.00 16.13 152 GLU A N 1
ATOM 1100 C CA . GLU A 1 152 ? 6.515 -34.818 -22.694 1.00 18.71 152 GLU A CA 1
ATOM 1101 C C . GLU A 1 152 ? 7.175 -33.672 -21.921 1.00 18.64 152 GLU A C 1
ATOM 1102 O O . GLU A 1 152 ? 8.351 -33.343 -22.144 1.00 20.53 152 GLU A O 1
ATOM 1108 N N . ALA A 1 153 ? 6.423 -33.092 -20.993 1.00 17.25 153 ALA A N 1
ATOM 1109 C CA . ALA A 1 153 ? 6.889 -31.921 -20.251 1.00 19.49 153 ALA A CA 1
ATOM 1110 C C . ALA A 1 153 ? 7.924 -32.274 -19.194 1.00 18.81 153 ALA A C 1
ATOM 1111 O O . ALA A 1 153 ? 8.864 -31.506 -18.965 1.00 21.64 153 ALA A O 1
ATOM 1113 N N . GLU A 1 154 ? 7.755 -33.423 -18.549 1.00 17.41 154 GLU A N 1
ATOM 1114 C CA . GLU A 1 154 ? 8.504 -33.732 -17.328 1.00 17.31 154 GLU A CA 1
ATOM 1115 C C . GLU A 1 154 ? 9.608 -34.779 -17.460 1.00 17.73 154 GLU A C 1
ATOM 1116 O O . GLU A 1 154 ? 10.481 -34.888 -16.579 1.00 19.06 154 GLU A O 1
ATOM 1122 N N . GLN A 1 155 ? 9.563 -35.557 -18.543 1.00 17.84 155 GLN A N 1
ATOM 1123 C CA . GLN A 1 155 ? 10.558 -36.607 -18.808 1.00 18.29 155 GLN A CA 1
ATOM 1124 C C . GLN A 1 155 ? 10.833 -37.463 -17.555 1.00 17.47 155 GLN A C 1
ATOM 1125 O O . GLN A 1 155 ? 11.980 -37.640 -17.156 1.00 17.92 155 GLN A O 1
ATOM 1131 N N . PRO A 1 156 ? 9.765 -38.009 -16.932 1.00 16.79 156 PRO A N 1
ATOM 1132 C CA . PRO A 1 156 ? 9.928 -38.693 -15.649 1.00 15.73 156 PRO A CA 1
ATOM 1133 C C . PRO A 1 156 ? 10.603 -40.066 -15.735 1.00 14.91 156 PRO A C 1
ATOM 1134 O O . PRO A 1 156 ? 10.628 -40.692 -16.801 1.00 16.49 156 PRO A O 1
ATOM 1138 N N . ALA A 1 157 ? 11.110 -40.536 -14.599 1.00 14.40 157 ALA A N 1
ATOM 1139 C CA . ALA A 1 157 ? 11.678 -41.882 -14.491 1.00 14.14 157 ALA A CA 1
ATOM 1140 C C . ALA A 1 157 ? 10.596 -42.960 -14.384 1.00 14.91 157 ALA A C 1
ATOM 1141 O O . ALA A 1 157 ? 10.867 -44.139 -14.570 1.00 16.32 157 ALA A O 1
ATOM 1143 N N . ALA A 1 158 ? 9.387 -42.542 -14.031 1.00 13.64 158 ALA A N 1
ATOM 1144 C CA . ALA A 1 158 ? 8.238 -43.439 -13.891 1.00 12.73 158 ALA A CA 1
ATOM 1145 C C . ALA A 1 158 ? 6.962 -42.635 -14.035 1.00 12.88 158 ALA A C 1
ATOM 1146 O O . ALA A 1 158 ? 6.993 -41.416 -13.970 1.00 13.05 158 ALA A O 1
ATOM 1148 N N . VAL A 1 159 ? 5.839 -43.319 -14.224 1.00 12.65 159 VAL A N 1
ATOM 1149 C CA . VAL A 1 159 ? 4.537 -42.659 -14.302 1.00 11.97 159 VAL A CA 1
ATOM 1150 C C . VAL A 1 159 ? 3.597 -43.388 -13.358 1.00 11.34 159 VAL A C 1
ATOM 1151 O O . VAL A 1 159 ? 3.610 -44.625 -13.306 1.00 11.51 159 VAL A O 1
ATOM 1155 N N . LYS A 1 160 ? 2.803 -42.630 -12.606 1.00 11.00 160 LYS A N 1
ATOM 1156 C CA . LYS A 1 160 ? 1.729 -43.228 -11.813 1.00 10.70 160 LYS A CA 1
ATOM 1157 C C . LYS A 1 160 ? 0.391 -42.638 -12.237 1.00 10.79 160 LYS A C 1
ATOM 1158 O O . LYS A 1 160 ? 0.224 -41.422 -12.262 1.00 12.01 160 LYS A O 1
ATOM 1164 N N . ILE A 1 161 ? -0.558 -43.498 -12.577 1.00 9.70 161 ILE A N 1
ATOM 1165 C CA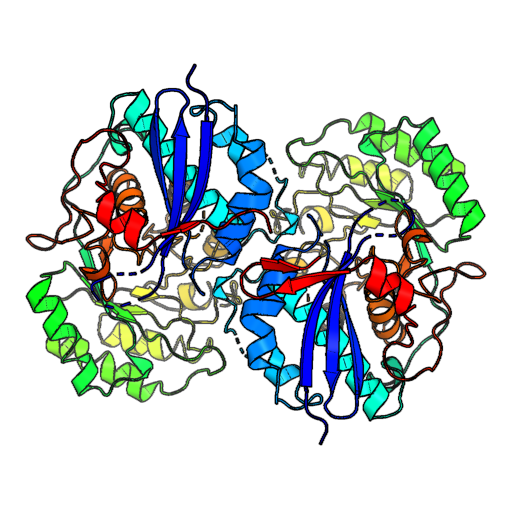 . ILE A 1 161 ? -1.919 -43.036 -12.885 1.00 10.40 161 ILE A CA 1
ATOM 1166 C C . ILE A 1 161 ? -2.819 -43.279 -11.681 1.00 10.37 161 ILE A C 1
ATOM 1167 O O . ILE A 1 161 ? -2.876 -44.394 -11.168 1.00 10.12 161 ILE A O 1
ATOM 1172 N N . ARG A 1 162 ? -3.478 -42.220 -11.217 1.00 10.17 162 ARG A N 1
ATOM 1173 C CA . ARG A 1 162 ? -4.320 -42.294 -10.017 1.00 10.22 162 ARG A CA 1
ATOM 1174 C C . ARG A 1 162 ? -5.778 -42.088 -10.379 1.00 11.51 162 ARG A C 1
ATOM 1175 O O . ARG A 1 162 ? -6.097 -41.334 -11.294 1.00 11.39 162 ARG A O 1
ATOM 1183 N N . TRP A 1 163 ? -6.661 -42.712 -9.611 1.00 12.10 163 TRP A N 1
ATOM 1184 C CA . TRP A 1 163 ? -8.085 -42.711 -9.940 1.00 12.44 163 TRP A CA 1
ATOM 1185 C C . TRP A 1 163 ? -8.861 -41.602 -9.333 1.00 16.98 163 TRP A C 1
ATOM 1186 O O . TRP A 1 163 ? -9.652 -40.954 -10.032 1.00 17.89 163 TRP A O 1
ATOM 1197 N N . ASP A 1 164 ? -8.661 -41.378 -8.036 1.00 14.65 164 ASP A N 1
ATOM 1198 C CA . ASP A 1 164 ? -9.389 -40.317 -7.314 1.00 17.85 164 ASP A CA 1
ATOM 1199 C C . ASP A 1 164 ? -10.900 -40.394 -7.519 1.00 19.10 164 ASP A C 1
ATOM 1200 O O . ASP A 1 164 ? -11.549 -39.390 -7.836 1.00 18.81 164 ASP A O 1
ATOM 1205 N N . GLY A 1 165 ? -11.449 -41.596 -7.351 1.00 18.22 165 GLY A N 1
ATOM 1206 C CA . GLY A 1 165 ? -12.899 -41.809 -7.445 1.00 20.46 165 GLY A CA 1
ATOM 1207 C C . GLY A 1 165 ? -13.634 -41.511 -6.148 1.00 23.67 165 GLY A C 1
ATOM 1208 O O . GLY A 1 165 ? -13.046 -41.051 -5.173 1.00 22.12 165 GLY A O 1
ATOM 1209 N N . ASP A 1 166 ? -14.933 -41.786 -6.135 1.00 25.21 166 ASP A N 1
ATOM 1210 C CA . ASP A 1 166 ? -15.766 -41.510 -4.971 1.00 24.36 166 ASP A CA 1
ATOM 1211 C C . ASP A 1 166 ? -15.718 -42.694 -4.008 1.00 23.49 166 ASP A C 1
ATOM 1212 O O . ASP A 1 166 ? -16.175 -43.789 -4.347 1.00 22.73 166 ASP A O 1
ATOM 1217 N N . ARG A 1 167 ? -15.178 -42.473 -2.808 1.00 21.01 167 ARG A N 1
ATOM 1218 C CA . ARG A 1 167 ? -14.934 -43.575 -1.862 1.00 21.19 167 ARG A CA 1
ATOM 1219 C C . ARG A 1 167 ? -16.183 -44.162 -1.208 1.00 21.41 167 ARG A C 1
ATOM 1220 O O . ARG A 1 167 ? -16.085 -45.154 -0.476 1.00 22.08 167 ARG A O 1
ATOM 1228 N N . THR A 1 168 ? -17.344 -43.559 -1.468 1.00 21.93 168 THR A N 1
ATOM 1229 C CA . THR A 1 168 ? -18.623 -44.190 -1.109 1.00 21.17 168 THR A CA 1
ATOM 1230 C C . THR A 1 168 ? -19.016 -45.283 -2.112 1.00 21.23 168 THR A C 1
ATOM 1231 O O . THR A 1 168 ? -19.964 -46.029 -1.873 1.00 22.67 168 THR A O 1
ATOM 1235 N N . ARG A 1 169 ? -18.290 -45.361 -3.226 1.00 20.47 169 ARG A N 1
ATOM 1236 C CA . ARG A 1 169 ? -18.560 -46.343 -4.273 1.00 19.50 169 ARG A CA 1
ATOM 1237 C C . ARG A 1 169 ? -17.420 -47.365 -4.318 1.00 18.37 169 ARG A C 1
ATOM 1238 O O . ARG A 1 169 ? -16.307 -47.086 -3.877 1.00 20.95 169 ARG A O 1
ATOM 1246 N N . CYS A 1 170 ? -17.692 -48.550 -4.841 1.00 16.97 170 CYS A N 1
ATOM 1247 C CA . CYS A 1 170 ? -16.713 -49.624 -4.794 1.00 15.72 170 CYS A CA 1
ATOM 1248 C C . CYS A 1 170 ? -16.831 -50.490 -6.044 1.00 14.58 170 CYS A C 1
ATOM 1249 O O . CYS A 1 170 ? -17.944 -50.760 -6.507 1.00 15.36 170 CYS A O 1
ATOM 1252 N N . ASP A 1 171 ? -15.689 -50.905 -6.601 1.00 12.75 171 ASP A N 1
ATOM 1253 C CA . ASP A 1 171 ? -15.657 -51.766 -7.782 1.00 13.95 171 ASP A CA 1
ATOM 1254 C C . ASP A 1 171 ? -16.531 -51.195 -8.902 1.00 14.13 171 ASP A C 1
ATOM 1255 O O . ASP A 1 171 ? -17.322 -51.925 -9.512 1.00 15.05 171 ASP A O 1
ATOM 1260 N N . VAL A 1 172 ? -16.394 -49.895 -9.159 1.00 13.81 172 VAL A N 1
ATOM 1261 C CA . VAL A 1 172 ? -17.307 -49.178 -10.062 1.00 14.64 172 VAL A CA 1
ATOM 1262 C C . VAL A 1 172 ? -17.198 -49.613 -11.516 1.00 14.76 172 VAL A C 1
ATOM 1263 O O . VAL A 1 172 ? -18.219 -49.831 -12.175 1.00 16.57 172 VAL A O 1
ATOM 1267 N N . ASP A 1 173 ? -15.969 -49.715 -12.022 1.00 14.29 173 ASP A N 1
ATOM 1268 C CA . ASP A 1 173 ? -15.748 -49.980 -13.438 1.00 13.69 173 ASP A CA 1
ATOM 1269 C C . ASP A 1 173 ? -14.408 -50.671 -13.632 1.00 13.14 173 ASP A C 1
ATOM 1270 O O . ASP A 1 173 ? -13.494 -50.131 -14.253 1.00 13.16 173 ASP A O 1
ATOM 1275 N N . ILE A 1 174 ? -14.309 -51.880 -13.106 1.00 12.97 174 ILE A N 1
ATOM 1276 C CA . ILE A 1 174 ? -13.082 -52.668 -13.239 1.00 12.59 174 ILE A CA 1
ATOM 1277 C C . ILE A 1 174 ? -12.648 -52.860 -14.711 1.00 12.49 174 ILE A C 1
ATOM 1278 O O . ILE A 1 174 ? -11.482 -52.621 -15.028 1.00 12.06 174 ILE A O 1
ATOM 1283 N N . PRO A 1 175 ? -13.574 -53.243 -15.624 1.00 12.42 175 PRO A N 1
ATOM 1284 C CA . PRO A 1 175 ? -13.100 -53.404 -17.012 1.00 12.88 175 PRO A CA 1
ATOM 1285 C C . PRO A 1 175 ? -12.558 -52.111 -17.613 1.00 12.53 175 PRO A C 1
ATOM 1286 O O . PRO A 1 175 ? -11.536 -52.133 -18.298 1.00 13.22 175 PRO A O 1
ATOM 1290 N N . GLY A 1 176 ? -13.236 -50.992 -17.353 1.00 12.81 176 GLY A N 1
ATOM 1291 C CA . GLY A 1 176 ? -12.773 -49.696 -17.837 1.00 13.80 176 GLY A CA 1
ATOM 1292 C C . GLY A 1 176 ? -11.441 -49.294 -17.232 1.00 12.04 176 GLY A C 1
ATOM 1293 O O . GLY A 1 176 ? -10.600 -48.691 -17.901 1.00 11.92 176 GLY A O 1
ATOM 1294 N N . ASP A 1 177 ? -11.245 -49.619 -15.957 1.00 12.06 177 ASP A N 1
ATOM 1295 C CA . ASP A 1 177 ? -9.994 -49.304 -15.280 1.00 11.77 177 ASP A CA 1
ATOM 1296 C C . ASP A 1 177 ? -8.832 -50.052 -15.936 1.00 11.03 177 ASP A C 1
ATOM 1297 O O . ASP A 1 177 ? -7.768 -49.481 -16.193 1.00 10.67 177 ASP A O 1
ATOM 1302 N N . ILE A 1 178 ? -9.064 -51.335 -16.214 1.00 10.53 178 ILE A N 1
ATOM 1303 C CA . ILE A 1 178 ? -8.069 -52.175 -16.866 1.00 11.10 178 ILE A CA 1
ATOM 1304 C C . ILE A 1 178 ? -7.794 -51.663 -18.292 1.00 10.74 178 ILE A C 1
ATOM 1305 O O . ILE A 1 178 ? -6.644 -51.602 -18.715 1.00 10.83 178 ILE A O 1
ATOM 1310 N N . ALA A 1 179 ? -8.843 -51.277 -19.022 1.00 11.11 179 ALA A N 1
ATOM 1311 C CA . ALA A 1 179 ? -8.657 -50.710 -20.365 1.00 10.83 179 ALA A CA 1
ATOM 1312 C C . ALA A 1 179 ? -7.794 -49.449 -20.358 1.00 10.42 179 ALA A C 1
ATOM 1313 O O . ALA A 1 179 ? -6.975 -49.233 -21.265 1.00 11.09 179 ALA A O 1
ATOM 1315 N N . LYS A 1 180 ? -7.966 -48.619 -19.330 1.00 10.23 180 LYS A N 1
ATOM 1316 C CA . LYS A 1 180 ? -7.155 -47.409 -19.197 1.00 9.82 180 LYS A CA 1
ATOM 1317 C C . LYS A 1 180 ? -5.701 -47.780 -18.884 1.00 10.19 180 LYS A C 1
ATOM 1318 O O . LYS A 1 180 ? -4.768 -47.231 -19.469 1.00 10.10 180 LYS A O 1
ATOM 1324 N N . ALA A 1 181 ? -5.498 -48.717 -17.958 1.00 10.11 181 ALA A N 1
ATOM 1325 C CA . ALA A 1 181 ? -4.138 -49.185 -17.676 1.00 9.74 181 ALA A CA 1
ATOM 1326 C C . ALA A 1 181 ? -3.458 -49.755 -18.909 1.00 9.96 181 ALA A C 1
ATOM 1327 O O . ALA A 1 181 ? -2.276 -49.500 -19.146 1.00 9.45 181 ALA A O 1
ATOM 1329 N N . ARG A 1 182 ? -4.213 -50.516 -19.695 1.00 9.56 182 ARG A N 1
ATOM 1330 C CA A ARG A 1 182 ? -3.690 -51.081 -20.936 0.50 10.17 182 ARG A CA 1
ATOM 1331 C CA B ARG A 1 182 ? -3.686 -51.072 -20.928 0.50 10.16 182 ARG A CA 1
ATOM 1332 C C . ARG A 1 182 ? -3.304 -49.988 -21.929 1.00 10.23 182 ARG A C 1
ATOM 1333 O O . ARG A 1 182 ? -2.243 -50.046 -22.507 1.00 10.04 182 ARG A O 1
ATOM 1348 N N . ALA A 1 183 ? -4.171 -49.002 -22.120 1.00 9.99 183 ALA A N 1
ATOM 1349 C CA . ALA A 1 183 ? -3.888 -47.923 -23.067 1.00 10.22 183 ALA A CA 1
ATOM 1350 C C . ALA A 1 183 ? -2.637 -47.128 -22.668 1.00 10.47 183 ALA A C 1
ATOM 1351 O O . ALA A 1 183 ? -1.845 -46.724 -23.528 1.00 11.36 183 ALA A O 1
ATOM 1353 N N . VAL A 1 184 ? -2.456 -46.932 -21.364 1.00 9.89 184 VAL A N 1
ATOM 1354 C CA . VAL A 1 184 ? -1.272 -46.244 -20.859 1.00 10.02 184 VAL A CA 1
ATOM 1355 C C . VAL A 1 184 ? 0.001 -47.056 -21.094 1.00 10.68 184 VAL A C 1
ATOM 1356 O O . VAL A 1 184 ? 1.028 -46.500 -21.498 1.00 11.04 184 VAL A O 1
ATOM 1360 N N . ARG A 1 185 ? -0.075 -48.371 -20.882 1.00 10.40 185 ARG A N 1
ATOM 1361 C CA . ARG A 1 185 ? 1.049 -49.239 -21.235 1.00 10.70 185 ARG A CA 1
ATOM 1362 C C . ARG A 1 185 ? 1.409 -49.147 -22.722 1.00 11.61 185 ARG A C 1
ATOM 1363 O O . ARG A 1 185 ? 2.588 -49.040 -23.072 1.00 12.10 185 ARG A O 1
ATOM 1371 N N . GLU A 1 186 ? 0.398 -49.172 -23.582 1.00 11.14 186 GLU A N 1
ATOM 1372 C CA . GLU A 1 186 ? 0.649 -49.062 -25.022 1.00 11.80 186 GLU A CA 1
ATOM 1373 C C . GLU A 1 186 ? 1.280 -47.724 -25.391 1.00 12.75 186 GLU A C 1
ATOM 1374 O O . GLU A 1 186 ? 2.168 -47.675 -26.240 1.00 14.42 186 GLU A O 1
ATOM 1380 N N . LEU A 1 187 ? 0.838 -46.650 -24.735 1.00 12.10 187 LEU A N 1
ATOM 1381 C CA . LEU A 1 187 ? 1.434 -45.326 -24.964 1.00 13.49 187 LEU A CA 1
ATOM 1382 C C . LEU A 1 187 ? 2.913 -45.276 -24.587 1.00 13.90 187 LEU A C 1
ATOM 1383 O O . LEU A 1 187 ? 3.759 -44.822 -25.368 1.00 16.04 187 LEU A O 1
ATOM 1388 N N . LEU A 1 188 ? 3.216 -45.744 -23.376 1.00 13.36 188 LEU A N 1
ATOM 1389 C CA . LEU A 1 188 ? 4.538 -45.524 -22.776 1.00 13.70 188 LEU A CA 1
ATOM 1390 C C . LEU A 1 188 ? 5.577 -46.545 -23.202 1.00 14.60 188 LEU A C 1
ATOM 1391 O O . LEU A 1 188 ? 6.766 -46.303 -23.067 1.00 17.86 188 LEU A O 1
ATOM 1396 N N . GLY A 1 189 ? 5.115 -47.677 -23.730 1.00 15.09 189 GLY A N 1
ATOM 1397 C CA . GLY A 1 189 ? 6.007 -48.733 -24.213 1.00 17.63 189 GLY A CA 1
ATOM 1398 C C . GLY A 1 189 ? 6.339 -49.763 -23.150 1.00 17.52 189 GLY A C 1
ATOM 1399 O O . GLY A 1 189 ? 6.052 -49.556 -21.975 1.00 15.52 189 GLY A O 1
ATOM 1400 N N . PRO A 1 190 ? 6.938 -50.890 -23.560 1.00 17.48 190 PRO A N 1
ATOM 1401 C CA . PRO A 1 190 ? 7.122 -52.062 -22.702 1.00 17.52 190 PRO A CA 1
ATOM 1402 C C . PRO A 1 190 ? 8.095 -51.851 -21.547 1.00 18.55 190 PRO A C 1
ATOM 1403 O O . PRO A 1 190 ? 7.998 -52.552 -20.542 1.00 23.57 190 PRO A O 1
ATOM 1407 N N . ASP A 1 191 ? 9.010 -50.895 -21.705 1.00 19.72 191 ASP A N 1
ATOM 1408 C CA . ASP A 1 191 ? 10.090 -50.661 -20.741 1.00 25.40 191 ASP A CA 1
ATOM 1409 C C . ASP A 1 191 ? 9.645 -49.795 -19.577 1.00 20.06 191 ASP A C 1
ATOM 1410 O O . ASP A 1 191 ? 10.180 -49.899 -18.461 1.00 23.04 191 ASP A O 1
ATOM 1415 N N . ALA A 1 192 ? 8.672 -48.934 -19.854 1.00 17.59 192 ALA A N 1
ATOM 1416 C CA . ALA A 1 192 ? 8.256 -47.885 -18.935 1.00 15.28 192 ALA A CA 1
ATOM 1417 C C . ALA A 1 192 ? 7.868 -48.426 -17.566 1.00 15.18 192 ALA A C 1
ATOM 1418 O O . ALA A 1 192 ? 7.208 -49.465 -17.454 1.00 13.54 192 ALA A O 1
ATOM 1420 N N . VAL A 1 193 ? 8.276 -47.700 -16.531 1.00 13.18 193 VAL A N 1
ATOM 1421 C CA . VAL A 1 193 ? 7.895 -48.013 -15.160 1.00 12.70 193 VAL A CA 1
ATOM 1422 C C . VAL A 1 193 ? 6.574 -47.302 -14.864 1.00 11.77 193 VAL A C 1
ATOM 1423 O O . VAL A 1 193 ? 6.508 -46.065 -14.884 1.00 12.11 193 VAL A O 1
ATOM 1427 N N . ILE A 1 194 ? 5.516 -48.084 -14.642 1.00 10.97 194 ILE A N 1
ATOM 1428 C CA . ILE A 1 194 ? 4.185 -47.518 -14.423 1.00 10.98 194 ILE A CA 1
ATOM 1429 C C . ILE A 1 194 ? 3.562 -48.052 -13.138 1.00 10.31 194 ILE A C 1
ATOM 1430 O O . ILE A 1 194 ? 3.589 -49.264 -12.870 1.00 10.72 194 ILE A O 1
ATOM 1435 N N . GLY A 1 195 ? 3.057 -47.122 -12.329 1.00 9.76 195 GLY A N 1
ATOM 1436 C CA . GLY A 1 195 ? 2.304 -47.443 -11.120 1.00 9.85 195 GLY A CA 1
ATOM 1437 C C . GLY A 1 195 ? 0.833 -47.121 -11.317 1.00 9.65 195 GLY A C 1
ATOM 1438 O O . GLY A 1 195 ? 0.477 -46.266 -12.144 1.00 10.06 195 GLY A O 1
ATOM 1439 N N . PHE A 1 196 ? -0.013 -47.808 -10.553 1.00 9.21 196 PHE A N 1
ATOM 1440 C CA . PHE A 1 196 ? -1.450 -47.611 -10.607 1.00 9.16 196 PHE A CA 1
ATOM 1441 C C . PHE A 1 196 ? -1.929 -47.330 -9.194 1.00 9.81 196 PHE A C 1
ATOM 1442 O O . PHE A 1 196 ? -1.696 -48.135 -8.293 1.00 9.82 196 PHE A O 1
ATOM 1450 N N . ASP A 1 197 ? -2.614 -46.206 -9.004 1.00 9.08 197 ASP A N 1
ATOM 1451 C CA . ASP A 1 197 ? -3.095 -45.823 -7.677 1.00 10.13 197 ASP A CA 1
ATOM 1452 C C . ASP A 1 197 ? -4.617 -45.882 -7.711 1.00 10.37 197 ASP A C 1
ATOM 1453 O O . ASP A 1 197 ? -5.271 -45.053 -8.368 1.00 10.36 197 ASP A O 1
ATOM 1458 N N . ALA A 1 198 ? -5.178 -46.857 -6.991 1.00 10.08 198 ALA A N 1
ATOM 1459 C CA . ALA A 1 198 ? -6.625 -47.084 -6.970 1.00 11.31 198 ALA A CA 1
ATOM 1460 C C . ALA A 1 198 ? -7.381 -46.098 -6.092 1.00 10.47 198 ALA A C 1
ATOM 1461 O O . ALA A 1 198 ? -8.610 -46.047 -6.147 1.00 11.64 198 ALA A O 1
ATOM 1463 N N . ASN A 1 199 ? -6.664 -45.359 -5.249 1.00 9.87 199 ASN A N 1
ATOM 1464 C CA . ASN A 1 199 ? -7.316 -44.455 -4.295 1.00 11.21 199 ASN A CA 1
ATOM 1465 C C . ASN A 1 199 ? -8.498 -45.133 -3.607 1.00 10.92 199 ASN A C 1
ATOM 1466 O O . ASN A 1 199 ? -9.588 -44.587 -3.515 1.00 11.53 199 ASN A O 1
ATOM 1471 N N . ASN A 1 200 ? -8.240 -46.336 -3.102 1.00 9.94 200 ASN A N 1
ATOM 1472 C CA . ASN A 1 200 ? -9.162 -47.052 -2.220 1.00 10.42 200 ASN A CA 1
ATOM 1473 C C . ASN A 1 200 ? -10.432 -47.533 -2.903 1.00 10.62 200 ASN A C 1
ATOM 1474 O O . ASN A 1 200 ? -11.440 -47.764 -2.253 1.00 12.86 200 ASN A O 1
ATOM 1479 N N . GLY A 1 201 ? -10.349 -47.763 -4.208 1.00 10.47 201 GLY A N 1
ATOM 1480 C CA . GLY A 1 201 ? -11.545 -48.002 -5.009 1.00 11.84 201 GLY A CA 1
ATOM 1481 C C . GLY A 1 201 ? -12.099 -49.413 -5.074 1.00 10.54 201 GLY A C 1
ATOM 1482 O O . GLY A 1 201 ? -13.173 -49.600 -5.635 1.00 12.12 201 GLY A O 1
ATOM 1483 N N . TYR A 1 202 ? -11.391 -50.401 -4.513 1.00 9.67 202 TYR A N 1
ATOM 1484 C CA . TYR A 1 202 ? -11.799 -51.809 -4.701 1.00 9.98 202 TYR A CA 1
ATOM 1485 C C . TYR A 1 202 ? -12.082 -52.594 -3.429 1.00 9.79 202 TYR A C 1
ATOM 1486 O O . TYR A 1 202 ? -11.542 -52.289 -2.352 1.00 9.97 202 TYR A O 1
ATOM 1495 N N . SER A 1 203 ? -12.919 -53.623 -3.582 1.00 10.35 203 SER A N 1
ATOM 1496 C CA . SER A 1 203 ? -13.058 -54.669 -2.577 1.00 10.47 203 SER A CA 1
ATOM 1497 C C . SER A 1 203 ? -11.792 -55.533 -2.611 1.00 9.93 203 SER A C 1
ATOM 1498 O O . SER A 1 203 ? -10.961 -55.387 -3.510 1.00 9.78 203 SER A O 1
ATOM 1501 N N . VAL A 1 204 ? -11.637 -56.446 -1.659 1.00 9.66 204 VAL A N 1
ATOM 1502 C CA . VAL A 1 204 ? -10.523 -57.391 -1.733 1.00 9.16 204 VAL A CA 1
ATOM 1503 C C . VAL A 1 204 ? -10.524 -58.139 -3.071 1.00 9.54 204 VAL A C 1
ATOM 1504 O O . VAL A 1 204 ? -9.507 -58.176 -3.768 1.00 9.99 204 VAL A O 1
ATOM 1508 N N . GLY A 1 205 ? -11.668 -58.707 -3.447 1.00 9.88 205 GLY A N 1
ATOM 1509 C CA . GLY A 1 205 ? -11.744 -59.485 -4.671 1.00 9.94 205 GLY A CA 1
ATOM 1510 C C . GLY A 1 205 ? -11.531 -58.641 -5.915 1.00 9.72 205 GLY A C 1
ATOM 1511 O O . GLY A 1 205 ? -10.858 -59.069 -6.866 1.00 11.18 205 GLY A O 1
ATOM 1512 N N . GLY A 1 206 ? -12.084 -57.430 -5.903 1.00 9.60 206 GLY A N 1
ATOM 1513 C CA . GLY A 1 206 ? -11.859 -56.488 -7.000 1.00 11.27 206 GLY A CA 1
ATOM 1514 C C . GLY A 1 206 ? -10.391 -56.118 -7.119 1.00 9.82 206 GLY A C 1
ATOM 1515 O O . GLY A 1 206 ? -9.852 -56.016 -8.222 1.00 9.69 206 GLY A O 1
ATOM 1516 N N . ALA A 1 207 ? -9.734 -55.925 -5.976 1.00 9.27 207 ALA A N 1
ATOM 1517 C CA . ALA A 1 207 ? -8.307 -55.588 -5.964 1.00 9.22 207 ALA A CA 1
ATOM 1518 C C . ALA A 1 207 ? -7.440 -56.709 -6.539 1.00 9.64 207 ALA A C 1
ATOM 1519 O O . ALA A 1 207 ? -6.467 -56.453 -7.243 1.00 8.81 207 ALA A O 1
ATOM 1521 N N . ILE A 1 208 ? -7.789 -57.955 -6.221 1.00 9.90 208 ILE A N 1
ATOM 1522 C CA A ILE A 1 208 ? -7.076 -59.122 -6.754 0.50 9.43 208 ILE A CA 1
ATOM 1523 C CA B ILE A 1 208 ? -7.022 -59.066 -6.766 0.50 9.43 208 ILE A CA 1
ATOM 1524 C C . ILE A 1 208 ? -7.235 -59.151 -8.277 1.00 9.66 208 ILE A C 1
ATOM 1525 O O . ILE A 1 208 ? -6.274 -59.356 -9.019 1.00 10.13 208 ILE A O 1
ATOM 1534 N N . ARG A 1 209 ? -8.474 -58.947 -8.737 1.00 9.69 209 ARG A N 1
ATOM 1535 C CA . ARG A 1 209 ? -8.768 -58.962 -10.168 1.00 9.54 209 ARG A CA 1
ATOM 1536 C C . ARG A 1 209 ? -7.981 -57.892 -10.915 1.00 9.46 209 ARG A C 1
ATOM 1537 O O . ARG A 1 209 ? -7.314 -58.171 -11.923 1.00 10.80 209 ARG A O 1
ATOM 1545 N N . VAL A 1 210 ? -8.027 -56.662 -10.406 1.00 9.26 210 VAL A N 1
ATOM 1546 C CA . VAL A 1 210 ? -7.255 -55.581 -11.049 1.00 9.74 210 VAL A CA 1
ATOM 1547 C C . VAL A 1 210 ? -5.749 -55.856 -10.953 1.00 9.28 210 VAL A C 1
ATOM 1548 O O . VAL A 1 210 ? -5.007 -55.669 -11.928 1.00 9.21 210 VAL A O 1
ATOM 1552 N N . GLY A 1 211 ? -5.296 -56.302 -9.781 1.00 9.11 211 GLY A N 1
ATOM 1553 C CA . GLY A 1 211 ? -3.889 -56.643 -9.591 1.00 9.57 211 GLY A CA 1
ATOM 1554 C C . GLY A 1 211 ? -3.349 -57.630 -10.610 1.00 8.55 211 GLY A C 1
ATOM 1555 O O . GLY A 1 211 ? -2.265 -57.429 -11.164 1.00 8.69 211 GLY A O 1
ATOM 1556 N N . ARG A 1 212 ? -4.112 -58.687 -10.875 1.00 8.68 212 ARG A N 1
ATOM 1557 C CA . ARG A 1 212 ? -3.675 -59.662 -11.881 1.00 8.64 212 ARG A CA 1
ATOM 1558 C C . ARG A 1 212 ? -3.591 -59.038 -13.269 1.00 9.22 212 ARG A C 1
ATOM 1559 O O . ARG A 1 212 ? -2.661 -59.325 -14.023 1.00 10.73 212 ARG A O 1
ATOM 1567 N N . ALA A 1 213 ? -4.545 -58.172 -13.599 1.00 8.81 213 ALA A N 1
ATOM 1568 C CA . ALA A 1 213 ? -4.495 -57.483 -14.888 1.00 9.61 213 ALA A CA 1
ATOM 1569 C C . ALA A 1 213 ? -3.273 -56.566 -14.988 1.00 10.00 213 ALA A C 1
ATOM 1570 O O . ALA A 1 213 ? -2.629 -56.487 -16.038 1.00 10.53 213 ALA A O 1
ATOM 1572 N N . LEU A 1 214 ? -2.939 -55.895 -13.881 1.00 9.49 214 LEU A N 1
ATOM 1573 C CA . LEU A 1 214 ? -1.783 -55.006 -13.863 1.00 9.37 214 LEU A CA 1
ATOM 1574 C C . LEU A 1 214 ? -0.486 -55.803 -13.987 1.00 9.54 214 LEU A C 1
ATOM 1575 O O . LEU A 1 214 ? 0.474 -55.355 -14.626 1.00 9.57 214 LEU A O 1
ATOM 1580 N N . GLU A 1 215 ? -0.453 -56.984 -13.373 1.00 9.91 215 GLU A N 1
ATOM 1581 C CA . GLU A 1 215 ? 0.691 -57.884 -13.525 1.00 9.39 215 GLU A CA 1
ATOM 1582 C C . GLU A 1 215 ? 0.871 -58.301 -14.992 1.00 9.88 215 GLU A C 1
ATOM 1583 O O . GLU A 1 215 ? 1.990 -58.293 -15.509 1.00 11.32 215 GLU A O 1
ATOM 1589 N N . ASP A 1 216 ? -0.235 -58.632 -15.653 1.00 9.85 216 ASP A N 1
ATOM 1590 C CA . ASP A 1 216 ? -0.191 -58.990 -17.076 1.00 11.74 216 ASP A CA 1
ATOM 1591 C C . ASP A 1 216 ? 0.356 -57.831 -17.911 1.00 10.95 216 ASP A C 1
ATOM 1592 O O . ASP A 1 216 ? 1.035 -58.053 -18.926 1.00 12.66 216 ASP A O 1
ATOM 1597 N N . LEU A 1 217 ? 0.079 -56.609 -17.462 1.00 10.15 217 LEU A N 1
ATOM 1598 C CA . LEU A 1 217 ? 0.583 -55.393 -18.106 1.00 10.55 217 LEU A CA 1
ATOM 1599 C C . LEU A 1 217 ? 1.941 -54.909 -17.584 1.00 10.75 217 LEU A C 1
ATOM 1600 O O . LEU A 1 217 ? 2.405 -53.833 -17.965 1.00 11.02 217 LEU A O 1
ATOM 1605 N N . GLY A 1 218 ? 2.575 -55.687 -16.704 1.00 9.74 218 GLY A N 1
ATOM 1606 C CA . GLY A 1 218 ? 3.911 -55.348 -16.221 1.00 11.47 218 GLY A CA 1
ATOM 1607 C C . GLY A 1 218 ? 4.021 -54.125 -15.337 1.00 11.22 218 GLY A C 1
ATOM 1608 O O . GLY A 1 218 ? 5.119 -53.567 -15.186 1.00 11.37 218 GLY A O 1
ATOM 1609 N N . TYR A 1 219 ? 2.903 -53.687 -14.750 1.00 10.35 219 TYR A N 1
ATOM 1610 C CA . TYR A 1 219 ? 2.948 -52.553 -13.832 1.00 10.48 219 TYR A CA 1
ATOM 1611 C C . TYR A 1 219 ? 3.866 -52.848 -12.639 1.00 10.99 219 TYR A C 1
ATOM 1612 O O . TYR A 1 219 ? 4.018 -54.002 -12.214 1.00 12.28 219 TYR A O 1
ATOM 1621 N N . SER A 1 220 ? 4.447 -51.780 -12.110 1.00 10.28 220 SER A N 1
ATOM 1622 C CA A SER A 1 220 ? 5.452 -51.916 -11.070 0.50 11.74 220 SER A CA 1
ATOM 1623 C CA B SER A 1 220 ? 5.472 -51.839 -11.070 0.50 11.03 220 SER A CA 1
ATOM 1624 C C . SER A 1 220 ? 4.888 -51.890 -9.651 1.00 11.80 220 SER A C 1
ATOM 1625 O O . SER A 1 220 ? 5.363 -52.646 -8.794 1.00 14.46 220 SER A O 1
ATOM 1630 N N . TRP A 1 221 ? 3.880 -51.060 -9.398 1.00 11.03 221 TRP A N 1
ATOM 1631 C CA . TRP A 1 221 ? 3.244 -51.052 -8.077 1.00 10.43 221 TRP A CA 1
ATOM 1632 C C . TRP A 1 221 ? 1.795 -50.680 -8.165 1.00 9.44 221 TRP A C 1
ATOM 1633 O O . TRP A 1 221 ? 1.350 -50.112 -9.163 1.00 9.56 221 TRP A O 1
ATOM 1644 N N . PHE A 1 222 ? 1.069 -50.996 -7.103 1.00 9.19 222 PHE A N 1
ATOM 1645 C CA . PHE A 1 222 ? -0.388 -50.906 -7.038 1.00 8.74 222 PHE A CA 1
ATOM 1646 C C . PHE A 1 222 ? -0.697 -50.265 -5.693 1.00 8.84 222 PHE A C 1
ATOM 1647 O O . PHE A 1 222 ? -0.599 -50.917 -4.645 1.00 8.90 222 PHE A O 1
ATOM 1655 N N . GLU A 1 223 ? -1.066 -48.991 -5.727 1.00 8.96 223 GLU A N 1
ATOM 1656 C CA . GLU A 1 223 ? -1.188 -48.198 -4.522 1.00 9.51 223 GLU A CA 1
ATOM 1657 C C . GLU A 1 223 ? -2.634 -48.169 -4.009 1.00 10.32 223 GLU A C 1
ATOM 1658 O O . GLU A 1 223 ? -3.571 -47.961 -4.790 1.00 9.99 223 GLU A O 1
ATOM 1664 N N . GLU A 1 224 ? -2.784 -48.346 -2.686 1.00 10.27 224 GLU A N 1
ATOM 1665 C CA A GLU A 1 224 ? -4.066 -48.193 -1.965 0.50 10.31 224 GLU A CA 1
ATOM 1666 C CA B GLU A 1 224 ? -4.068 -48.169 -1.981 0.50 10.33 224 GLU A CA 1
ATOM 1667 C C . GLU A 1 224 ? -5.240 -48.897 -2.656 1.00 10.18 224 GLU A C 1
ATOM 1668 O O . GLU A 1 224 ? -6.243 -48.281 -2.990 1.00 10.73 224 GLU A O 1
ATOM 1679 N N . PRO A 1 225 ? -5.126 -50.217 -2.860 1.00 9.23 225 PRO A N 1
ATOM 1680 C CA . PRO A 1 225 ? -6.205 -50.893 -3.596 1.00 9.86 225 PRO A CA 1
ATOM 1681 C C . PRO A 1 225 ? -7.548 -50.948 -2.885 1.00 10.35 225 PRO A C 1
ATOM 1682 O O . PRO A 1 225 ? -8.589 -50.877 -3.553 1.00 11.08 225 PRO A O 1
ATOM 1686 N N . VAL A 1 226 ? -7.523 -51.106 -1.559 1.00 10.13 226 VAL A N 1
ATOM 1687 C CA . VAL A 1 226 ? -8.754 -51.226 -0.753 1.00 10.02 226 VAL A CA 1
ATOM 1688 C C . VAL A 1 226 ? -8.895 -50.021 0.170 1.00 10.18 226 VAL A C 1
ATOM 1689 O O . VAL A 1 226 ? -7.972 -49.210 0.252 1.00 9.98 226 VAL A O 1
ATOM 1693 N N . GLN A 1 227 ? -10.038 -49.892 0.853 1.00 9.47 227 GLN A N 1
ATOM 1694 C CA . GLN A 1 227 ? -10.212 -48.778 1.799 1.00 10.63 227 GLN A CA 1
ATOM 1695 C C . GLN A 1 227 ? -9.102 -48.805 2.851 1.00 9.52 227 GLN A C 1
ATOM 1696 O O . GLN A 1 227 ? -8.777 -49.864 3.406 1.00 9.62 227 GLN A O 1
ATOM 1702 N N . HIS A 1 228 ? -8.523 -47.638 3.141 1.00 9.05 228 HIS A N 1
ATOM 1703 C CA . HIS A 1 228 ? -7.358 -47.594 4.031 1.00 10.03 228 HIS A CA 1
ATOM 1704 C C . HIS A 1 228 ? -7.647 -48.096 5.420 1.00 10.00 228 HIS A C 1
ATOM 1705 O O . HIS A 1 228 ? -6.732 -48.567 6.111 1.00 10.62 228 HIS A O 1
ATOM 1712 N N . TYR A 1 229 ? -8.914 -48.003 5.834 1.00 9.53 229 TYR A N 1
ATOM 1713 C CA A TYR A 1 229 ? -9.400 -48.477 7.145 0.30 10.22 229 TYR A CA 1
ATOM 1714 C CA B TYR A 1 229 ? -9.267 -48.456 7.157 0.70 10.09 229 TYR A CA 1
ATOM 1715 C C . TYR A 1 229 ? -9.160 -49.968 7.347 1.00 10.09 229 TYR A C 1
ATOM 1716 O O . TYR A 1 229 ? -9.045 -50.427 8.471 1.00 10.88 229 TYR A O 1
ATOM 1733 N N . HIS A 1 230 ? -9.184 -50.716 6.252 1.00 9.17 230 HIS A N 1
ATOM 1734 C CA . HIS A 1 230 ? -9.054 -52.165 6.310 1.00 9.56 230 HIS A CA 1
ATOM 1735 C C . HIS A 1 230 ? -7.597 -52.557 6.214 1.00 8.97 230 HIS A C 1
ATOM 1736 O O . HIS A 1 230 ? -7.124 -52.965 5.152 1.00 8.89 230 HIS A O 1
ATOM 1743 N N . VAL A 1 231 ? -6.878 -52.453 7.329 1.00 8.45 231 VAL A N 1
ATOM 1744 C CA . VAL A 1 231 ? -5.429 -52.666 7.340 1.00 9.07 231 VAL A CA 1
ATOM 1745 C C . VAL A 1 231 ? -5.142 -54.148 7.119 1.00 9.15 231 VAL A C 1
ATOM 1746 O O . VAL A 1 231 ? -4.214 -54.525 6.360 1.00 9.68 231 VAL A O 1
ATOM 1750 N N . GLY A 1 232 ? -5.942 -55.010 7.749 1.00 9.31 232 GLY A N 1
ATOM 1751 C CA . GLY A 1 232 ? -5.766 -56.441 7.525 1.00 10.21 232 GLY A CA 1
ATOM 1752 C C . GLY A 1 232 ? -5.931 -56.802 6.057 1.00 9.21 232 GLY A C 1
ATOM 1753 O O . GLY A 1 232 ? -5.128 -57.556 5.498 1.00 9.36 232 GLY A O 1
ATOM 1754 N N . ALA A 1 233 ? -6.970 -56.257 5.432 1.00 9.09 233 ALA A N 1
ATOM 1755 C CA . ALA A 1 233 ? -7.241 -56.532 4.015 1.00 9.30 233 ALA A CA 1
ATOM 1756 C C . ALA A 1 233 ? -6.150 -55.977 3.109 1.00 8.99 233 ALA A C 1
ATOM 1757 O O . ALA A 1 233 ? -5.776 -56.613 2.125 1.00 9.02 233 ALA A O 1
ATOM 1767 N N . GLY A 1 235 ? -2.941 -55.605 3.749 1.00 8.48 235 GLY A N 1
ATOM 1768 C CA . GLY A 1 235 ? -1.787 -56.488 3.831 1.00 9.30 235 GLY A CA 1
ATOM 1769 C C . GLY A 1 235 ? -2.052 -57.856 3.221 1.00 8.79 235 GLY A C 1
ATOM 1770 O O . GLY A 1 235 ? -1.140 -58.472 2.658 1.00 8.36 235 GLY A O 1
ATOM 1771 N N . GLU A 1 236 ? -3.293 -58.338 3.340 1.00 8.51 236 GLU A N 1
ATOM 1772 C CA . GLU A 1 236 ? -3.679 -59.598 2.707 1.00 8.95 236 GLU A CA 1
ATOM 1773 C C . GLU A 1 236 ? -3.557 -59.501 1.177 1.00 8.95 236 GLU A C 1
ATOM 1774 O O . GLU A 1 236 ? -2.981 -60.378 0.532 1.00 9.27 236 GLU A O 1
ATOM 1780 N N . VAL A 1 237 ? -4.110 -58.434 0.610 1.00 8.82 237 VAL A N 1
ATOM 1781 C CA . VAL A 1 237 ? -3.989 -58.180 -0.820 1.00 9.03 237 VAL A CA 1
ATOM 1782 C C . VAL A 1 237 ? -2.513 -58.085 -1.220 1.00 8.94 237 VAL A C 1
ATOM 1783 O O . VAL A 1 237 ? -2.098 -58.677 -2.219 1.00 9.06 237 VAL A O 1
ATOM 1787 N N . ALA A 1 238 ? -1.712 -57.396 -0.405 1.00 9.10 238 ALA A N 1
ATOM 1788 C CA . ALA A 1 238 ? -0.271 -57.291 -0.675 1.00 8.93 238 ALA A CA 1
ATOM 1789 C C . ALA A 1 238 ? 0.408 -58.657 -0.732 1.00 8.69 238 ALA A C 1
ATOM 1790 O O . ALA A 1 238 ? 1.227 -58.914 -1.618 1.00 10.38 238 ALA A O 1
ATOM 1792 N N . GLN A 1 239 ? 0.065 -59.544 0.203 1.00 8.56 239 GLN A N 1
ATOM 1793 C CA . GLN A 1 239 ? 0.679 -60.869 0.222 1.00 9.46 239 GLN A CA 1
ATOM 1794 C C . GLN A 1 239 ? 0.154 -61.828 -0.841 1.00 9.41 239 GLN A C 1
ATOM 1795 O O . GLN A 1 239 ? 0.875 -62.729 -1.276 1.00 11.37 239 GLN A O 1
ATOM 1801 N N . ARG A 1 240 ? -1.086 -61.617 -1.275 1.00 8.69 240 ARG A N 1
ATOM 1802 C CA . ARG A 1 240 ? -1.701 -62.485 -2.279 1.00 9.63 240 ARG A CA 1
ATOM 1803 C C . ARG A 1 240 ? -1.202 -62.202 -3.684 1.00 9.80 240 ARG A C 1
ATOM 1804 O O . ARG A 1 240 ? -1.111 -63.123 -4.491 1.00 11.63 240 ARG A O 1
ATOM 1812 N N . LEU A 1 241 ? -0.869 -60.940 -3.963 1.00 9.19 241 LEU A N 1
ATOM 1813 C CA . LEU A 1 241 ? -0.443 -60.532 -5.296 1.00 8.97 241 LEU A CA 1
ATOM 1814 C C . LEU A 1 241 ? 1.063 -60.596 -5.492 1.00 9.62 241 LEU A C 1
ATOM 1815 O O . LEU A 1 241 ? 1.816 -60.731 -4.522 1.00 10.91 241 LEU A O 1
ATOM 1820 N N . ASP A 1 242 ? 1.493 -60.524 -6.751 1.00 8.89 242 ASP A N 1
ATOM 1821 C CA . ASP A 1 242 ? 2.911 -60.383 -7.074 1.00 9.59 242 ASP A CA 1
ATOM 1822 C C . ASP A 1 242 ? 3.316 -58.926 -7.225 1.00 9.52 242 ASP A C 1
ATOM 1823 O O . ASP A 1 242 ? 4.380 -58.518 -6.739 1.00 10.00 242 ASP A O 1
ATOM 1828 N N . ILE A 1 243 ? 2.479 -58.145 -7.909 1.00 8.80 243 ILE A N 1
ATOM 1829 C CA . ILE A 1 243 ? 2.751 -56.709 -8.068 1.00 9.53 243 ILE A CA 1
ATOM 1830 C C . ILE A 1 243 ? 2.859 -56.109 -6.673 1.00 9.30 243 ILE A C 1
ATOM 1831 O O . ILE A 1 243 ? 2.103 -56.480 -5.790 1.00 9.63 243 ILE A O 1
ATOM 1836 N N . THR A 1 244 ? 3.784 -55.172 -6.480 1.00 9.16 244 THR A N 1
ATOM 1837 C CA . THR A 1 244 ? 3.986 -54.561 -5.166 1.00 9.78 244 THR A CA 1
ATOM 1838 C C . THR A 1 244 ? 2.821 -53.691 -4.781 1.00 9.59 244 THR A C 1
ATOM 1839 O O . THR A 1 244 ? 2.570 -52.684 -5.419 1.00 10.57 244 THR A O 1
ATOM 1843 N N . VAL A 1 245 ? 2.098 -54.095 -3.747 1.00 9.37 245 VAL A N 1
ATOM 1844 C CA . VAL A 1 245 ? 1.030 -53.262 -3.189 1.00 9.00 245 VAL A CA 1
ATOM 1845 C C . VAL A 1 245 ? 1.616 -52.247 -2.214 1.00 9.06 245 VAL A C 1
ATOM 1846 O O . VAL A 1 245 ? 2.444 -52.593 -1.378 1.00 10.31 245 VAL A O 1
ATOM 1850 N N . SER A 1 246 ? 1.192 -50.993 -2.320 1.00 8.97 246 SER A N 1
ATOM 1851 C CA . SER A 1 246 ? 1.714 -49.960 -1.414 1.00 9.06 246 SER A CA 1
ATOM 1852 C C . SER A 1 246 ? 0.571 -49.255 -0.701 1.00 9.57 246 SER A C 1
ATOM 1853 O O . SER A 1 246 ? -0.550 -49.203 -1.205 1.00 10.03 246 SER A O 1
ATOM 1856 N N . ALA A 1 247 ? 0.870 -48.741 0.486 1.00 8.37 247 ALA A N 1
ATOM 1857 C CA . ALA A 1 247 ? -0.106 -47.984 1.283 1.00 9.56 247 ALA A CA 1
ATOM 1858 C C . ALA A 1 247 ? 0.698 -47.143 2.252 1.00 9.07 247 ALA A C 1
ATOM 1859 O O . ALA A 1 247 ? 1.925 -47.153 2.199 1.00 8.27 247 ALA A O 1
ATOM 1861 N N . GLY A 1 248 ? 0.011 -46.380 3.102 1.00 9.24 248 GLY A N 1
ATOM 1862 C CA . GLY A 1 248 ? 0.680 -45.537 4.091 1.00 9.96 248 GLY A CA 1
ATOM 1863 C C . GLY A 1 248 ? 0.333 -44.081 3.969 1.00 9.71 248 GLY A C 1
ATOM 1864 O O . GLY A 1 248 ? 0.534 -43.332 4.921 1.00 9.80 248 GLY A O 1
ATOM 1865 N N . GLU A 1 249 ? -0.190 -43.658 2.824 1.00 9.35 249 GLU A N 1
ATOM 1866 C CA . GLU A 1 249 ? -0.485 -42.219 2.689 1.00 10.38 249 GLU A CA 1
ATOM 1867 C C . GLU A 1 249 ? -1.532 -41.749 3.697 1.00 10.55 249 GLU A C 1
ATOM 1868 O O . GLU A 1 249 ? -1.529 -40.568 4.080 1.00 11.60 249 GLU A O 1
ATOM 1874 N N . GLN A 1 250 ? -2.424 -42.662 4.104 1.00 9.68 250 GLN A N 1
ATOM 1875 C CA . GLN A 1 250 ? -3.422 -42.377 5.144 1.00 10.06 250 GLN A CA 1
ATOM 1876 C C . GLN A 1 250 ? -3.097 -43.087 6.449 1.00 9.15 250 GLN A C 1
ATOM 1877 O O . GLN A 1 250 ? -4.004 -43.539 7.151 1.00 9.84 250 GLN A O 1
ATOM 1883 N N . THR A 1 251 ? -1.800 -43.184 6.752 1.00 8.45 251 THR A N 1
ATOM 1884 C CA . THR A 1 251 ? -1.305 -43.727 8.024 1.00 8.90 251 THR A CA 1
ATOM 1885 C C . THR A 1 251 ? -0.521 -42.609 8.697 1.00 8.81 251 THR A C 1
ATOM 1886 O O . THR A 1 251 ? 0.333 -41.990 8.058 1.00 9.23 251 THR A O 1
ATOM 1890 N N . TYR A 1 252 ? -0.840 -42.340 9.966 1.00 9.04 252 TYR A N 1
ATOM 1891 C CA . TYR A 1 252 ? -0.459 -41.071 10.590 1.00 9.49 252 TYR A CA 1
ATOM 1892 C C . TYR A 1 252 ? 0.387 -41.181 11.839 1.00 10.04 252 TYR A C 1
ATOM 1893 O O . TYR A 1 252 ? 0.753 -40.166 12.414 1.00 10.64 252 TYR A O 1
ATOM 1902 N N . THR A 1 253 ? 0.672 -42.402 12.284 1.00 8.65 253 THR A N 1
ATOM 1903 C CA . THR A 1 253 ? 1.565 -42.591 13.435 1.00 9.75 253 THR A CA 1
ATOM 1904 C C . THR A 1 253 ? 2.592 -43.665 13.140 1.00 9.60 253 THR A C 1
ATOM 1905 O O . THR A 1 253 ? 2.389 -44.530 12.277 1.00 8.98 253 THR A O 1
ATOM 1909 N N . LEU A 1 254 ? 3.693 -43.619 13.881 1.00 9.45 254 LEU A N 1
ATOM 1910 C CA . LEU A 1 254 ? 4.734 -44.640 13.763 1.00 9.19 254 LEU A CA 1
ATOM 1911 C C . LEU A 1 254 ? 4.204 -46.037 14.090 1.00 9.45 254 LEU A C 1
ATOM 1912 O O . LEU A 1 254 ? 4.570 -47.012 13.441 1.00 9.31 254 LEU A O 1
ATOM 1917 N N . GLN A 1 255 ? 3.340 -46.119 15.093 1.00 8.80 255 GLN A N 1
ATOM 1918 C CA . GLN A 1 255 ? 2.800 -47.401 15.522 1.00 8.80 255 GLN A CA 1
ATOM 1919 C C . GLN A 1 255 ? 1.816 -47.954 14.500 1.00 8.74 255 GLN A C 1
ATOM 1920 O O . GLN A 1 255 ? 1.800 -49.166 14.254 1.00 8.37 255 GLN A O 1
ATOM 1926 N N . ALA A 1 256 ? 0.991 -47.083 13.905 1.00 8.41 256 ALA A N 1
ATOM 1927 C CA . ALA A 1 256 ? 0.082 -47.553 12.844 1.00 8.40 256 ALA A CA 1
ATOM 1928 C C . ALA A 1 256 ? 0.888 -47.949 11.607 1.00 8.74 256 ALA A C 1
ATOM 1929 O O . ALA A 1 256 ? 0.500 -48.864 10.896 1.00 9.08 256 ALA A O 1
ATOM 1931 N N . LEU A 1 257 ? 2.026 -47.294 11.359 1.00 8.86 257 LEU A N 1
ATOM 1932 C CA . LEU A 1 257 ? 2.884 -47.731 10.264 1.00 8.60 257 LEU A CA 1
ATOM 1933 C C . LEU A 1 257 ? 3.437 -49.125 10.555 1.00 8.84 257 LEU A C 1
ATOM 1934 O O . LEU A 1 257 ? 3.497 -49.978 9.672 1.00 9.00 257 LEU A O 1
ATOM 1939 N N . LYS A 1 258 ? 3.822 -49.358 11.808 1.00 8.72 25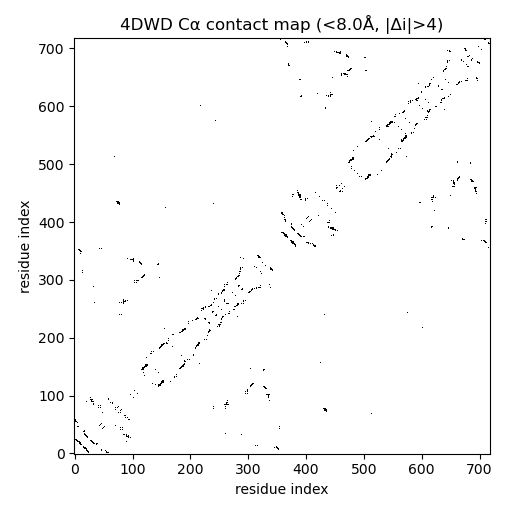8 LYS A N 1
ATOM 1940 C CA . LYS A 1 258 ? 4.260 -50.695 12.224 1.00 8.60 258 LYS A CA 1
ATOM 1941 C C . LYS A 1 258 ? 3.150 -51.717 11.951 1.00 9.08 258 LYS A C 1
ATOM 1942 O O . LYS A 1 258 ? 3.416 -52.797 11.423 1.00 9.52 258 LYS A O 1
ATOM 1948 N N . ASP A 1 259 ? 1.915 -51.383 12.320 1.00 8.61 259 ASP A N 1
ATOM 1949 C CA . ASP A 1 259 ? 0.779 -52.286 12.059 1.00 9.32 259 ASP A CA 1
ATOM 1950 C C . ASP A 1 259 ? 0.577 -52.581 10.568 1.00 9.14 259 ASP A C 1
ATOM 1951 O O . ASP A 1 259 ? 0.261 -53.712 10.168 1.00 9.85 259 ASP A O 1
ATOM 1956 N N . LEU A 1 260 ? 0.739 -51.551 9.743 1.00 8.93 260 LEU A N 1
ATOM 1957 C CA . LEU A 1 260 ? 0.615 -51.718 8.299 1.00 8.77 260 LEU A CA 1
ATOM 1958 C C . LEU A 1 260 ? 1.671 -52.680 7.741 1.00 8.76 260 LEU A C 1
ATOM 1959 O O . LEU A 1 260 ? 1.369 -53.559 6.939 1.00 8.76 260 LEU A O 1
ATOM 1964 N N . ILE A 1 261 ? 2.901 -52.529 8.209 1.00 8.77 261 ILE A N 1
ATOM 1965 C CA . ILE A 1 261 ? 3.977 -53.462 7.843 1.00 8.30 261 ILE A CA 1
ATOM 1966 C C . ILE A 1 261 ? 3.655 -54.877 8.328 1.00 8.76 261 ILE A C 1
ATOM 1967 O O . ILE A 1 261 ? 3.747 -55.840 7.558 1.00 8.79 261 ILE A O 1
ATOM 1972 N N . LEU A 1 262 ? 3.253 -55.011 9.590 1.00 8.93 262 LEU A N 1
ATOM 1973 C CA . LEU A 1 262 ? 2.950 -56.345 10.107 1.00 9.23 262 LEU A CA 1
ATOM 1974 C C . LEU A 1 262 ? 1.801 -57.024 9.346 1.00 9.13 262 LEU A C 1
ATOM 1975 O O . LEU A 1 262 ? 1.791 -58.250 9.216 1.00 11.15 262 LEU A O 1
ATOM 1980 N N . SER A 1 263 ? 0.866 -56.234 8.814 1.00 8.70 263 SER A N 1
ATOM 1981 C CA . SER A 1 263 ? -0.243 -56.788 8.035 1.00 9.03 263 SER A CA 1
ATOM 1982 C C . SER A 1 263 ? 0.193 -57.446 6.730 1.00 9.34 263 SER A C 1
ATOM 1983 O O . SER A 1 263 ? -0.544 -58.264 6.175 1.00 9.70 263 SER A O 1
ATOM 1986 N N . GLY A 1 264 ? 1.369 -57.065 6.228 1.00 8.23 264 GLY A N 1
ATOM 1987 C CA . GLY A 1 264 ? 1.875 -57.653 4.991 1.00 9.24 264 GLY A CA 1
ATOM 1988 C C . GLY A 1 264 ? 2.335 -56.679 3.923 1.00 8.29 264 GLY A C 1
ATOM 1989 O O . GLY A 1 264 ? 2.817 -57.108 2.887 1.00 8.57 264 GLY A O 1
ATOM 1990 N N . VAL A 1 265 ? 2.175 -55.378 4.163 1.00 8.11 265 VAL A N 1
ATOM 1991 C CA . VAL A 1 265 ? 2.533 -54.361 3.161 1.00 8.59 265 VAL A CA 1
ATOM 1992 C C . VAL A 1 265 ? 4.053 -54.198 3.104 1.00 9.10 265 VAL A C 1
ATOM 1993 O O . VAL A 1 265 ? 4.705 -54.110 4.145 1.00 9.51 265 VAL A O 1
ATOM 1997 N N . ARG A 1 266 ? 4.609 -54.194 1.893 1.00 8.88 266 ARG A N 1
ATOM 1998 C CA A ARG A 1 266 ? 6.067 -54.171 1.725 0.50 9.72 266 ARG A CA 1
ATOM 1999 C CA B ARG A 1 266 ? 6.066 -54.178 1.717 0.50 9.81 266 ARG A CA 1
ATOM 2000 C C . ARG A 1 266 ? 6.593 -52.905 1.051 1.00 8.82 266 ARG A C 1
ATOM 2001 O O . ARG A 1 266 ? 7.778 -52.817 0.704 1.00 9.51 266 ARG A O 1
ATOM 2024 N N . VAL A 1 268 ? 5.815 -48.707 1.833 1.00 8.43 268 VAL A N 1
ATOM 2025 C CA . VAL A 1 268 ? 5.027 -47.769 2.642 1.00 9.10 268 VAL A CA 1
ATOM 2026 C C . VAL A 1 268 ? 5.268 -46.325 2.241 1.00 9.34 268 VAL A C 1
ATOM 2027 O O . VAL A 1 268 ? 6.386 -45.963 1.823 1.00 9.55 268 VAL A O 1
ATOM 2031 N N . GLN A 1 269 ? 4.209 -45.515 2.355 1.00 9.07 269 GLN A N 1
ATOM 2032 C CA . GLN A 1 269 ? 4.199 -44.177 1.738 1.00 9.39 269 GLN A CA 1
ATOM 2033 C C . GLN A 1 269 ? 3.614 -43.092 2.630 1.00 9.39 269 GLN A C 1
ATOM 2034 O O . GLN A 1 269 ? 2.753 -42.333 2.191 1.00 9.81 269 GLN A O 1
ATOM 2040 N N . PRO A 1 270 ? 4.079 -43.005 3.888 1.00 8.87 270 PRO A N 1
ATOM 2041 C CA . PRO A 1 270 ? 3.592 -41.891 4.709 1.00 9.45 270 PRO A CA 1
ATOM 2042 C C . PRO A 1 270 ? 4.025 -40.550 4.102 1.00 9.28 270 PRO A C 1
ATOM 2043 O O . PRO A 1 270 ? 4.937 -40.503 3.262 1.00 10.02 270 PRO A O 1
ATOM 2047 N N . ASP A 1 271 ? 3.335 -39.483 4.496 1.00 8.67 271 ASP A N 1
ATOM 2048 C CA . ASP A 1 271 ? 3.506 -38.167 3.892 1.00 9.80 271 ASP A CA 1
ATOM 2049 C C . ASP A 1 271 ? 3.995 -37.178 4.942 1.00 9.14 271 ASP A C 1
ATOM 2050 O O . ASP A 1 271 ? 3.350 -36.975 5.970 1.00 9.35 271 ASP A O 1
ATOM 2055 N N . ILE A 1 272 ? 5.112 -36.517 4.635 1.00 8.69 272 ILE A N 1
ATOM 2056 C CA . ILE A 1 272 ? 5.800 -35.595 5.550 1.00 8.96 272 ILE A CA 1
ATOM 2057 C C . ILE A 1 272 ? 4.969 -34.395 6.044 1.00 9.27 272 ILE A C 1
ATOM 2058 O O . ILE A 1 272 ? 5.284 -33.825 7.083 1.00 9.43 272 ILE A O 1
ATOM 2063 N N . VAL A 1 273 ? 3.948 -33.998 5.285 1.00 9.01 273 VAL A N 1
ATOM 2064 C CA . VAL A 1 273 ? 3.061 -32.904 5.732 1.00 8.65 273 VAL A CA 1
ATOM 2065 C C . VAL A 1 273 ? 1.758 -33.420 6.344 1.00 8.91 273 VAL A C 1
ATOM 2066 O O . VAL A 1 273 ? 0.953 -32.624 6.844 1.00 9.20 273 VAL A O 1
ATOM 2070 N N . LYS A 1 274 ? 1.549 -34.738 6.297 1.00 9.25 274 LYS A N 1
ATOM 2071 C CA . LYS A 1 274 ? 0.392 -35.350 6.979 1.00 9.46 274 LYS A CA 1
ATOM 2072 C C . LYS A 1 274 ? 0.731 -35.829 8.383 1.00 9.73 274 LYS A C 1
ATOM 2073 O O . LYS A 1 274 ? -0.148 -35.928 9.228 1.00 9.72 274 LYS A O 1
ATOM 2087 N N . GLY A 1 276 ? 4.419 -36.438 11.211 1.00 11.35 276 GLY A N 1
ATOM 2088 C CA . GLY A 1 276 ? 5.833 -36.605 11.498 1.00 10.19 276 GLY A CA 1
ATOM 2089 C C . GLY A 1 276 ? 6.765 -35.457 11.183 1.00 9.98 276 GLY A C 1
ATOM 2090 O O . GLY A 1 276 ? 7.700 -35.199 11.940 1.00 11.43 276 GLY A O 1
ATOM 2091 N N . GLY A 1 277 ? 6.535 -34.777 10.060 1.00 9.63 277 GLY A N 1
ATOM 2092 C CA . GLY A 1 277 ? 7.532 -33.815 9.589 1.00 9.55 277 GLY A CA 1
ATOM 2093 C C . GLY A 1 277 ? 8.838 -34.525 9.300 1.00 9.98 277 GLY A C 1
ATOM 2094 O O . GLY A 1 277 ? 8.871 -35.751 9.092 1.00 10.25 277 GLY A O 1
ATOM 2095 N N . ILE A 1 278 ? 9.922 -33.760 9.263 1.00 9.87 278 ILE A N 1
ATOM 2096 C CA . ILE A 1 278 ? 11.248 -34.341 9.046 1.00 10.19 278 ILE A CA 1
ATOM 2097 C C . ILE A 1 278 ? 11.622 -35.364 10.131 1.00 10.52 278 ILE A C 1
ATOM 2098 O O . ILE A 1 278 ? 12.029 -36.484 9.822 1.00 10.36 278 ILE A O 1
ATOM 2103 N N . THR A 1 279 ? 11.443 -34.993 11.396 1.00 10.36 279 THR A N 1
ATOM 2104 C CA . THR A 1 279 ? 11.841 -35.867 12.497 1.00 10.34 279 THR A CA 1
ATOM 2105 C C . THR A 1 279 ? 11.106 -37.201 12.438 1.00 10.64 279 THR A C 1
ATOM 2106 O O . THR A 1 279 ? 11.724 -38.257 12.556 1.00 11.38 279 THR A O 1
ATOM 2110 N N . GLY A 1 280 ? 9.793 -37.144 12.245 1.00 10.20 280 GLY A N 1
ATOM 2111 C CA . GLY A 1 280 ? 8.963 -38.350 12.204 1.00 10.24 280 GLY A CA 1
ATOM 2112 C C . GLY A 1 280 ? 9.221 -39.199 10.976 1.00 10.51 280 GLY A C 1
ATOM 2113 O O . GLY A 1 280 ? 9.232 -40.423 11.051 1.00 10.38 280 GLY A O 1
ATOM 2130 N N . GLN A 1 283 ? 12.189 -41.331 11.431 1.00 10.89 283 GLN A N 1
ATOM 2131 C CA . GLN A 1 283 ? 11.852 -42.485 12.263 1.00 10.84 283 GLN A CA 1
ATOM 2132 C C . GLN A 1 283 ? 11.119 -43.547 11.445 1.00 10.83 283 GLN A C 1
ATOM 2133 O O . GLN A 1 283 ? 11.379 -44.758 11.586 1.00 9.77 283 GLN A O 1
ATOM 2139 N N . CYS A 1 284 ? 10.208 -43.098 10.583 1.00 10.43 284 CYS A N 1
ATOM 2140 C CA . CYS A 1 284 ? 9.501 -44.022 9.700 1.00 9.89 284 CYS A CA 1
ATOM 2141 C C . CYS A 1 284 ? 10.465 -44.736 8.752 1.00 9.92 284 CYS A C 1
ATOM 2142 O O . CYS A 1 284 ? 10.297 -45.929 8.498 1.00 10.14 284 CYS A O 1
ATOM 2145 N N . ALA A 1 285 ? 11.465 -44.016 8.235 1.00 9.91 285 ALA A N 1
ATOM 2146 C CA . ALA A 1 285 ? 12.460 -44.642 7.360 1.00 9.79 285 ALA A CA 1
ATOM 2147 C C . ALA A 1 285 ? 13.223 -45.719 8.126 1.00 10.25 285 ALA A C 1
ATOM 2148 O O . ALA A 1 285 ? 13.460 -46.814 7.604 1.00 11.42 285 ALA A O 1
ATOM 2150 N N . ALA A 1 286 ? 13.580 -45.419 9.372 1.00 10.01 286 ALA A N 1
ATOM 2151 C CA . ALA A 1 286 ? 14.268 -46.392 10.221 1.00 10.66 286 ALA A CA 1
ATOM 2152 C C . ALA A 1 286 ? 13.416 -47.636 10.435 1.00 9.83 286 ALA A C 1
ATOM 2153 O O . ALA A 1 286 ? 13.923 -48.769 10.328 1.00 9.61 286 ALA A O 1
ATOM 2155 N N . LEU A 1 287 ? 12.126 -47.441 10.715 1.00 9.60 287 LEU A N 1
ATOM 2156 C CA . LEU A 1 287 ? 11.212 -48.564 10.865 1.00 9.11 287 LEU A CA 1
ATOM 2157 C C . LEU A 1 287 ? 11.149 -49.410 9.589 1.00 9.48 287 LEU A C 1
ATOM 2158 O O . LEU A 1 287 ? 11.190 -50.653 9.651 1.00 9.37 287 LEU A O 1
ATOM 2163 N N . ALA A 1 288 ? 11.064 -48.743 8.441 1.00 9.13 288 ALA A N 1
ATOM 2164 C CA . ALA A 1 288 ? 11.008 -49.470 7.171 1.00 9.84 288 ALA A CA 1
ATOM 2165 C C . ALA A 1 288 ? 12.283 -50.282 6.949 1.00 10.10 288 ALA A C 1
ATOM 2166 O O . ALA A 1 288 ? 12.225 -51.440 6.502 1.00 11.11 288 ALA A O 1
ATOM 2168 N N . HIS A 1 289 ? 13.435 -49.682 7.264 1.00 10.16 289 HIS A N 1
ATOM 2169 C CA . HIS A 1 289 ? 14.716 -50.388 7.135 1.00 10.91 289 HIS A CA 1
ATOM 2170 C C . HIS A 1 289 ? 14.825 -51.561 8.075 1.00 10.47 289 HIS A C 1
ATOM 2171 O O . HIS A 1 289 ? 15.406 -52.597 7.731 1.00 10.02 289 HIS A O 1
ATOM 2178 N N . ALA A 1 290 ? 14.258 -51.425 9.269 1.00 9.45 290 ALA A N 1
ATOM 2179 C CA . ALA A 1 290 ? 14.257 -52.525 10.237 1.00 8.59 290 ALA A CA 1
ATOM 2180 C C . ALA A 1 290 ? 13.492 -53.735 9.720 1.00 9.23 290 ALA A C 1
ATOM 2181 O O . ALA A 1 290 ? 13.854 -54.864 10.033 1.00 9.50 290 ALA A O 1
ATOM 2183 N N . HIS A 1 291 ? 12.444 -53.481 8.939 1.00 9.62 291 HIS A N 1
ATOM 2184 C CA . HIS A 1 291 ? 11.523 -54.538 8.487 1.00 9.47 291 HIS A CA 1
ATOM 2185 C C . HIS A 1 291 ? 11.705 -54.967 7.053 1.00 10.34 291 HIS A C 1
ATOM 2186 O O . HIS A 1 291 ? 10.994 -55.863 6.587 1.00 12.27 291 HIS A O 1
ATOM 2193 N N . GLY A 1 292 ? 12.640 -54.344 6.335 1.00 10.39 292 GLY A N 1
ATOM 2194 C CA . GLY A 1 292 ? 12.878 -54.717 4.929 1.00 12.62 292 GLY A CA 1
ATOM 2195 C C . GLY A 1 292 ? 11.764 -54.302 3.972 1.00 11.57 292 GLY A C 1
ATOM 2196 O O . GLY A 1 292 ? 11.437 -55.034 3.034 1.00 13.22 292 GLY A O 1
ATOM 2197 N N . VAL A 1 293 ? 11.164 -53.138 4.216 1.00 9.87 293 VAL A N 1
ATOM 2198 C CA . VAL A 1 293 ? 10.102 -52.635 3.354 1.00 10.31 293 VAL A CA 1
ATOM 2199 C C . VAL A 1 293 ? 10.563 -51.371 2.624 1.00 10.66 293 VAL A C 1
ATOM 2200 O O . VAL A 1 293 ? 11.386 -50.595 3.150 1.00 11.97 293 VAL A O 1
ATOM 2204 N N . GLU A 1 294 ? 10.049 -51.181 1.407 1.00 9.81 294 GLU A N 1
ATOM 2205 C CA . GLU A 1 294 ? 10.404 -50.011 0.603 1.00 11.61 294 GLU A CA 1
ATOM 2206 C C . GLU A 1 294 ? 9.783 -48.761 1.221 1.00 10.87 294 GLU A C 1
ATOM 2207 O O . GLU A 1 294 ? 8.684 -48.814 1.795 1.00 10.11 294 GLU A O 1
ATOM 2213 N N . PHE A 1 295 ? 10.486 -47.638 1.080 1.00 11.10 295 PHE A N 1
ATOM 2214 C CA . PHE A 1 295 ? 10.033 -46.367 1.649 1.00 11.15 295 PHE A CA 1
ATOM 2215 C C . PHE A 1 295 ? 9.880 -45.352 0.528 1.00 12.91 295 PHE A C 1
ATOM 2216 O O . PHE A 1 295 ? 10.881 -44.870 -0.027 1.00 13.09 295 PHE A O 1
ATOM 2224 N N . VAL A 1 296 ? 8.633 -45.063 0.172 1.00 11.93 296 VAL A N 1
ATOM 2225 C CA . VAL A 1 296 ? 8.331 -44.255 -1.008 1.00 11.53 296 VAL A CA 1
ATOM 2226 C C . VAL A 1 296 ? 7.256 -43.227 -0.636 1.00 11.79 296 VAL A C 1
ATOM 2227 O O . VAL A 1 296 ? 6.072 -43.438 -0.875 1.00 11.39 296 VAL A O 1
ATOM 2231 N N . PRO A 1 297 ? 7.672 -42.101 -0.044 1.00 11.81 297 PRO A N 1
ATOM 2232 C CA . PRO A 1 297 ? 6.696 -41.163 0.517 1.00 11.55 297 PRO A CA 1
ATOM 2233 C C . PRO A 1 297 ? 5.656 -40.633 -0.462 1.00 12.47 297 PRO A C 1
ATOM 2234 O O . PRO A 1 297 ? 5.956 -40.331 -1.620 1.00 13.35 297 PRO A O 1
ATOM 2238 N N . HIS A 1 298 ? 4.441 -40.481 0.041 1.00 12.79 298 HIS A N 1
ATOM 2239 C CA . HIS A 1 298 ? 3.404 -39.738 -0.653 1.00 12.00 298 HIS A CA 1
ATOM 2240 C C . HIS A 1 298 ? 3.721 -38.267 -0.494 1.00 12.38 298 HIS A C 1
ATOM 2241 O O . HIS A 1 298 ? 4.029 -37.816 0.603 1.00 11.26 298 HIS A O 1
ATOM 2248 N N . GLN A 1 299 ? 3.671 -37.496 -1.579 1.00 11.96 299 GLN A N 1
ATOM 2249 C CA . GLN A 1 299 ? 3.845 -36.048 -1.446 1.00 10.90 299 GLN A CA 1
ATOM 2250 C C . GLN A 1 299 ? 3.281 -35.356 -2.677 1.00 12.23 299 GLN A C 1
ATOM 2251 O O . GLN A 1 299 ? 3.692 -35.645 -3.797 1.00 13.90 299 GLN A O 1
ATOM 2257 N N . THR A 1 300 ? 2.313 -34.468 -2.467 1.00 11.71 300 THR A N 1
ATOM 2258 C CA . THR A 1 300 ? 1.596 -33.852 -3.596 1.00 13.42 300 THR A CA 1
ATOM 2259 C C . THR A 1 300 ? 1.709 -32.328 -3.648 1.00 14.43 300 THR A C 1
ATOM 2260 O O . THR A 1 300 ? 1.115 -31.704 -4.536 1.00 16.98 300 THR A O 1
ATOM 2264 N N . GLN A 1 301 ? 2.443 -31.728 -2.712 1.00 11.79 301 GLN A N 1
ATOM 2265 C CA . GLN A 1 301 ? 2.557 -30.254 -2.651 1.00 12.85 301 GLN A CA 1
ATOM 2266 C C . GLN A 1 301 ? 3.871 -29.774 -3.273 1.00 12.56 301 GLN A C 1
ATOM 2267 O O . GLN A 1 301 ? 4.903 -30.404 -3.085 1.00 13.96 301 GLN A O 1
ATOM 2273 N N . PRO A 1 302 ? 3.843 -28.651 -4.009 1.00 11.40 302 PRO A N 1
ATOM 2274 C CA . PRO A 1 302 ? 5.022 -28.282 -4.786 1.00 12.38 302 PRO A CA 1
ATOM 2275 C C . PRO A 1 302 ? 6.051 -27.397 -4.069 1.00 12.69 302 PRO A C 1
ATOM 2276 O O . PRO A 1 302 ? 7.145 -27.185 -4.604 1.00 12.81 302 PRO A O 1
ATOM 2280 N N . GLY A 1 303 ? 5.706 -26.884 -2.890 1.00 11.96 303 GLY A N 1
ATOM 2281 C CA . GLY A 1 303 ? 6.562 -25.912 -2.196 1.00 12.20 303 GLY A CA 1
ATOM 2282 C C . GLY A 1 303 ? 7.232 -26.498 -0.968 1.00 11.78 303 GLY A C 1
ATOM 2283 O O . GLY A 1 303 ? 8.116 -27.345 -1.079 1.00 11.91 303 GLY A O 1
ATOM 2284 N N . VAL A 1 304 ? 6.807 -26.037 0.206 1.00 11.41 304 VAL A N 1
ATOM 2285 C CA . VAL A 1 304 ? 7.447 -26.411 1.470 1.00 11.48 304 VAL A CA 1
ATOM 2286 C C . VAL A 1 304 ? 7.500 -27.935 1.654 1.00 11.44 304 VAL A C 1
ATOM 2287 O O . VAL A 1 304 ? 8.554 -28.500 1.972 1.00 11.83 304 VAL A O 1
ATOM 2291 N N . GLY A 1 305 ? 6.373 -28.606 1.426 1.00 11.22 305 GLY A N 1
ATOM 2292 C CA . GLY A 1 305 ? 6.313 -30.058 1.607 1.00 11.33 305 GLY A CA 1
ATOM 2293 C C . GLY A 1 305 ? 7.254 -30.800 0.670 1.00 11.01 305 GLY A C 1
ATOM 2294 O O . GLY A 1 305 ? 7.860 -31.805 1.045 1.00 10.50 305 GLY A O 1
ATOM 2295 N N . HIS A 1 306 ? 7.375 -30.304 -0.558 1.00 10.80 306 HIS A N 1
ATOM 2296 C CA . HIS A 1 306 ? 8.299 -30.895 -1.529 1.00 10.70 306 HIS A CA 1
ATOM 2297 C C . HIS A 1 306 ? 9.735 -30.783 -1.040 1.00 10.56 306 HIS A C 1
ATOM 2298 O O . HIS A 1 306 ? 10.499 -31.757 -1.088 1.00 10.91 306 HIS A O 1
ATOM 2305 N N . PHE A 1 307 ? 10.115 -29.612 -0.535 1.00 10.77 307 PHE A N 1
ATOM 2306 C CA . PHE A 1 307 ? 11.478 -29.423 -0.057 1.00 11.16 307 PHE A CA 1
ATOM 2307 C C . PHE A 1 307 ? 11.784 -30.302 1.150 1.00 10.56 307 PHE A C 1
ATOM 2308 O O . PHE A 1 307 ? 12.850 -30.916 1.210 1.00 10.64 307 PHE A O 1
ATOM 2316 N N . ALA A 1 308 ? 10.853 -30.378 2.104 1.00 10.70 308 ALA A N 1
ATOM 2317 C CA . ALA A 1 308 ? 11.049 -31.278 3.243 1.00 10.30 308 ALA A CA 1
ATOM 2318 C C . ALA A 1 308 ? 11.243 -32.724 2.750 1.00 10.37 308 ALA A C 1
ATOM 2319 O O . ALA A 1 308 ? 12.133 -33.447 3.223 1.00 10.50 308 ALA A O 1
ATOM 2321 N N . ASN A 1 309 ? 10.411 -33.135 1.795 1.00 10.47 309 ASN A N 1
ATOM 2322 C CA . ASN A 1 309 ? 10.440 -34.492 1.255 1.00 10.43 309 ASN A CA 1
ATOM 2323 C C . ASN A 1 309 ? 11.782 -34.821 0.601 1.00 10.39 309 ASN A C 1
ATOM 2324 O O . ASN A 1 309 ? 12.365 -35.861 0.882 1.00 10.68 309 ASN A O 1
ATOM 2329 N N . ILE A 1 310 ? 12.293 -33.920 -0.233 1.00 10.14 310 ILE A N 1
ATOM 2330 C CA . ILE A 1 310 ? 13.564 -34.207 -0.907 1.00 10.42 310 ILE A CA 1
ATOM 2331 C C . ILE A 1 310 ? 14.782 -34.160 0.036 1.00 10.19 310 ILE A C 1
ATOM 2332 O O . ILE A 1 310 ? 15.735 -34.922 -0.140 1.00 10.02 310 ILE A O 1
ATOM 2337 N N . HIS A 1 311 ? 14.746 -33.312 1.065 1.00 9.51 311 HIS A N 1
ATOM 2338 C CA . HIS A 1 311 ? 15.825 -33.397 2.068 1.00 9.90 311 HIS A CA 1
ATOM 2339 C C . HIS A 1 311 ? 15.861 -34.765 2.703 1.00 9.72 311 HIS A C 1
ATOM 2340 O O . HIS A 1 311 ? 16.916 -35.401 2.798 1.00 9.66 311 HIS A O 1
ATOM 2347 N N . VAL A 1 312 ? 14.696 -35.262 3.115 1.00 9.74 312 VAL A N 1
ATOM 2348 C CA . VAL A 1 312 ? 14.615 -36.610 3.686 1.00 9.62 312 VAL A CA 1
ATOM 2349 C C . VAL A 1 312 ? 15.016 -37.683 2.676 1.00 10.07 312 VAL A C 1
ATOM 2350 O O . VAL A 1 312 ? 15.842 -38.547 2.986 1.00 10.28 312 VAL A O 1
ATOM 2354 N N . LEU A 1 313 ? 14.477 -37.609 1.464 1.00 9.95 313 LEU A N 1
ATOM 2355 C CA . LEU A 1 313 ? 14.780 -38.649 0.487 1.00 10.25 313 LEU A CA 1
ATOM 2356 C C . LEU A 1 313 ? 16.240 -38.659 0.031 1.00 10.15 313 LEU A C 1
ATOM 2357 O O . LEU A 1 313 ? 16.749 -39.704 -0.364 1.00 10.65 313 LEU A O 1
ATOM 2362 N N . SER A 1 314 ? 16.916 -37.509 0.112 1.00 9.99 314 SER A N 1
ATOM 2363 C CA . SER A 1 314 ? 18.342 -37.475 -0.227 1.00 10.42 314 SER A CA 1
ATOM 2364 C C . SER A 1 314 ? 19.167 -38.366 0.717 1.00 10.42 314 SER A C 1
ATOM 2365 O O . SER A 1 314 ? 20.228 -38.870 0.318 1.00 11.05 314 SER A O 1
ATOM 2368 N N . THR A 1 315 ? 18.661 -38.575 1.943 1.00 9.75 315 THR A N 1
ATOM 2369 C CA . THR A 1 315 ? 19.332 -39.416 2.957 1.00 11.26 315 THR A CA 1
ATOM 2370 C C . THR A 1 315 ? 19.016 -40.912 2.859 1.00 11.95 315 THR A C 1
ATOM 2371 O O . THR A 1 315 ? 19.624 -41.713 3.568 1.00 13.12 315 THR A O 1
ATOM 2375 N N . LEU A 1 316 ? 18.064 -41.288 2.008 1.00 10.45 316 LEU A N 1
ATOM 2376 C CA . LEU A 1 316 ? 17.601 -42.682 1.931 1.00 12.77 316 LEU A CA 1
ATOM 2377 C C . LEU A 1 316 ? 18.563 -43.515 1.083 1.00 13.96 316 LEU A C 1
ATOM 2378 O O . LEU A 1 316 ? 18.706 -43.271 -0.118 1.00 15.19 316 LEU A O 1
ATOM 2391 N N . HIS A 1 318 ? 18.592 -46.998 0.205 1.00 17.57 318 HIS A N 1
ATOM 2392 C CA . HIS A 1 318 ? 17.946 -47.876 -0.789 1.00 19.56 318 HIS A CA 1
ATOM 2393 C C . HIS A 1 318 ? 16.718 -47.235 -1.343 1.00 21.30 318 HIS A C 1
ATOM 2394 O O . HIS A 1 318 ? 15.591 -47.693 -1.093 1.00 23.41 318 HIS A O 1
ATOM 2409 N N . THR A 1 320 ? 14.219 -46.838 -4.059 1.00 16.02 320 THR A N 1
ATOM 2410 C CA . THR A 1 320 ? 13.770 -47.813 -5.061 1.00 16.38 320 THR A CA 1
ATOM 2411 C C . THR A 1 320 ? 12.778 -47.258 -6.088 1.00 16.84 320 THR A C 1
ATOM 2412 O O . THR A 1 320 ? 12.638 -47.822 -7.174 1.00 18.68 320 THR A O 1
ATOM 2416 N N . LYS A 1 321 ? 12.067 -46.196 -5.715 1.00 14.52 321 LYS A N 1
ATOM 2417 C CA . LYS A 1 321 ? 11.110 -45.507 -6.592 1.00 14.44 321 LYS A CA 1
ATOM 2418 C C . LYS A 1 321 ? 11.438 -44.000 -6.590 1.00 14.74 321 LYS A C 1
ATOM 2419 O O . LYS A 1 321 ? 12.098 -43.504 -5.669 1.00 15.81 321 LYS A O 1
ATOM 2425 N N . PRO A 1 322 ? 11.018 -43.266 -7.634 1.00 13.74 322 PRO A N 1
ATOM 2426 C CA . PRO A 1 322 ? 11.347 -41.851 -7.720 1.00 13.62 322 PRO A CA 1
ATOM 2427 C C . PRO A 1 322 ? 10.476 -40.989 -6.796 1.00 13.75 322 PRO A C 1
ATOM 2428 O O . PRO A 1 322 ? 9.587 -41.503 -6.113 1.00 13.69 322 PRO A O 1
ATOM 2432 N N . VAL A 1 323 ? 10.762 -39.690 -6.774 1.00 13.21 323 VAL A N 1
ATOM 2433 C CA . VAL A 1 323 ? 10.052 -38.715 -5.949 1.00 13.24 323 VAL A CA 1
ATOM 2434 C C . VAL A 1 323 ? 8.748 -38.315 -6.635 1.00 12.85 323 VAL A C 1
ATOM 2435 O O . VAL A 1 323 ? 8.743 -38.019 -7.831 1.00 13.31 323 VAL A O 1
ATOM 2439 N N . GLU A 1 324 ? 7.647 -38.285 -5.880 1.00 12.86 324 GLU A N 1
ATOM 2440 C CA . GLU A 1 324 ? 6.347 -37.946 -6.459 1.00 13.10 324 GLU A CA 1
ATOM 2441 C C . GLU A 1 324 ? 6.272 -36.499 -6.951 1.00 13.10 324 GLU A C 1
ATOM 2442 O O . GLU A 1 324 ? 6.613 -35.585 -6.214 1.00 12.73 324 GLU A O 1
ATOM 2448 N N . LEU A 1 325 ? 5.811 -36.315 -8.187 1.00 12.53 325 LEU A N 1
ATOM 2449 C CA . LEU A 1 325 ? 5.449 -34.998 -8.738 1.00 12.63 325 LEU A CA 1
ATOM 2450 C C . LEU A 1 325 ? 3.989 -35.027 -9.197 1.00 12.60 325 LEU A C 1
ATOM 2451 O O . LEU A 1 325 ? 3.680 -35.570 -10.260 1.00 13.09 325 LEU A O 1
ATOM 2456 N N . ALA A 1 326 ? 3.103 -34.447 -8.387 1.00 13.57 326 ALA A N 1
ATOM 2457 C CA . ALA A 1 326 ? 1.662 -34.557 -8.607 1.00 13.51 326 ALA A CA 1
ATOM 2458 C C . ALA A 1 326 ? 1.086 -33.416 -9.449 1.00 15.13 326 ALA A C 1
ATOM 2459 O O . ALA A 1 326 ? 1.806 -32.503 -9.861 1.00 15.55 326 ALA A O 1
ATOM 2461 N N . ASP A 1 327 ? -0.222 -33.481 -9.683 1.00 15.08 327 ASP A N 1
ATOM 2462 C CA . ASP A 1 327 ? -0.915 -32.588 -10.609 1.00 15.72 327 ASP A CA 1
ATOM 2463 C C . ASP A 1 327 ? -0.812 -31.127 -10.209 1.00 15.70 327 ASP A C 1
ATOM 2464 O O . ASP A 1 327 ? -0.764 -30.791 -9.025 1.00 16.71 327 ASP A O 1
ATOM 2469 N N . ARG A 1 328 ? -0.786 -30.266 -11.221 1.00 15.44 328 ARG A N 1
ATOM 2470 C CA . ARG A 1 328 ? -0.870 -28.816 -11.021 1.00 17.58 328 ARG A CA 1
ATOM 2471 C C . ARG A 1 328 ? 0.248 -28.288 -10.133 1.00 15.96 328 ARG A C 1
ATOM 2472 O O . ARG A 1 328 ? 0.048 -27.371 -9.332 1.00 15.08 328 ARG A O 1
ATOM 2480 N N . TRP A 1 329 ? 1.430 -28.874 -10.290 1.00 14.94 329 TRP A N 1
ATOM 2481 C CA . TRP A 1 329 ? 2.595 -28.442 -9.539 1.00 14.60 329 TRP A CA 1
ATOM 2482 C C . TRP A 1 329 ? 2.994 -27.027 -9.871 1.00 15.09 329 TRP A C 1
ATOM 2483 O O . TRP A 1 329 ? 3.671 -26.366 -9.077 1.00 14.79 329 TRP A O 1
ATOM 2494 N N . ASP A 1 330 ? 2.550 -26.529 -11.023 1.00 15.88 330 ASP A N 1
ATOM 2495 C CA . ASP A 1 330 ? 2.760 -25.122 -11.387 1.00 15.87 330 ASP A CA 1
ATOM 2496 C C . ASP A 1 330 ? 2.204 -24.133 -10.353 1.00 15.79 330 ASP A C 1
ATOM 2497 O O . ASP A 1 330 ? 2.628 -22.966 -10.320 1.00 16.09 330 ASP A O 1
ATOM 2502 N N . ARG A 1 331 ? 1.273 -24.589 -9.512 1.00 14.66 331 ARG A N 1
ATOM 2503 C CA . ARG A 1 331 ? 0.673 -23.708 -8.495 1.00 13.89 331 ARG A CA 1
ATOM 2504 C C . ARG A 1 331 ? 1.661 -23.287 -7.399 1.00 14.71 331 ARG A C 1
ATOM 2505 O O . ARG A 1 331 ? 1.335 -22.458 -6.540 1.00 13.79 331 ARG A O 1
ATOM 2513 N N . GLY A 1 332 ? 2.856 -23.865 -7.425 1.00 14.41 332 GLY A N 1
ATOM 2514 C CA . GLY A 1 332 ? 3.918 -23.441 -6.515 1.00 13.17 332 GLY A CA 1
ATOM 2515 C C . GLY A 1 332 ? 4.278 -21.978 -6.712 1.00 13.50 332 GLY A C 1
ATOM 2516 O O . GLY A 1 332 ? 4.698 -21.310 -5.771 1.00 13.61 332 GLY A O 1
ATOM 2517 N N . ARG A 1 333 ? 4.119 -21.492 -7.940 1.00 14.76 333 ARG A N 1
ATOM 2518 C CA . ARG A 1 333 ? 4.296 -20.075 -8.259 1.00 14.55 333 ARG A CA 1
ATOM 2519 C C . ARG A 1 333 ? 2.922 -19.395 -8.215 1.00 15.36 333 ARG A C 1
ATOM 2520 O O . ARG A 1 333 ? 1.911 -20.025 -8.537 1.00 17.46 333 ARG A O 1
ATOM 2528 N N . PRO A 1 334 ? 2.871 -18.107 -7.830 1.00 15.05 334 PRO A N 1
ATOM 2529 C CA . PRO A 1 334 ? 3.993 -17.220 -7.540 1.00 14.28 334 PRO A CA 1
ATOM 2530 C C . PRO A 1 334 ? 4.364 -17.061 -6.062 1.00 14.64 334 PRO A C 1
ATOM 2531 O O . PRO A 1 334 ? 5.220 -16.234 -5.746 1.00 16.32 334 PRO A O 1
ATOM 2535 N N . VAL A 1 335 ? 3.752 -17.838 -5.164 1.00 14.49 335 VAL A N 1
ATOM 2536 C CA . VAL A 1 335 ? 4.053 -17.684 -3.734 1.00 15.07 335 VAL A CA 1
ATOM 2537 C C . VAL A 1 335 ? 5.511 -18.054 -3.445 1.00 14.49 335 VAL A C 1
ATOM 2538 O O . VAL A 1 335 ? 6.172 -17.401 -2.639 1.00 14.00 335 VAL A O 1
ATOM 2542 N N . PHE A 1 336 ? 6.003 -19.086 -4.124 1.00 13.81 336 PHE A N 1
ATOM 2543 C CA . PHE A 1 336 ? 7.391 -19.513 -4.021 1.00 13.67 336 PHE A CA 1
ATOM 2544 C C . PHE A 1 336 ? 8.180 -19.160 -5.268 1.00 13.92 336 PHE A C 1
ATOM 2545 O O . PHE A 1 336 ? 7.660 -19.232 -6.384 1.00 14.93 336 PHE A O 1
ATOM 2553 N N . ARG A 1 337 ? 9.443 -18.799 -5.070 1.00 13.91 337 ARG A N 1
ATOM 2554 C CA . ARG A 1 337 ? 10.324 -18.427 -6.167 1.00 14.69 337 ARG A CA 1
ATOM 2555 C C . ARG A 1 337 ? 11.018 -19.645 -6.788 1.00 14.73 337 ARG A C 1
ATOM 2556 O O . ARG A 1 337 ? 11.376 -19.625 -7.965 1.00 18.03 337 ARG A O 1
ATOM 2564 N N . ASN A 1 338 ? 11.182 -20.710 -6.004 1.00 13.77 338 ASN A N 1
ATOM 2565 C CA . ASN A 1 338 ? 11.888 -21.908 -6.470 1.00 14.74 338 ASN A CA 1
ATOM 2566 C C . ASN A 1 338 ? 11.166 -23.221 -6.132 1.00 14.43 338 ASN A C 1
ATOM 2567 O O . ASN A 1 338 ? 11.777 -24.147 -5.613 1.00 14.06 338 ASN A O 1
ATOM 2572 N N . PRO A 1 339 ? 9.868 -23.310 -6.446 1.00 13.89 339 PRO A N 1
ATOM 2573 C CA . PRO A 1 339 ? 9.120 -24.528 -6.115 1.00 13.74 339 PRO A CA 1
ATOM 2574 C C . PRO A 1 339 ? 9.505 -25.705 -7.018 1.00 14.42 339 PRO A C 1
ATOM 2575 O O . PRO A 1 339 ? 10.303 -25.540 -7.953 1.00 14.62 339 PRO A O 1
ATOM 2579 N N . ALA A 1 340 ? 8.944 -26.879 -6.735 1.00 13.31 340 ALA A N 1
ATOM 2580 C CA . ALA A 1 340 ? 9.251 -28.083 -7.507 1.00 13.62 340 ALA A CA 1
ATOM 2581 C C . ALA A 1 340 ? 9.141 -27.829 -9.009 1.00 15.11 340 ALA A C 1
ATOM 2582 O O . ALA A 1 340 ? 8.116 -27.345 -9.494 1.00 16.08 340 ALA A O 1
ATOM 2584 N N . GLU A 1 341 ? 10.203 -28.168 -9.734 1.00 15.12 341 GLU A N 1
ATOM 2585 C CA . GLU A 1 341 ? 10.270 -27.948 -11.177 1.00 17.01 341 GLU A CA 1
ATOM 2586 C C . GLU A 1 341 ? 11.359 -28.856 -11.722 1.00 18.17 341 GLU A C 1
ATOM 2587 O O . GLU A 1 341 ? 12.546 -28.558 -11.563 1.00 20.28 341 GLU A O 1
ATOM 2593 N N . PRO A 1 342 ? 10.966 -29.978 -12.348 1.00 17.73 342 PRO A N 1
ATOM 2594 C CA . PRO A 1 342 ? 11.956 -30.963 -12.762 1.00 17.23 342 PRO A CA 1
ATOM 2595 C C . PRO A 1 342 ? 12.795 -30.466 -13.945 1.00 19.00 342 PRO A C 1
ATOM 2596 O O . PRO A 1 342 ? 12.321 -29.663 -14.744 1.00 19.94 342 PRO A O 1
ATOM 2600 N N . VAL A 1 343 ? 14.038 -30.928 -14.013 1.00 17.61 343 VAL A N 1
ATOM 2601 C CA . VAL A 1 343 ? 14.951 -30.641 -15.116 1.00 19.75 343 VAL A CA 1
ATOM 2602 C C . VAL A 1 343 ? 15.590 -31.969 -15.500 1.00 20.86 343 VAL A C 1
ATOM 2603 O O . VAL A 1 343 ? 16.112 -32.676 -14.639 1.00 20.99 343 VAL A O 1
ATOM 2607 N N . ASP A 1 344 ? 15.520 -32.326 -16.784 1.00 23.41 344 ASP A N 1
ATOM 2608 C CA . ASP A 1 344 ? 16.023 -33.623 -17.254 1.00 23.38 344 ASP A CA 1
ATOM 2609 C C . ASP A 1 344 ? 15.487 -34.769 -16.393 1.00 20.87 344 ASP A C 1
ATOM 2610 O O . ASP A 1 344 ? 16.194 -35.743 -16.116 1.00 22.75 344 ASP A O 1
ATOM 2615 N N . GLY A 1 345 ? 14.239 -34.626 -15.952 1.00 20.26 345 GLY A N 1
ATOM 2616 C CA . GLY A 1 345 ? 13.556 -35.661 -15.188 1.00 19.94 345 GLY A CA 1
ATOM 2617 C C . GLY A 1 345 ? 13.962 -35.784 -13.733 1.00 18.35 345 GLY A C 1
ATOM 2618 O O . GLY A 1 345 ? 13.611 -36.776 -13.076 1.00 18.54 345 GLY A O 1
ATOM 2619 N N . HIS A 1 346 ? 14.685 -34.789 -13.213 1.00 17.71 346 HIS A N 1
ATOM 2620 C CA A HIS A 1 346 ? 15.178 -34.822 -11.831 0.50 17.19 346 HIS A CA 1
ATOM 2621 C CA B HIS A 1 346 ? 15.103 -34.837 -11.812 0.50 17.12 346 HIS A CA 1
ATOM 2622 C C . HIS A 1 346 ? 14.906 -33.552 -11.071 1.00 17.48 346 HIS A C 1
ATOM 2623 O O . HIS A 1 346 ? 14.734 -32.480 -11.666 1.00 15.99 346 HIS A O 1
ATOM 2636 N N . PHE A 1 347 ? 14.909 -33.666 -9.745 1.00 15.80 347 PHE A N 1
ATOM 2637 C CA . PHE A 1 347 ? 14.921 -32.515 -8.854 1.00 14.48 347 PHE A CA 1
ATOM 2638 C C . PHE A 1 347 ? 16.343 -32.291 -8.382 1.00 14.03 347 PHE A C 1
ATOM 2639 O O . PHE A 1 347 ? 17.004 -33.226 -7.916 1.00 15.84 347 PHE A O 1
ATOM 2647 N N . ALA A 1 348 ? 16.797 -31.047 -8.474 1.00 13.49 348 ALA A N 1
ATOM 2648 C CA . ALA A 1 348 ? 18.133 -30.663 -8.019 1.00 14.77 348 ALA A CA 1
ATOM 2649 C C . ALA A 1 348 ? 18.064 -30.037 -6.628 1.00 15.55 348 ALA A C 1
ATOM 2650 O O . ALA A 1 348 ? 17.572 -28.919 -6.458 1.00 16.92 348 ALA A O 1
ATOM 2652 N N . LEU A 1 349 ? 18.546 -30.780 -5.639 1.00 13.86 349 LEU A N 1
ATOM 2653 C CA . LEU A 1 349 ? 18.573 -30.315 -4.255 1.00 13.71 349 LEU A CA 1
ATOM 2654 C C . LEU A 1 349 ? 19.830 -29.483 -4.032 1.00 13.82 349 LEU A C 1
ATOM 2655 O O . LEU A 1 349 ? 20.934 -29.975 -4.227 1.00 14.68 349 LEU A O 1
ATOM 2660 N N . GLY A 1 350 ? 19.637 -28.234 -3.608 1.00 13.43 350 GLY A N 1
ATOM 2661 C CA . GLY A 1 350 ? 20.733 -27.293 -3.346 1.00 13.46 350 GLY A CA 1
ATOM 2662 C C . GLY A 1 350 ? 21.131 -27.285 -1.889 1.00 13.02 350 GLY A C 1
ATOM 2663 O O . GLY A 1 350 ? 20.578 -28.037 -1.076 1.00 12.46 350 GLY A O 1
ATOM 2664 N N . ASP A 1 351 ? 22.090 -26.418 -1.567 1.00 12.29 351 ASP A N 1
ATOM 2665 C CA . ASP A 1 351 ? 22.733 -26.436 -0.260 1.00 12.87 351 ASP A CA 1
ATOM 2666 C C . ASP A 1 351 ? 22.499 -25.182 0.586 1.00 12.48 351 ASP A C 1
ATOM 2667 O O . ASP A 1 351 ? 23.225 -24.956 1.556 1.00 13.35 351 ASP A O 1
ATOM 2672 N N . ALA A 1 352 ? 21.490 -24.376 0.255 1.00 12.06 352 ALA A N 1
ATOM 2673 C CA . ALA A 1 352 ? 21.130 -23.248 1.119 1.00 13.49 352 ALA A CA 1
ATOM 2674 C C . ALA A 1 352 ? 20.786 -23.706 2.542 1.00 13.01 352 ALA A C 1
ATOM 2675 O O . ALA A 1 352 ? 20.266 -24.824 2.726 1.00 12.76 352 ALA A O 1
ATOM 2677 N N . PRO A 1 353 ? 21.064 -22.854 3.550 1.00 13.65 353 PRO A N 1
ATOM 2678 C CA . PRO A 1 353 ? 20.700 -23.236 4.922 1.00 13.70 353 PRO A CA 1
ATOM 2679 C C . PRO A 1 353 ? 19.206 -23.544 5.116 1.00 13.23 353 PRO A C 1
ATOM 2680 O O . PRO A 1 353 ? 18.336 -22.903 4.510 1.00 14.67 353 PRO A O 1
ATOM 2684 N N . GLY A 1 354 ? 18.914 -24.528 5.962 1.00 11.67 354 GLY A N 1
ATOM 2685 C CA . GLY A 1 354 ? 17.531 -24.916 6.244 1.00 12.31 354 GLY A CA 1
ATOM 2686 C C . GLY A 1 354 ? 16.921 -25.685 5.079 1.00 12.39 354 GLY A C 1
ATOM 2687 O O . GLY A 1 354 ? 17.586 -26.545 4.484 1.00 11.89 354 GLY A O 1
ATOM 2688 N N . LEU A 1 355 ? 15.664 -25.379 4.744 1.00 12.57 355 LEU A N 1
ATOM 2689 C CA . LEU A 1 355 ? 14.987 -26.020 3.618 1.00 12.61 355 LEU A CA 1
ATOM 2690 C C . LEU A 1 355 ? 15.521 -25.530 2.298 1.00 12.93 355 LEU A C 1
ATOM 2691 O O . LEU A 1 355 ? 15.609 -26.287 1.338 1.00 13.99 355 LEU A O 1
ATOM 2696 N N . GLY A 1 356 ? 15.846 -24.241 2.248 1.00 13.97 356 GLY A N 1
ATOM 2697 C CA . GLY A 1 356 ? 16.287 -23.611 1.002 1.00 14.95 356 GLY A CA 1
ATOM 2698 C C . GLY A 1 356 ? 15.148 -23.147 0.119 1.00 14.91 356 GLY A C 1
ATOM 2699 O O . GLY A 1 356 ? 15.362 -22.762 -1.032 1.00 15.24 356 GLY A O 1
ATOM 2700 N N . ILE A 1 357 ? 13.926 -23.188 0.637 1.00 13.89 357 ILE A N 1
ATOM 2701 C CA . ILE A 1 357 ? 12.794 -22.684 -0.136 1.00 15.04 357 ILE A CA 1
ATOM 2702 C C . ILE A 1 357 ? 12.749 -21.158 -0.001 1.00 16.56 357 ILE A C 1
ATOM 2703 O O . ILE A 1 357 ? 12.992 -20.615 1.080 1.00 17.51 357 ILE A O 1
ATOM 2708 N N . VAL A 1 358 ? 12.446 -20.483 -1.111 1.00 14.74 358 VAL A N 1
ATOM 2709 C CA . VAL A 1 358 ? 12.415 -19.031 -1.178 1.00 16.04 358 VAL A CA 1
ATOM 2710 C C . VAL A 1 358 ? 10.976 -18.575 -1.404 1.00 15.43 358 VAL A C 1
ATOM 2711 O O . VAL A 1 358 ? 10.331 -18.966 -2.383 1.00 15.94 358 VAL A O 1
ATOM 2715 N N . VAL A 1 359 ? 10.484 -17.760 -0.476 1.00 16.27 359 VAL A N 1
ATOM 2716 C CA . VAL A 1 359 ? 9.114 -17.260 -0.483 1.00 16.73 359 VAL A CA 1
ATOM 2717 C C . VAL A 1 359 ? 9.130 -15.827 -1.009 1.00 16.51 359 VAL A C 1
ATOM 2718 O O . VAL A 1 359 ? 9.974 -15.012 -0.603 1.00 18.26 359 VAL A O 1
ATOM 2722 N N . ASP A 1 360 ? 8.211 -15.534 -1.924 1.00 15.67 360 ASP A N 1
ATOM 2723 C CA . ASP A 1 360 ? 8.015 -14.185 -2.444 1.00 17.44 360 ASP A CA 1
ATOM 2724 C C . ASP A 1 360 ? 7.131 -13.435 -1.448 1.00 18.67 360 ASP A C 1
ATOM 2725 O O . ASP A 1 360 ? 5.935 -13.719 -1.334 1.00 17.79 360 ASP A O 1
ATOM 2730 N N . GLU A 1 361 ? 7.738 -12.490 -0.722 1.00 20.31 361 GLU A N 1
ATOM 2731 C CA . GLU A 1 361 ? 7.086 -11.776 0.384 1.00 19.65 361 GLU A CA 1
ATOM 2732 C C . GLU A 1 361 ? 5.771 -11.095 -0.010 1.00 19.69 361 GLU A C 1
ATOM 2733 O O . GLU A 1 361 ? 4.755 -11.262 0.667 1.00 21.28 361 GLU A O 1
ATOM 2739 N N . ASP A 1 362 ? 5.802 -10.334 -1.099 1.00 20.22 362 ASP A N 1
ATOM 2740 C CA . ASP A 1 362 ? 4.624 -9.593 -1.541 1.00 21.32 362 ASP A CA 1
ATOM 2741 C C . ASP A 1 362 ? 3.523 -10.512 -2.050 1.00 20.05 362 ASP A C 1
ATOM 2742 O O . ASP A 1 362 ? 2.345 -10.269 -1.785 1.00 21.11 362 ASP A O 1
ATOM 2747 N N . GLU A 1 363 ? 3.903 -11.571 -2.761 1.00 18.96 363 GLU A N 1
ATOM 2748 C CA . GLU A 1 363 ? 2.913 -12.542 -3.231 1.00 18.68 363 GLU A CA 1
ATOM 2749 C C . GLU A 1 363 ? 2.259 -13.258 -2.065 1.00 19.27 363 GLU A C 1
ATOM 2750 O O . GLU A 1 363 ? 1.034 -13.378 -2.009 1.00 18.59 363 GLU A O 1
ATOM 2756 N N . LEU A 1 364 ? 3.072 -13.711 -1.118 1.00 18.72 364 LEU A N 1
ATOM 2757 C CA . LEU A 1 364 ? 2.528 -14.364 0.063 1.00 19.22 364 LEU A CA 1
ATOM 2758 C C . LEU A 1 364 ? 1.540 -13.443 0.790 1.00 19.91 364 LEU A C 1
ATOM 2759 O O . LEU A 1 364 ? 0.408 -13.848 1.076 1.00 20.00 364 LEU A O 1
ATOM 2764 N N . ALA A 1 365 ? 1.956 -12.204 1.053 1.00 20.39 365 ALA A N 1
ATOM 2765 C CA . ALA A 1 365 ? 1.116 -11.248 1.789 1.00 22.24 365 ALA A CA 1
ATOM 2766 C C . ALA A 1 365 ? -0.239 -11.013 1.117 1.00 20.70 365 ALA A C 1
ATOM 2767 O O . ALA A 1 365 ? -1.270 -10.911 1.800 1.00 23.70 365 ALA A O 1
ATOM 2769 N N . SER A 1 366 ? -0.237 -10.947 -0.213 1.00 19.43 366 SER A N 1
ATOM 2770 C CA . SER A 1 366 ? -1.459 -10.717 -0.987 1.00 21.36 366 SER A CA 1
ATOM 2771 C C . SER A 1 366 ? -2.404 -11.921 -0.978 1.00 20.67 366 SER A C 1
ATOM 2772 O O . SER A 1 366 ? -3.596 -11.785 -1.254 1.00 19.77 366 SER A O 1
ATOM 2775 N N . ARG A 1 367 ? -1.864 -13.094 -0.655 1.00 17.65 367 ARG A N 1
ATOM 2776 C CA . ARG A 1 367 ? -2.608 -14.347 -0.775 1.00 16.36 367 ARG A CA 1
ATOM 2777 C C . ARG A 1 367 ? -2.902 -15.024 0.557 1.00 16.92 367 ARG A C 1
ATOM 2778 O O . ARG A 1 367 ? -3.631 -16.022 0.597 1.00 16.85 367 ARG A O 1
ATOM 2786 N N . ALA A 1 368 ? -2.360 -14.464 1.638 1.00 15.84 368 ALA A N 1
ATOM 2787 C CA . ALA A 1 368 ? -2.409 -15.113 2.950 1.00 16.30 368 ALA A CA 1
ATOM 2788 C C . ALA A 1 368 ? -3.496 -14.587 3.878 1.00 17.18 368 ALA A C 1
ATOM 2789 O O . ALA A 1 368 ? -3.702 -13.375 4.012 1.00 18.40 368 ALA A O 1
ATOM 2791 N N . THR A 1 369 ? -4.186 -15.518 4.522 1.00 16.61 369 THR A N 1
ATOM 2792 C CA . THR A 1 369 ? -5.109 -15.204 5.592 1.00 16.90 369 THR A CA 1
ATOM 2793 C C . THR A 1 369 ? -4.584 -15.867 6.851 1.00 17.81 369 THR A C 1
ATOM 2794 O O . THR A 1 369 ? -4.360 -17.087 6.877 1.00 17.58 369 THR A O 1
ATOM 2798 N N . GLU A 1 370 ? -4.346 -15.060 7.879 1.00 17.21 370 GLU A N 1
ATOM 2799 C CA . GLU A 1 370 ? -3.915 -15.601 9.151 1.00 17.26 370 GLU A CA 1
ATOM 2800 C C . GLU A 1 370 ? -5.086 -16.249 9.867 1.00 18.03 370 GLU A C 1
ATOM 2801 O O . GLU A 1 370 ? -6.178 -15.674 9.949 1.00 19.03 370 GLU A O 1
ATOM 2807 N N . ILE A 1 371 ? -4.849 -17.454 10.377 1.00 17.88 371 ILE A N 1
ATOM 2808 C CA . ILE A 1 371 ? -5.827 -18.160 11.183 1.00 17.65 371 ILE A CA 1
ATOM 2809 C C . ILE A 1 371 ? -5.464 -17.891 12.632 1.00 19.60 371 ILE A C 1
ATOM 2810 O O . ILE A 1 371 ? -4.387 -18.256 13.091 1.00 18.60 371 ILE A O 1
ATOM 2815 N N . THR A 1 372 ? -6.364 -17.230 13.343 1.00 24.64 372 THR A N 1
ATOM 2816 C CA . THR A 1 372 ? -6.078 -16.790 14.706 1.00 24.69 372 THR A CA 1
ATOM 2817 C C . THR A 1 372 ? -7.054 -17.412 15.677 1.00 28.66 372 THR A C 1
ATOM 2818 O O . THR A 1 372 ? -8.115 -17.898 15.282 1.00 29.46 372 THR A O 1
ATOM 2822 N N . VAL A 1 373 ? -6.703 -17.374 16.954 1.00 25.96 373 VAL A N 1
ATOM 2823 C CA . VAL A 1 373 ? -7.598 -17.873 17.986 1.00 28.41 373 VAL A CA 1
ATOM 2824 C C . VAL A 1 373 ? -8.905 -17.087 17.907 1.00 31.31 373 VAL A C 1
ATOM 2825 O O . VAL A 1 373 ? -8.901 -15.849 17.929 1.00 31.18 373 VAL A O 1
ATOM 2829 N N . GLY A 1 374 ? -9.999 -17.847 17.826 1.00 33.87 374 GLY A N 1
ATOM 2830 C CA . GLY A 1 374 ? -11.353 -17.373 17.474 1.00 33.23 374 GLY A CA 1
ATOM 2831 C C . GLY A 1 374 ? -11.503 -16.105 16.646 1.00 32.67 374 GLY A C 1
ATOM 2832 O O . GLY A 1 374 ? -12.607 -15.560 16.558 1.00 35.76 374 GLY A O 1
ATOM 2833 N N . SER B 1 2 ? -40.934 -35.350 3.598 1.00 31.72 2 SER B N 1
ATOM 2834 C CA . SER B 1 2 ? -40.779 -35.460 5.077 1.00 29.00 2 SER B CA 1
ATOM 2835 C C . SER B 1 2 ? -39.834 -34.389 5.613 1.00 26.94 2 SER B C 1
ATOM 2836 O O . SER B 1 2 ? -39.399 -33.493 4.877 1.00 28.35 2 SER B O 1
ATOM 2839 N N . LEU B 1 3 ? -39.516 -34.509 6.893 1.00 24.09 3 LEU B N 1
ATOM 2840 C CA . LEU B 1 3 ? -38.876 -33.450 7.660 1.00 21.88 3 LEU B CA 1
ATOM 2841 C C . LEU B 1 3 ? -37.443 -33.139 7.231 1.00 21.08 3 LEU B C 1
ATOM 2842 O O . LEU B 1 3 ? -36.555 -34.001 7.301 1.00 20.10 3 LEU B O 1
ATOM 2847 N N . LYS B 1 4 ? -37.234 -31.899 6.792 1.00 17.70 4 LYS B N 1
ATOM 2848 C CA . LYS B 1 4 ? -35.922 -31.437 6.342 1.00 17.06 4 LYS B CA 1
ATOM 2849 C C . LYS B 1 4 ? -35.195 -30.664 7.431 1.00 15.74 4 LYS B C 1
ATOM 2850 O O . LYS B 1 4 ? -35.808 -30.069 8.311 1.00 16.37 4 LYS B O 1
ATOM 2856 N N . ILE B 1 5 ? -33.873 -30.705 7.355 1.00 15.89 5 ILE B N 1
ATOM 2857 C CA . ILE B 1 5 ? -32.992 -29.981 8.260 1.00 14.85 5 ILE B CA 1
ATOM 2858 C C . ILE B 1 5 ? -32.888 -28.522 7.812 1.00 15.34 5 ILE B C 1
ATOM 2859 O O . ILE B 1 5 ? -32.596 -28.246 6.646 1.00 16.83 5 ILE B O 1
ATOM 2864 N N . ALA B 1 6 ? -33.122 -27.591 8.737 1.00 14.74 6 ALA B N 1
ATOM 2865 C CA . ALA B 1 6 ? -33.099 -26.170 8.402 1.00 15.53 6 ALA B CA 1
ATOM 2866 C C . ALA B 1 6 ? -31.780 -25.513 8.774 1.00 15.37 6 ALA B C 1
ATOM 2867 O O . ALA B 1 6 ? -31.252 -24.686 8.029 1.00 18.64 6 ALA B O 1
ATOM 2869 N N . LYS B 1 7 ? -31.248 -25.890 9.931 1.00 14.18 7 LYS B N 1
ATOM 2870 C CA . LYS B 1 7 ? -30.103 -25.211 10.499 1.00 14.51 7 LYS B CA 1
ATOM 2871 C C . LYS B 1 7 ? -29.270 -26.168 11.352 1.00 14.25 7 LYS B C 1
ATOM 2872 O O . LYS B 1 7 ? -29.811 -26.981 12.102 1.00 13.77 7 LYS B O 1
ATOM 2878 N N . VAL B 1 8 ? -27.955 -26.050 11.230 1.00 13.17 8 VAL B N 1
ATOM 2879 C CA . VAL B 1 8 ? -27.028 -26.801 12.070 1.00 12.57 8 VAL B CA 1
ATOM 2880 C C . VAL B 1 8 ? -26.114 -25.786 12.752 1.00 14.36 8 VAL B C 1
ATOM 2881 O O . VAL B 1 8 ? -25.439 -25.001 12.082 1.00 15.60 8 VAL B O 1
ATOM 2885 N N . GLU B 1 9 ? -26.115 -25.781 14.083 1.00 13.03 9 GLU B N 1
ATOM 2886 C CA . GLU B 1 9 ? -25.297 -24.845 14.858 1.00 12.74 9 GLU B CA 1
ATOM 2887 C C . GLU B 1 9 ? -24.268 -25.584 15.690 1.00 12.87 9 GLU B C 1
ATOM 2888 O O . GLU B 1 9 ? -24.584 -26.597 16.323 1.00 13.28 9 GLU B O 1
ATOM 2894 N N . ALA B 1 10 ? -23.053 -25.047 15.711 1.00 12.46 10 ALA B N 1
ATOM 2895 C CA . ALA B 1 10 ? -21.961 -25.586 16.523 1.00 11.03 10 ALA B CA 1
ATOM 2896 C C . ALA B 1 10 ? -21.713 -24.625 17.687 1.00 11.60 10 ALA B C 1
ATOM 2897 O O . ALA B 1 10 ? -21.399 -23.454 17.466 1.00 12.58 10 ALA B O 1
ATOM 2899 N N . LEU B 1 11 ? -21.860 -25.119 18.916 1.00 10.36 11 LEU B N 1
ATOM 2900 C CA . LEU B 1 11 ? -21.869 -24.274 20.109 1.00 11.33 11 LEU B CA 1
ATOM 2901 C C . LEU B 1 11 ? -20.825 -24.709 21.136 1.00 11.30 11 LEU B C 1
ATOM 2902 O O . LEU B 1 11 ? -20.794 -25.865 21.566 1.00 12.35 11 LEU B O 1
ATOM 2907 N N . SER B 1 12 ? -19.973 -23.763 21.529 1.00 11.36 12 SER B N 1
ATOM 2908 C CA . SER B 1 12 ? -19.035 -23.952 22.624 1.00 11.82 12 SER B CA 1
ATOM 2909 C C . SER B 1 12 ? -19.689 -23.333 23.857 1.00 12.40 12 SER B C 1
ATOM 2910 O O . SER B 1 12 ? -19.991 -22.131 23.864 1.00 12.83 12 SER B O 1
ATOM 2913 N N . VAL B 1 13 ? -19.920 -24.150 24.883 1.00 11.59 13 VAL B N 1
ATOM 2914 C CA . VAL B 1 13 ? -20.749 -23.749 26.023 1.00 11.98 13 VAL B CA 1
ATOM 2915 C C . VAL B 1 13 ? -20.003 -23.854 27.355 1.00 13.11 13 VAL B C 1
ATOM 2916 O O . VAL B 1 13 ? -19.450 -24.908 27.685 1.00 13.42 13 VAL B O 1
ATOM 2920 N N . ALA B 1 14 ? -19.987 -22.753 28.109 1.00 13.56 14 ALA B N 1
ATOM 2921 C CA . ALA B 1 14 ? -19.431 -22.712 29.459 1.00 13.97 14 ALA B CA 1
ATOM 2922 C C . ALA B 1 14 ? -20.350 -23.480 30.405 1.00 14.52 14 ALA B C 1
ATOM 2923 O O . ALA B 1 14 ? -21.545 -23.191 30.476 1.00 15.05 14 ALA B O 1
ATOM 2933 N N . GLY B 1 16 ? -21.489 -25.302 34.185 1.00 15.39 16 GLY B N 1
ATOM 2934 C CA . GLY B 1 16 ? -21.443 -25.259 35.653 1.00 17.95 16 GLY B CA 1
ATOM 2935 C C . GLY B 1 16 ? -20.874 -23.969 36.205 1.00 19.80 16 GLY B C 1
ATOM 2936 O O . GLY B 1 16 ? -21.026 -22.903 35.601 1.00 19.29 16 GLY B O 1
ATOM 2937 N N . ASP B 1 17 ? -20.204 -24.075 37.352 1.00 24.08 17 ASP B N 1
ATOM 2938 C CA . ASP B 1 17 ? -19.619 -22.911 38.035 1.00 26.45 17 ASP B CA 1
ATOM 2939 C C . ASP B 1 17 ? -18.304 -22.442 37.405 1.00 30.60 17 ASP B C 1
ATOM 2940 O O . ASP B 1 17 ? -17.760 -23.097 36.511 1.00 28.48 17 ASP B O 1
ATOM 2953 N N . PRO B 1 23 ? -14.173 -27.265 31.801 1.00 31.88 23 PRO B N 1
ATOM 2954 C CA . PRO B 1 23 ? -15.094 -26.148 32.030 1.00 29.09 23 PRO B CA 1
ATOM 2955 C C . PRO B 1 23 ? -16.000 -25.820 30.839 1.00 26.96 23 PRO B C 1
ATOM 2956 O O . PRO B 1 23 ? -17.029 -25.172 31.039 1.00 25.50 23 PRO B O 1
ATOM 2960 N N . THR B 1 24 ? -15.628 -26.233 29.623 1.00 24.76 24 THR B N 1
ATOM 2961 C CA . THR B 1 24 ? -16.505 -26.015 28.454 1.00 18.08 24 THR B CA 1
ATOM 2962 C C . THR B 1 24 ? -16.805 -27.283 27.669 1.00 18.45 24 THR B C 1
ATOM 2963 O O . THR B 1 24 ? -15.996 -28.212 27.612 1.00 19.39 24 THR B O 1
ATOM 2967 N N . SER B 1 25 ? -17.986 -27.287 27.074 1.00 12.64 25 SER B N 1
ATOM 2968 C CA . SER B 1 25 ? -18.496 -28.407 26.316 1.00 11.54 25 SER B CA 1
ATOM 2969 C C . SER B 1 25 ? -18.778 -28.001 24.875 1.00 11.50 25 SER B C 1
ATOM 2970 O O . SER B 1 25 ? -18.748 -26.807 24.523 1.00 11.71 25 SER B O 1
ATOM 2973 N N . ALA B 1 26 ? -19.014 -29.013 24.050 1.00 10.79 26 ALA B N 1
ATOM 2974 C CA . ALA B 1 26 ? -19.179 -28.830 22.621 1.00 10.68 26 ALA B CA 1
ATOM 2975 C C . ALA B 1 26 ? -20.470 -29.504 22.152 1.00 10.38 26 ALA B C 1
ATOM 2976 O O . ALA B 1 26 ? -20.588 -30.743 22.150 1.00 10.34 26 ALA B O 1
ATOM 2978 N N . PHE B 1 27 ? -21.441 -28.679 21.760 1.00 10.68 27 PHE B N 1
ATOM 2979 C CA . PHE B 1 27 ? -22.755 -29.182 21.375 1.00 10.93 27 PHE B CA 1
ATOM 2980 C C . PHE B 1 27 ? -23.085 -28.826 19.945 1.00 10.90 27 PHE B C 1
ATOM 2981 O O . PHE B 1 27 ? -22.559 -27.852 19.398 1.00 11.53 27 PHE B O 1
ATOM 2989 N N . VAL B 1 28 ? -23.944 -29.642 19.345 1.00 11.54 28 VAL B N 1
ATOM 2990 C CA . VAL B 1 28 ? -24.503 -29.351 18.032 1.00 11.56 28 VAL B CA 1
ATOM 2991 C C . VAL B 1 28 ? -26.014 -29.255 18.204 1.00 11.41 28 VAL B C 1
ATOM 2992 O O . VAL B 1 28 ? -26.644 -30.159 18.758 1.00 12.06 28 VAL B O 1
ATOM 2996 N N . ARG B 1 29 ? -26.590 -28.139 17.755 1.00 11.27 29 ARG B N 1
ATOM 2997 C CA . ARG B 1 29 ? -28.036 -27.984 17.748 1.00 11.71 29 ARG B CA 1
ATOM 2998 C C . ARG B 1 29 ? -28.512 -28.011 16.306 1.00 12.07 29 ARG B C 1
ATOM 2999 O O . ARG B 1 29 ? -28.074 -27.198 15.491 1.00 13.05 29 ARG B O 1
ATOM 3007 N N . ILE B 1 30 ? -29.378 -28.970 15.993 1.00 11.32 30 ILE B N 1
ATOM 3008 C CA . ILE B 1 30 ? -29.976 -29.067 14.652 1.00 12.72 30 ILE B CA 1
ATOM 3009 C C . ILE B 1 30 ? -31.455 -28.712 14.734 1.00 12.74 30 ILE B C 1
ATOM 3010 O O . ILE B 1 30 ? -32.195 -29.308 15.509 1.00 12.46 30 ILE B O 1
ATOM 3015 N N . THR B 1 31 ? -31.874 -27.753 13.905 1.00 13.37 31 THR B N 1
ATOM 3016 C CA . THR B 1 31 ? -33.259 -27.313 13.863 1.00 13.34 31 THR B CA 1
ATOM 3017 C C . THR B 1 31 ? -33.858 -27.775 12.550 1.00 13.71 31 THR B C 1
ATOM 3018 O O . THR B 1 31 ? -33.265 -27.576 11.484 1.00 14.40 31 THR B O 1
ATOM 3022 N N . ALA B 1 32 ? -35.013 -28.422 12.635 1.00 13.79 32 ALA B N 1
ATOM 3023 C CA . ALA B 1 32 ? -35.727 -28.872 11.446 1.00 14.70 32 ALA B CA 1
ATOM 3024 C C . ALA B 1 32 ? -36.600 -27.736 10.917 1.00 15.35 32 ALA B C 1
ATOM 3025 O O . ALA B 1 32 ? -36.796 -26.719 11.599 1.00 15.16 32 ALA B O 1
ATOM 3027 N N . GLU B 1 33 ? -37.135 -27.922 9.713 1.00 15.61 33 GLU B N 1
ATOM 3028 C CA . GLU B 1 33 ? -37.963 -26.901 9.078 1.00 16.12 33 GLU B CA 1
ATOM 3029 C C . GLU B 1 33 ? -39.230 -26.570 9.874 1.00 16.53 33 GLU B C 1
ATOM 3030 O O . GLU B 1 33 ? -39.787 -25.480 9.715 1.00 18.90 33 GLU B O 1
ATOM 3036 N N . ASP B 1 34 ? -39.679 -27.497 10.722 1.00 16.54 34 ASP B N 1
ATOM 3037 C CA . ASP B 1 34 ? -40.878 -27.272 11.539 1.00 18.01 34 ASP B CA 1
ATOM 3038 C C . ASP B 1 34 ? -40.570 -26.648 12.903 1.00 17.27 34 ASP B C 1
ATOM 3039 O O . ASP B 1 34 ? -41.464 -26.503 13.737 1.00 19.88 34 ASP B O 1
ATOM 3044 N N . GLY B 1 35 ? -39.304 -26.296 13.129 1.00 16.22 35 GLY B N 1
ATOM 3045 C CA . GLY B 1 35 ? -38.892 -25.666 14.387 1.00 16.62 35 GLY B CA 1
ATOM 3046 C C . GLY B 1 35 ? -38.476 -26.624 15.493 1.00 15.42 35 GLY B C 1
ATOM 3047 O O . GLY B 1 35 ? -37.983 -26.199 16.540 1.00 16.67 35 GLY B O 1
ATOM 3048 N N . THR B 1 36 ? -38.662 -27.920 15.285 1.00 15.28 36 THR B N 1
ATOM 3049 C CA . THR B 1 36 ? -38.193 -28.876 16.293 1.00 15.42 36 THR B CA 1
ATOM 3050 C C . THR B 1 36 ? -36.663 -28.887 16.320 1.00 15.11 36 THR B C 1
ATOM 3051 O O . THR B 1 36 ? -36.008 -28.605 15.306 1.00 14.27 36 THR B O 1
ATOM 3055 N N . VAL B 1 37 ? -36.113 -29.217 17.483 1.00 13.74 37 VAL B N 1
ATOM 3056 C CA . VAL B 1 37 ? -34.673 -29.121 17.727 1.00 13.78 37 VAL B CA 1
ATOM 3057 C C . VAL B 1 37 ? -34.128 -30.467 18.199 1.00 14.20 37 VAL B C 1
ATOM 3058 O O . VAL B 1 37 ? -34.755 -31.140 19.006 1.00 15.30 37 VAL B O 1
ATOM 3062 N N . GLY B 1 38 ? -32.973 -30.860 17.664 1.00 13.14 38 GLY B N 1
ATOM 3063 C CA . GLY B 1 38 ? -32.235 -32.015 18.191 1.00 11.97 38 GLY B CA 1
ATOM 3064 C C . GLY B 1 38 ? -30.874 -31.599 18.720 1.00 11.74 38 GLY B C 1
ATOM 3065 O O . GLY B 1 38 ? -30.215 -30.714 18.160 1.00 12.31 38 GLY B O 1
ATOM 3066 N N . TRP B 1 39 ? -30.454 -32.259 19.796 1.00 10.63 39 TRP B N 1
ATOM 3067 C CA . TRP B 1 39 ? -29.190 -31.955 20.460 1.00 11.08 39 TRP B CA 1
ATOM 3068 C C . TRP B 1 39 ? -28.185 -33.065 20.328 1.00 10.79 39 TRP B C 1
ATOM 3069 O O . TRP B 1 39 ? -28.497 -34.231 20.582 1.00 10.96 39 TRP B O 1
ATOM 3080 N N . GLY B 1 40 ? -26.954 -32.703 19.976 1.00 10.54 40 GLY B N 1
ATOM 3081 C CA . GLY B 1 40 ? -25.835 -33.653 19.930 1.00 10.59 40 GLY B CA 1
ATOM 3082 C C . GLY B 1 40 ? -24.644 -33.094 20.688 1.00 10.17 40 GLY B C 1
ATOM 3083 O O . GLY B 1 40 ? -24.624 -31.918 21.078 1.00 10.34 40 GLY B O 1
ATOM 3084 N N . GLU B 1 41 ? -23.643 -33.938 20.917 1.00 9.45 41 GLU B N 1
ATOM 3085 C CA . GLU B 1 41 ? -22.462 -33.534 21.681 1.00 9.86 41 GLU B CA 1
ATOM 3086 C C . GLU B 1 41 ? -21.219 -34.173 21.083 1.00 9.94 41 GLU B C 1
ATOM 3087 O O . GLU B 1 41 ? -21.260 -35.341 20.683 1.00 9.82 41 GLU B O 1
ATOM 3093 N N . ALA B 1 42 ? -20.139 -33.386 21.005 1.00 9.31 42 ALA B N 1
ATOM 3094 C CA . ALA B 1 42 ? -18.811 -33.883 20.610 1.00 9.72 42 ALA B CA 1
ATOM 3095 C C . ALA B 1 42 ? -17.912 -33.902 21.839 1.00 9.78 42 ALA B C 1
ATOM 3096 O O . ALA B 1 42 ? -17.988 -32.997 22.674 1.00 10.39 42 ALA B O 1
ATOM 3098 N N . SER B 1 43 ? -17.038 -34.903 21.944 1.00 9.55 43 SER B N 1
ATOM 3099 C CA . SER B 1 43 ? -16.114 -34.987 23.078 1.00 10.27 43 SER B CA 1
ATOM 3100 C C . SER B 1 43 ? -15.331 -33.677 23.176 1.00 10.70 43 SER B C 1
ATOM 3101 O O . SER B 1 43 ? -14.692 -33.272 22.201 1.00 11.04 43 SER B O 1
ATOM 3104 N N . PRO B 1 44 ? -15.374 -33.009 24.348 1.00 10.87 44 PRO B N 1
ATOM 3105 C CA . PRO B 1 44 ? -14.820 -31.648 24.445 1.00 11.07 44 PRO B CA 1
ATOM 3106 C C . PRO B 1 44 ? -13.311 -31.647 24.726 1.00 11.61 44 PRO B C 1
ATOM 3107 O O . PRO B 1 44 ? -12.836 -31.022 25.703 1.00 11.90 44 PRO B O 1
ATOM 3119 N N . LEU B 1 46 ? -9.793 -30.493 24.566 1.00 11.85 46 LEU B N 1
ATOM 3120 C CA . LEU B 1 46 ? -9.310 -29.109 24.447 1.00 12.17 46 LEU B CA 1
ATOM 3121 C C . LEU B 1 46 ? -10.470 -28.197 24.028 1.00 12.64 46 LEU B C 1
ATOM 3122 O O . LEU B 1 46 ? -10.333 -27.296 23.185 1.00 15.31 46 LEU B O 1
ATOM 3127 N N . GLY B 1 47 ? -11.628 -28.479 24.612 1.00 11.99 47 GLY B N 1
ATOM 3128 C CA . GLY B 1 47 ? -12.839 -27.694 24.383 1.00 13.72 47 GLY B CA 1
ATOM 3129 C C . GLY B 1 47 ? -13.704 -28.175 23.225 1.00 11.55 47 GLY B C 1
ATOM 3130 O O . GLY B 1 47 ? -14.828 -27.686 23.018 1.00 12.22 47 GLY B O 1
ATOM 3131 N N . GLY B 1 48 ? -13.201 -29.123 22.446 1.00 11.57 48 GLY B N 1
ATOM 3132 C CA . GLY B 1 48 ? -13.963 -29.583 21.280 1.00 11.47 48 GLY B CA 1
ATOM 3133 C C . GLY B 1 48 ? -14.047 -28.561 20.154 1.00 11.11 48 GLY B C 1
ATOM 3134 O O . GLY B 1 48 ? -14.880 -28.703 19.248 1.00 10.40 48 GLY B O 1
ATOM 3135 N N . ILE B 1 49 ? -13.189 -27.542 20.196 1.00 11.48 49 ILE B N 1
ATOM 3136 C CA . ILE B 1 49 ? -13.282 -26.418 19.257 1.00 10.88 49 ILE B CA 1
ATOM 3137 C C . ILE B 1 49 ? -12.994 -26.854 17.821 1.00 11.63 49 ILE B C 1
ATOM 3138 O O . ILE B 1 49 ? -13.707 -26.457 16.896 1.00 12.49 49 ILE B O 1
ATOM 3143 N N . ALA B 1 50 ? -11.993 -27.715 17.645 1.00 11.19 50 ALA B N 1
ATOM 3144 C CA . ALA B 1 50 ? -11.686 -28.215 16.310 1.00 11.42 50 ALA B CA 1
ATOM 3145 C C . ALA B 1 50 ? -12.874 -29.015 15.754 1.00 11.04 50 ALA B C 1
ATOM 3146 O O . ALA B 1 50 ? -13.255 -28.826 14.593 1.00 11.18 50 ALA B O 1
ATOM 3148 N N . SER B 1 51 ? -13.477 -29.880 16.574 1.00 10.57 51 SER B N 1
ATOM 3149 C CA . SER B 1 51 ? -14.671 -30.607 16.116 1.00 10.60 51 SER B CA 1
ATOM 3150 C C . SER B 1 51 ? -15.822 -29.672 15.728 1.00 10.35 51 SER B C 1
ATOM 3151 O O . SER B 1 51 ? -16.493 -29.883 14.722 1.00 11.00 51 SER B O 1
ATOM 3154 N N . LEU B 1 52 ? -16.042 -28.640 16.535 1.00 10.27 52 LEU B N 1
ATOM 3155 C CA . LEU B 1 52 ? -17.079 -27.663 16.242 1.00 11.06 52 LEU B CA 1
ATOM 3156 C C . LEU B 1 52 ? -16.809 -26.909 14.936 1.00 10.74 52 LEU B C 1
ATOM 3157 O O . LEU B 1 52 ? -17.744 -26.643 14.176 1.00 11.11 52 LEU B O 1
ATOM 3162 N N . GLY B 1 53 ? -15.544 -26.596 14.669 1.00 10.74 53 GLY B N 1
ATOM 3163 C CA . GLY B 1 53 ? -15.155 -25.984 13.400 1.00 11.95 53 GLY B CA 1
ATOM 3164 C C . GLY B 1 53 ? -15.425 -26.893 12.207 1.00 11.09 53 GLY B C 1
ATOM 3165 O O . GLY B 1 53 ? -15.873 -26.435 11.153 1.00 11.72 53 GLY B O 1
ATOM 3166 N N . VAL B 1 54 ? -15.174 -28.194 12.367 1.00 10.75 54 VAL B N 1
ATOM 3167 C CA . VAL B 1 54 ? -15.462 -29.151 11.301 1.00 10.44 54 VAL B CA 1
ATOM 3168 C C . VAL B 1 54 ? -16.974 -29.234 11.071 1.00 11.36 54 VAL B C 1
ATOM 3169 O O . VAL B 1 54 ? -17.432 -29.268 9.928 1.00 12.36 54 VAL B O 1
ATOM 3173 N N . VAL B 1 55 ? -17.764 -29.228 12.148 1.00 10.72 55 VAL B N 1
ATOM 3174 C CA . VAL B 1 55 ? -19.228 -29.161 11.980 1.00 11.25 55 VAL B CA 1
ATOM 3175 C C . VAL B 1 55 ? -19.635 -27.915 11.171 1.00 12.36 55 VAL B C 1
ATOM 3176 O O . VAL B 1 55 ? -20.340 -28.025 10.164 1.00 13.21 55 VAL B O 1
ATOM 3180 N N . ALA B 1 56 ? -19.173 -26.742 11.603 1.00 11.80 56 ALA B N 1
ATOM 3181 C CA . ALA B 1 56 ? -19.593 -25.482 10.987 1.00 13.46 56 ALA B CA 1
ATOM 3182 C C . ALA B 1 56 ? -19.143 -25.354 9.526 1.00 13.53 56 ALA B C 1
ATOM 3183 O O . ALA B 1 56 ? -19.915 -24.925 8.667 1.00 14.97 56 ALA B O 1
ATOM 3185 N N . ARG B 1 57 ? -17.897 -25.725 9.243 1.00 12.95 57 ARG B N 1
ATOM 3186 C CA . ARG B 1 57 ? -17.347 -25.502 7.903 1.00 14.39 57 ARG B CA 1
ATOM 3187 C C . ARG B 1 57 ? -17.675 -26.627 6.932 1.00 14.80 57 ARG B C 1
ATOM 3188 O O . ARG B 1 57 ? -17.927 -26.382 5.750 1.00 14.75 57 ARG B O 1
ATOM 3196 N N . ASP B 1 58 ? -17.633 -27.861 7.424 1.00 13.87 58 ASP B N 1
ATOM 3197 C CA . ASP B 1 58 ? -17.646 -29.025 6.538 1.00 14.50 58 ASP B CA 1
ATOM 3198 C C . ASP B 1 58 ? -18.979 -29.766 6.504 1.00 17.02 58 ASP B C 1
ATOM 3199 O O . ASP B 1 58 ? -19.438 -30.177 5.428 1.00 21.96 58 ASP B O 1
ATOM 3204 N N . ILE B 1 59 ? -19.603 -29.938 7.665 1.00 13.92 59 ILE B N 1
ATOM 3205 C CA . ILE B 1 59 ? -20.791 -30.786 7.768 1.00 14.12 59 ILE B CA 1
ATOM 3206 C C . ILE B 1 59 ? -22.090 -30.009 7.598 1.00 14.96 59 ILE B C 1
ATOM 3207 O O . ILE B 1 59 ? -22.946 -30.396 6.796 1.00 15.60 59 ILE B O 1
ATOM 3212 N N . ALA B 1 60 ? -22.230 -28.923 8.355 1.00 14.34 60 ALA B N 1
ATOM 3213 C CA . ALA B 1 60 ? -23.445 -28.104 8.334 1.00 15.22 60 ALA B CA 1
ATOM 3214 C C . ALA B 1 60 ? -23.937 -27.734 6.922 1.00 15.72 60 ALA B C 1
ATOM 3215 O O . ALA B 1 60 ? -25.116 -27.938 6.633 1.00 16.55 60 ALA B O 1
ATOM 3217 N N . PRO B 1 61 ? -23.050 -27.209 6.040 1.00 15.46 61 PRO B N 1
ATOM 3218 C CA . PRO B 1 61 ? -23.556 -26.821 4.714 1.00 17.19 61 PRO B CA 1
ATOM 3219 C C . PRO B 1 61 ? -24.118 -28.005 3.937 1.00 16.82 61 PRO B C 1
ATOM 3220 O O . PRO B 1 61 ? -25.006 -27.829 3.109 1.00 20.55 61 PRO B O 1
ATOM 3224 N N . PHE B 1 62 ? -23.619 -29.205 4.212 1.00 16.66 62 PHE B N 1
ATOM 3225 C CA . PHE B 1 62 ? -24.093 -30.402 3.528 1.00 16.60 62 PHE B CA 1
ATOM 3226 C C . PHE B 1 62 ? -25.429 -30.906 4.078 1.00 17.76 62 PHE B C 1
ATOM 3227 O O . PHE B 1 62 ? -26.287 -31.345 3.322 1.00 19.19 62 PHE B O 1
ATOM 3235 N N . LEU B 1 63 ? -25.600 -30.852 5.397 1.00 14.65 63 LEU B N 1
ATOM 3236 C CA . LEU B 1 63 ? -26.831 -31.337 6.019 1.00 14.73 63 LEU B CA 1
ATOM 3237 C C . LEU B 1 63 ? -28.038 -30.437 5.823 1.00 15.53 63 LEU B C 1
ATOM 3238 O O . LEU B 1 63 ? -29.164 -30.914 5.785 1.00 14.79 63 LEU B O 1
ATOM 3243 N N . GLU B 1 64 ? -27.799 -29.132 5.738 1.00 15.16 64 GLU B N 1
ATOM 3244 C CA . GLU B 1 64 ? -28.909 -28.182 5.637 1.00 15.63 64 GLU B CA 1
ATOM 3245 C C . GLU B 1 64 ? -29.653 -28.434 4.319 1.00 14.85 64 GLU B C 1
ATOM 3246 O O . GLU B 1 64 ? -29.031 -28.515 3.261 1.00 17.27 64 GLU B O 1
ATOM 3252 N N . GLY B 1 65 ? -30.970 -28.625 4.411 1.00 14.29 65 GLY B N 1
ATOM 3253 C CA . GLY B 1 65 ? -31.830 -28.941 3.264 1.00 15.61 65 GLY B CA 1
ATOM 3254 C C . GLY B 1 65 ? -32.078 -30.426 3.043 1.00 15.41 65 GLY B C 1
ATOM 3255 O O . GLY B 1 65 ? -32.861 -30.814 2.169 1.00 15.97 65 GLY B O 1
ATOM 3256 N N . GLN B 1 66 ? -31.416 -31.262 3.839 1.00 14.87 66 GLN B N 1
ATOM 3257 C CA . GLN B 1 66 ? -31.531 -32.714 3.686 1.00 14.09 66 GLN B CA 1
ATOM 3258 C C . GLN B 1 66 ? -32.540 -33.316 4.672 1.00 14.34 66 GLN B C 1
ATOM 3259 O O . GLN B 1 66 ? -32.977 -32.655 5.612 1.00 15.85 66 GLN B O 1
ATOM 3265 N N . GLU B 1 67 ? -32.896 -34.576 4.456 1.00 14.54 67 GLU B N 1
ATOM 3266 C CA . GLU B 1 67 ? -33.929 -35.228 5.256 1.00 15.94 67 GLU B CA 1
ATOM 3267 C C . GLU B 1 67 ? -33.379 -35.778 6.575 1.00 13.84 67 GLU B C 1
ATOM 3268 O O . GLU B 1 67 ? -32.407 -36.533 6.575 1.00 13.86 67 GLU B O 1
ATOM 3274 N N . VAL B 1 68 ? -34.034 -35.431 7.684 1.00 13.14 68 VAL B N 1
ATOM 3275 C CA . VAL B 1 68 ? -33.646 -35.921 9.015 1.00 13.32 68 VAL B CA 1
ATOM 3276 C C . VAL B 1 68 ? -33.491 -37.437 9.031 1.00 14.11 68 VAL B C 1
ATOM 3277 O O . VAL B 1 68 ? -32.526 -37.966 9.585 1.00 15.67 68 VAL B O 1
ATOM 3281 N N . LEU B 1 69 ? -34.430 -38.140 8.406 1.00 13.50 69 LEU B N 1
ATOM 3282 C CA . LEU B 1 69 ? -34.426 -39.598 8.471 1.00 14.35 69 LEU B CA 1
ATOM 3283 C C . LEU B 1 69 ? -33.264 -40.252 7.728 1.00 14.86 69 LEU B C 1
ATOM 3284 O O . LEU B 1 69 ? -32.949 -41.417 7.994 1.00 17.39 69 LEU B O 1
ATOM 3289 N N . ASP B 1 70 ? -32.613 -39.506 6.830 1.00 13.58 70 ASP B N 1
ATOM 3290 C CA . ASP B 1 70 ? -31.516 -40.044 6.018 1.00 13.51 70 ASP B CA 1
ATOM 3291 C C . ASP B 1 70 ? -30.174 -39.975 6.750 1.00 13.59 70 ASP B C 1
ATOM 3292 O O . ASP B 1 70 ? -29.130 -39.973 6.116 1.00 13.46 70 ASP B O 1
ATOM 3297 N N . HIS B 1 71 ? -30.201 -39.955 8.079 1.00 12.86 71 HIS B N 1
ATOM 3298 C CA . HIS B 1 71 ? -28.979 -39.714 8.869 1.00 13.01 71 HIS B CA 1
ATOM 3299 C C . HIS B 1 71 ? -27.801 -40.598 8.525 1.00 13.56 71 HIS B C 1
ATOM 3300 O O . HIS B 1 71 ? -26.664 -40.119 8.475 1.00 12.60 71 HIS B O 1
ATOM 3307 N N . ALA B 1 72 ? -28.038 -41.888 8.294 1.00 13.16 72 ALA B N 1
ATOM 3308 C CA . ALA B 1 72 ? -26.929 -42.820 8.079 1.00 13.62 72 ALA B CA 1
ATOM 3309 C C . ALA B 1 72 ? -26.250 -42.573 6.743 1.00 12.46 72 ALA B C 1
ATOM 3310 O O . ALA B 1 72 ? -25.023 -42.493 6.668 1.00 14.20 72 ALA B O 1
ATOM 3312 N N . VAL B 1 73 ? -27.044 -42.445 5.683 1.00 11.84 73 VAL B N 1
ATOM 3313 C CA . VAL B 1 73 ? -26.488 -42.139 4.369 1.00 12.76 73 VAL B CA 1
ATOM 3314 C C . VAL B 1 73 ? -25.797 -40.769 4.402 1.00 12.42 73 VAL B C 1
ATOM 3315 O O . VAL B 1 73 ? -24.691 -40.613 3.893 1.00 13.39 73 VAL B O 1
ATOM 3319 N N . LEU B 1 74 ? -26.437 -39.776 5.020 1.00 11.99 74 LEU B N 1
ATOM 3320 C CA . LEU B 1 74 ? -25.832 -38.440 5.063 1.00 11.35 74 LEU B CA 1
ATOM 3321 C C . LEU B 1 74 ? -24.497 -38.444 5.789 1.00 11.79 74 LEU B C 1
ATOM 3322 O O . LEU B 1 74 ? -23.518 -37.888 5.292 1.00 11.63 74 LEU B O 1
ATOM 3327 N N . LEU B 1 75 ? -24.451 -39.068 6.959 1.00 11.77 75 LEU B N 1
ATOM 3328 C CA . LEU B 1 75 ? -23.236 -39.014 7.765 1.00 11.85 75 LEU B CA 1
ATOM 3329 C C . LEU B 1 75 ? -22.155 -39.990 7.304 1.00 12.19 75 LEU B C 1
ATOM 3330 O O . LEU B 1 75 ? -20.975 -39.726 7.484 1.00 13.27 75 LEU B O 1
ATOM 3335 N N . ASP B 1 76 ? -22.540 -41.098 6.673 1.00 12.40 76 ASP B N 1
ATOM 3336 C CA . ASP B 1 76 ? -21.520 -41.964 6.081 1.00 13.19 76 ASP B CA 1
ATOM 3337 C C . ASP B 1 76 ? -20.932 -41.325 4.826 1.00 13.06 76 ASP B C 1
ATOM 3338 O O . ASP B 1 76 ? -19.730 -41.475 4.563 1.00 12.97 76 ASP B O 1
ATOM 3343 N N . ARG B 1 77 ? -21.754 -40.596 4.060 1.00 12.34 77 ARG B N 1
ATOM 3344 C CA . ARG B 1 77 ? -21.200 -39.787 2.967 1.00 12.44 77 ARG B CA 1
ATOM 3345 C C . ARG B 1 77 ? -20.212 -38.761 3.526 1.00 13.66 77 ARG B C 1
ATOM 3346 O O . ARG B 1 77 ? -19.123 -38.598 2.991 1.00 15.71 77 ARG B O 1
ATOM 3375 N N . HIS B 1 80 ? -16.870 -40.088 4.481 1.00 14.15 80 HIS B N 1
ATOM 3376 C CA . HIS B 1 80 ? -15.967 -40.270 3.362 1.00 15.43 80 HIS B CA 1
ATOM 3377 C C . HIS B 1 80 ? -15.424 -38.974 2.805 1.00 14.38 80 HIS B C 1
ATOM 3378 O O . HIS B 1 80 ? -14.274 -38.925 2.380 1.00 16.55 80 HIS B O 1
ATOM 3385 N N . ARG B 1 81 ? -16.215 -37.905 2.852 1.00 13.30 81 ARG B N 1
ATOM 3386 C CA . ARG B 1 81 ? -15.710 -36.562 2.494 1.00 14.59 81 ARG B CA 1
ATOM 3387 C C . ARG B 1 81 ? -14.613 -36.100 3.457 1.00 14.90 81 ARG B C 1
ATOM 3388 O O . ARG B 1 81 ? -13.676 -35.394 3.059 1.00 18.08 81 ARG B O 1
ATOM 3396 N N . LEU B 1 82 ? -14.743 -36.495 4.721 1.00 13.15 82 LEU B N 1
ATOM 3397 C CA . LEU B 1 82 ? -13.849 -36.030 5.777 1.00 13.68 82 LEU B CA 1
ATOM 3398 C C . LEU B 1 82 ? -12.708 -36.997 6.093 1.00 12.78 82 LEU B C 1
ATOM 3399 O O . LEU B 1 82 ? -11.935 -36.768 7.028 1.00 12.14 82 LEU B O 1
ATOM 3404 N N . VAL B 1 83 ? -12.578 -38.063 5.313 1.00 11.90 83 VAL B N 1
ATOM 3405 C CA . VAL B 1 83 ? -11.676 -39.147 5.699 1.00 12.21 83 VAL B CA 1
ATOM 3406 C C . VAL B 1 83 ? -10.231 -38.666 5.842 1.00 12.21 83 VAL B C 1
ATOM 3407 O O . VAL B 1 83 ? -9.508 -39.125 6.721 1.00 11.74 83 VAL B O 1
ATOM 3411 N N . LYS B 1 84 ? -9.824 -37.706 5.011 1.00 12.41 84 LYS B N 1
ATOM 3412 C CA . LYS B 1 84 ? -8.434 -37.245 5.035 1.00 12.34 84 LYS B CA 1
ATOM 3413 C C . LYS B 1 84 ? -8.156 -36.273 6.174 1.00 11.95 84 LYS B C 1
ATOM 3414 O O . LYS B 1 84 ? -7.031 -35.805 6.312 1.00 12.23 84 LYS B O 1
ATOM 3420 N N . LEU B 1 85 ? -9.171 -36.013 7.006 1.00 10.97 85 LEU B N 1
ATOM 3421 C CA . LEU B 1 85 ? -8.974 -35.304 8.278 1.00 10.38 85 LEU B CA 1
ATOM 3422 C C . LEU B 1 85 ? -8.555 -36.241 9.400 1.00 10.64 85 LEU B C 1
ATOM 3423 O O . LEU B 1 85 ? -8.344 -35.805 10.533 1.00 10.52 85 LEU B O 1
ATOM 3428 N N . GLY B 1 86 ? -8.434 -37.526 9.077 1.00 10.70 86 GLY B N 1
ATOM 3429 C CA . GLY B 1 86 ? -7.995 -38.531 10.028 1.00 10.93 86 GLY B CA 1
ATOM 3430 C C . GLY B 1 86 ? -8.656 -39.857 9.686 1.00 11.21 86 GLY B C 1
ATOM 3431 O O . GLY B 1 86 ? -8.037 -40.712 9.064 1.00 11.38 86 GLY B O 1
ATOM 3432 N N . PRO B 1 87 ? -9.932 -40.026 10.061 1.00 11.22 87 PRO B N 1
ATOM 3433 C CA . PRO B 1 87 ? -10.825 -39.068 10.718 1.00 10.74 87 PRO B CA 1
ATOM 3434 C C . PRO B 1 87 ? -10.864 -39.189 12.238 1.00 11.35 87 PRO B C 1
ATOM 3435 O O . PRO B 1 87 ? -11.692 -38.526 12.891 1.00 10.92 87 PRO B O 1
ATOM 3439 N N . GLU B 1 88 ? -9.971 -40.005 12.794 1.00 11.92 88 GLU B N 1
ATOM 3440 C CA . GLU B 1 88 ? -9.965 -40.279 14.235 1.00 11.88 88 GLU B CA 1
ATOM 3441 C C . GLU B 1 88 ? -9.958 -39.006 15.060 1.00 11.28 88 GLU B C 1
ATOM 3442 O O . GLU B 1 88 ? -9.186 -38.077 14.800 1.00 11.54 88 GLU B O 1
ATOM 3448 N N . GLY B 1 89 ? -10.798 -38.978 16.093 1.00 10.80 89 GLY B N 1
ATOM 3449 C CA . GLY B 1 89 ? -10.760 -37.886 17.070 1.00 11.35 89 GLY B CA 1
ATOM 3450 C C . GLY B 1 89 ? -11.636 -36.725 16.645 1.00 10.17 89 GLY B C 1
ATOM 3451 O O . GLY B 1 89 ? -12.851 -36.765 16.792 1.00 10.02 89 GLY B O 1
ATOM 3452 N N . ILE B 1 90 ? -11.012 -35.679 16.119 1.00 9.40 90 ILE B N 1
ATOM 3453 C CA . ILE B 1 90 ? -11.753 -34.462 15.800 1.00 9.56 90 ILE B CA 1
ATOM 3454 C C . ILE B 1 90 ? -12.943 -34.704 14.861 1.00 9.78 90 ILE B C 1
ATOM 3455 O O . ILE B 1 90 ? -14.079 -34.297 15.149 1.00 10.09 90 ILE B O 1
ATOM 3460 N N . ALA B 1 91 ? -12.694 -35.376 13.739 1.00 9.41 91 ALA B N 1
ATOM 3461 C CA . ALA B 1 91 ? -13.749 -35.576 12.757 1.00 9.42 91 ALA B CA 1
ATOM 3462 C C . ALA B 1 91 ? -14.782 -36.603 13.211 1.00 9.12 91 ALA B C 1
ATOM 3463 O O . ALA B 1 91 ? -15.981 -36.393 13.012 1.00 9.93 91 ALA B O 1
ATOM 3465 N N . THR B 1 92 ? -14.346 -37.713 13.815 1.00 9.21 92 THR B N 1
ATOM 3466 C CA . THR B 1 92 ? -15.340 -38.671 14.290 1.00 9.85 92 THR B CA 1
ATOM 3467 C C . THR B 1 92 ? -16.232 -38.090 15.394 1.00 9.13 92 THR B C 1
ATOM 3468 O O . THR B 1 92 ? -17.406 -38.440 15.459 1.00 9.28 92 THR B O 1
ATOM 3472 N N . ALA B 1 93 ? -15.689 -37.218 16.247 1.00 9.08 93 ALA B N 1
ATOM 3473 C CA . ALA B 1 93 ? -16.523 -36.570 17.282 1.00 8.92 93 ALA B CA 1
ATOM 3474 C C . ALA B 1 93 ? -17.520 -35.594 16.665 1.00 9.43 93 ALA B C 1
ATOM 3475 O O . ALA B 1 93 ? -18.665 -35.516 17.112 1.00 9.82 93 ALA B O 1
ATOM 3477 N N . ALA B 1 94 ? -17.092 -34.854 15.639 1.00 9.24 94 ALA B N 1
ATOM 3478 C CA . ALA B 1 94 ? -18.010 -33.986 14.889 1.00 9.25 94 ALA B CA 1
ATOM 3479 C C . ALA B 1 94 ? -19.172 -34.775 14.289 1.00 9.38 94 ALA B C 1
ATOM 3480 O O . ALA B 1 94 ? -20.337 -34.381 14.401 1.00 10.09 94 ALA B O 1
ATOM 3482 N N . LEU B 1 95 ? -18.841 -35.902 13.667 1.00 9.61 95 LEU B N 1
ATOM 3483 C CA . LEU B 1 95 ? -19.847 -36.788 13.077 1.00 9.66 95 LEU B CA 1
ATOM 3484 C C . LEU B 1 95 ? -20.763 -37.404 14.144 1.00 9.64 95 LEU B C 1
ATOM 3485 O O . LEU B 1 95 ? -21.984 -37.446 13.958 1.00 10.17 95 LEU B O 1
ATOM 3490 N N . ALA B 1 96 ? -20.170 -37.846 15.266 1.00 9.12 96 ALA B N 1
ATOM 3491 C CA . ALA B 1 96 ? -20.943 -38.400 16.385 1.00 8.81 96 ALA B CA 1
ATOM 3492 C C . ALA B 1 96 ? -21.957 -37.388 16.894 1.00 9.38 96 ALA B C 1
ATOM 3493 O O . ALA B 1 96 ? -23.113 -37.737 17.121 1.00 9.26 96 ALA B O 1
ATOM 3495 N N . ALA B 1 97 ? -21.523 -36.136 17.065 1.00 9.15 97 ALA B N 1
ATOM 3496 C CA . ALA B 1 97 ? -22.419 -35.099 17.577 1.00 9.58 97 ALA B CA 1
ATOM 3497 C C . ALA B 1 97 ? -23.624 -34.908 16.648 1.00 9.66 97 ALA B C 1
ATOM 3498 O O . ALA B 1 97 ? -24.769 -34.770 17.111 1.00 10.34 97 ALA B O 1
ATOM 3500 N N . CYS B 1 98 ? -23.372 -34.904 15.339 1.00 9.40 98 CYS B N 1
ATOM 3501 C CA . CYS B 1 98 ? -24.462 -34.732 14.378 1.00 9.77 98 CYS B CA 1
ATOM 3502 C C . CYS B 1 98 ? -25.394 -35.934 14.375 1.00 10.02 98 CYS B C 1
ATOM 3503 O O . CYS B 1 98 ? -26.602 -35.763 14.269 1.00 10.35 98 CYS B O 1
ATOM 3506 N N . ASP B 1 99 ? -24.839 -37.143 14.502 1.00 9.78 99 ASP B N 1
ATOM 3507 C CA . ASP B 1 99 ? -25.662 -38.340 14.589 1.00 10.78 99 ASP B CA 1
ATOM 3508 C C . ASP B 1 99 ? -26.611 -38.289 15.772 1.00 10.28 99 ASP B C 1
ATOM 3509 O O . ASP B 1 99 ? -27.801 -38.594 15.648 1.00 10.28 99 ASP B O 1
ATOM 3514 N N . ILE B 1 100 ? -26.089 -37.884 16.927 1.00 9.83 100 ILE B N 1
ATOM 3515 C CA . ILE B 1 100 ? -26.903 -37.849 18.143 1.00 9.72 100 ILE B CA 1
ATOM 3516 C C . ILE B 1 100 ? -28.048 -36.818 17.968 1.00 9.97 100 ILE B C 1
ATOM 3517 O O . ILE B 1 100 ? -29.207 -37.092 18.298 1.00 10.38 100 ILE B O 1
ATOM 3522 N N . ALA B 1 101 ? -27.717 -35.658 17.402 1.00 10.07 101 ALA B N 1
ATOM 3523 C CA . ALA B 1 101 ? -28.719 -34.620 17.173 1.00 10.60 101 ALA B CA 1
ATOM 3524 C C . ALA B 1 101 ? -29.818 -35.092 16.209 1.00 10.71 101 ALA B C 1
ATOM 3525 O O . ALA B 1 101 ? -31.002 -34.788 16.432 1.00 11.28 101 ALA B O 1
ATOM 3527 N N . LEU B 1 102 ? -29.440 -35.819 15.157 1.00 10.35 102 LEU B N 1
ATOM 3528 C CA . LEU B 1 102 ? -30.419 -36.320 14.193 1.00 10.27 102 LEU B CA 1
ATOM 3529 C C . LEU B 1 102 ? -31.308 -37.393 14.794 1.00 10.59 102 LEU B C 1
ATOM 3530 O O . LEU B 1 102 ? -32.490 -37.456 14.481 1.00 11.79 102 LEU B O 1
ATOM 3535 N N . TRP B 1 103 ? -30.745 -38.218 15.675 1.00 10.65 103 TRP B N 1
ATOM 3536 C CA . TRP B 1 103 ? -31.554 -39.187 16.428 1.00 10.43 103 TRP B CA 1
ATOM 3537 C C . TRP B 1 103 ? -32.536 -38.530 17.367 1.00 11.31 103 TRP B C 1
ATOM 3538 O O . TRP B 1 103 ? -33.668 -38.998 17.531 1.00 10.89 103 TRP B O 1
ATOM 3549 N N . ASP B 1 104 ? -32.108 -37.448 18.014 1.00 10.38 104 ASP B N 1
ATOM 3550 C CA . ASP B 1 104 ? -33.009 -36.680 18.889 1.00 11.12 104 ASP B CA 1
ATOM 3551 C C . ASP B 1 104 ? -34.176 -36.118 18.047 1.00 11.78 104 ASP B C 1
ATOM 3552 O O . ASP B 1 104 ? -35.361 -36.277 18.404 1.00 12.20 104 ASP B O 1
ATOM 3557 N N . LEU B 1 105 ? -33.848 -35.517 16.903 1.00 11.21 105 LEU B N 1
ATOM 3558 C CA . LEU B 1 105 ? -34.884 -35.022 15.986 1.00 11.89 105 LEU B CA 1
ATOM 3559 C C . LEU B 1 105 ? -35.809 -36.127 15.493 1.00 12.08 105 LEU B C 1
ATOM 3560 O O . LEU B 1 105 ? -37.031 -35.945 15.439 1.00 13.11 105 LEU B O 1
ATOM 3565 N N . LYS B 1 106 ? -35.219 -37.266 15.128 1.00 11.72 106 LYS B N 1
ATOM 3566 C CA . LYS B 1 106 ? -35.990 -38.412 14.669 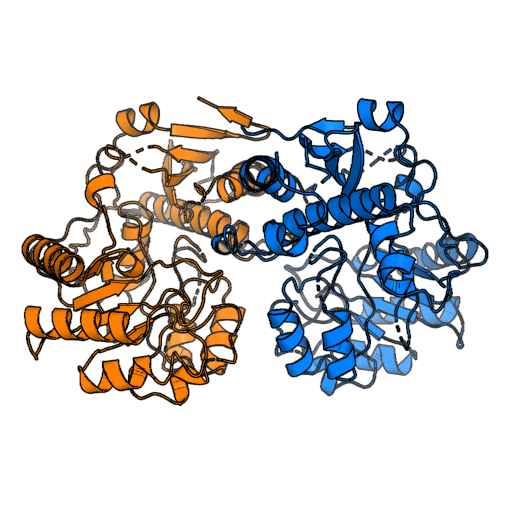1.00 11.69 106 LYS B CA 1
ATOM 3567 C C . LYS B 1 106 ? -36.994 -38.895 15.725 1.00 12.18 106 LYS B C 1
ATOM 3568 O O . LYS B 1 106 ? -38.158 -39.163 15.410 1.00 12.41 106 LYS B O 1
ATOM 3574 N N . GLY B 1 107 ? -36.556 -39.015 16.978 1.00 11.30 107 GLY B N 1
ATOM 3575 C CA . GLY B 1 107 ? -37.451 -39.432 18.052 1.00 12.07 107 GLY B CA 1
ATOM 3576 C C . GLY B 1 107 ? -38.596 -38.446 18.231 1.00 12.15 107 GLY B C 1
ATOM 3577 O O . GLY B 1 107 ? -39.738 -38.849 18.409 1.00 12.03 107 GLY B O 1
ATOM 3578 N N . LYS B 1 108 ? -38.286 -37.154 18.185 1.00 12.04 108 LYS B N 1
ATOM 3579 C CA . LYS B 1 108 ? -39.334 -36.126 18.255 1.00 12.68 108 LYS B CA 1
ATOM 3580 C C . LYS B 1 108 ? -40.288 -36.221 17.056 1.00 13.53 108 LYS B C 1
ATOM 3581 O O . LYS B 1 108 ? -41.506 -36.176 17.232 1.00 16.60 108 LYS B O 1
ATOM 3587 N N . LEU B 1 109 ? -39.745 -36.372 15.846 1.00 13.06 109 LEU B N 1
ATOM 3588 C CA . LEU B 1 109 ? -40.587 -36.532 14.644 1.00 14.37 109 LEU B CA 1
ATOM 3589 C C . LEU B 1 109 ? -41.547 -37.710 14.792 1.00 14.39 109 LEU B C 1
ATOM 3590 O O . LEU B 1 109 ? -42.736 -37.595 14.484 1.00 15.32 109 LEU B O 1
ATOM 3595 N N . LEU B 1 110 ? -41.027 -38.840 15.263 1.00 13.40 110 LEU B N 1
ATOM 3596 C CA . LEU B 1 110 ? -41.792 -40.085 15.252 1.00 12.74 110 LEU B CA 1
ATOM 3597 C C . LEU B 1 110 ? -42.535 -40.327 16.565 1.00 12.79 110 LEU B C 1
ATOM 3598 O O . LEU B 1 110 ? -43.225 -41.336 16.705 1.00 14.68 110 LEU B O 1
ATOM 3603 N N . GLY B 1 111 ? -42.379 -39.406 17.517 1.00 12.98 111 GLY B N 1
ATOM 3604 C CA . GLY B 1 111 ? -43.040 -39.490 18.819 1.00 12.33 111 GLY B CA 1
ATOM 3605 C C . GLY B 1 111 ? -42.610 -40.636 19.718 1.00 12.47 111 GLY B C 1
ATOM 3606 O O . GLY B 1 111 ? -43.431 -41.190 20.452 1.00 14.46 111 GLY B O 1
ATOM 3607 N N . GLN B 1 112 ? -41.323 -40.991 19.689 1.00 12.35 112 GLN B N 1
ATOM 3608 C CA . GLN B 1 112 ? -40.831 -42.146 20.443 1.00 12.33 112 GLN B CA 1
ATOM 3609 C C . GLN B 1 112 ? -39.498 -41.832 21.092 1.00 11.83 112 GLN B C 1
ATOM 3610 O O . GLN B 1 112 ? -38.657 -41.150 20.485 1.00 12.00 112 GLN B O 1
ATOM 3616 N N . PRO B 1 113 ? -39.282 -42.340 22.320 1.00 11.19 113 PRO B N 1
ATOM 3617 C CA . PRO B 1 113 ? -37.928 -42.286 22.867 1.00 11.86 113 PRO B CA 1
ATOM 3618 C C . PRO B 1 113 ? -36.978 -43.104 21.991 1.00 11.26 113 PRO B C 1
ATOM 3619 O O . PRO B 1 113 ? -37.387 -44.092 21.381 1.00 11.12 113 PRO B O 1
ATOM 3623 N N . ILE B 1 114 ? -35.716 -42.703 21.949 1.00 10.61 114 ILE B N 1
ATOM 3624 C CA . ILE B 1 114 ? -34.745 -43.381 21.100 1.00 10.57 114 ILE B CA 1
ATOM 3625 C C . ILE B 1 114 ? -34.675 -44.891 21.373 1.00 10.64 114 ILE B C 1
ATOM 3626 O O . ILE B 1 114 ? -34.641 -45.669 20.429 1.00 10.79 114 ILE B O 1
ATOM 3631 N N . TYR B 1 115 ? -34.716 -45.326 22.638 1.00 10.33 115 TYR B N 1
ATOM 3632 C CA . TYR B 1 115 ? -34.608 -46.767 22.906 1.00 11.03 115 TYR B CA 1
ATOM 3633 C C . TYR B 1 115 ? -35.749 -47.588 22.294 1.00 11.47 115 TYR B C 1
ATOM 3634 O O . TYR B 1 115 ? -35.550 -48.754 21.951 1.00 12.25 115 TYR B O 1
ATOM 3643 N N . LYS B 1 116 ? -36.926 -46.982 22.162 1.00 11.10 116 LYS B N 1
ATOM 3644 C CA . LYS B 1 116 ? -38.044 -47.661 21.507 1.00 11.74 116 LYS B CA 1
ATOM 3645 C C . LYS B 1 116 ? -37.719 -47.845 20.036 1.00 12.37 116 LYS B C 1
ATOM 3646 O O . LYS B 1 116 ? -37.886 -48.940 19.494 1.00 15.11 116 LYS B O 1
ATOM 3652 N N . LEU B 1 117 ? -37.195 -46.791 19.411 1.00 10.65 117 LEU B N 1
ATOM 3653 C CA . LEU B 1 117 ? -36.776 -46.861 18.000 1.00 11.65 117 LEU B CA 1
ATOM 3654 C C . LEU B 1 117 ? -35.650 -47.866 17.753 1.00 11.58 117 LEU B C 1
ATOM 3655 O O . LEU B 1 117 ? -35.571 -48.456 16.678 1.00 12.69 117 LEU B O 1
ATOM 3660 N N . LEU B 1 118 ? -34.799 -48.063 18.757 1.00 10.67 118 LEU B N 1
ATOM 3661 C CA . LEU B 1 118 ? -33.698 -49.032 18.674 1.00 10.95 118 LEU B CA 1
ATOM 3662 C C . LEU B 1 118 ? -34.096 -50.478 18.955 1.00 11.33 118 LEU B C 1
ATOM 3663 O O . LEU B 1 118 ? -33.235 -51.355 19.010 1.00 12.20 118 LEU B O 1
ATOM 3668 N N . GLY B 1 119 ? -35.386 -50.714 19.159 1.00 10.97 119 GLY B N 1
ATOM 3669 C CA . GLY B 1 119 ? -35.919 -52.069 19.293 1.00 11.40 119 GLY B CA 1
ATOM 3670 C C . GLY B 1 119 ? -36.290 -52.506 20.694 1.00 11.63 119 GLY B C 1
ATOM 3671 O O . GLY B 1 119 ? -36.575 -53.680 20.914 1.00 11.29 119 GLY B O 1
ATOM 3672 N N . GLY B 1 120 ? -36.282 -51.566 21.638 1.00 10.66 120 GLY B N 1
ATOM 3673 C CA . GLY B 1 120 ? -36.716 -51.846 23.005 1.00 11.28 120 GLY B CA 1
ATOM 3674 C C . GLY B 1 120 ? -35.593 -51.821 24.029 1.00 11.53 120 GLY B C 1
ATOM 3675 O O . GLY B 1 120 ? -34.416 -52.020 23.702 1.00 11.84 120 GLY B O 1
ATOM 3676 N N . ALA B 1 121 ? -35.979 -51.590 25.280 1.00 12.31 121 ALA B N 1
ATOM 3677 C CA . ALA B 1 121 ? -35.055 -51.595 26.403 1.00 12.41 121 ALA B CA 1
ATOM 3678 C C . ALA B 1 121 ? -35.186 -52.874 27.217 1.00 13.01 121 ALA B C 1
ATOM 3679 O O . ALA B 1 121 ? -36.299 -53.324 27.507 1.00 14.36 121 ALA B O 1
ATOM 3681 N N . TRP B 1 122 ? -34.044 -53.454 27.580 1.00 13.07 122 TRP B N 1
ATOM 3682 C CA . TRP B 1 122 ? -33.993 -54.563 28.542 1.00 13.61 122 TRP B CA 1
ATOM 3683 C C . TRP B 1 122 ? -34.237 -54.066 29.932 1.00 14.21 122 TRP B C 1
ATOM 3684 O O . TRP B 1 122 ? -34.653 -54.817 30.808 1.00 17.47 122 TRP B O 1
ATOM 3695 N N . ARG B 1 123 ? -33.924 -52.795 30.148 1.00 14.34 123 ARG B N 1
ATOM 3696 C CA . ARG B 1 123 ? -33.977 -52.170 31.461 1.00 16.37 123 ARG B CA 1
ATOM 3697 C C . ARG B 1 123 ? -34.133 -50.673 31.259 1.00 16.71 123 ARG B C 1
ATOM 3698 O O . ARG B 1 123 ? -33.572 -50.105 30.318 1.00 15.61 123 ARG B O 1
ATOM 3706 N N . THR B 1 124 ? -34.886 -50.026 32.140 1.00 17.56 124 THR B N 1
ATOM 3707 C CA . THR B 1 124 ? -34.941 -48.565 32.135 1.00 17.71 124 THR B CA 1
ATOM 3708 C C . THR B 1 124 ? -34.387 -47.985 33.440 1.00 17.70 124 THR B C 1
ATOM 3709 O O . THR B 1 124 ? -34.371 -46.769 33.631 1.00 18.84 124 THR B O 1
ATOM 3713 N N . ARG B 1 125 ? -33.935 -48.862 34.331 1.00 18.15 125 ARG B N 1
ATOM 3714 C CA . ARG B 1 125 ? -33.128 -48.438 35.469 1.00 18.27 125 ARG B CA 1
ATOM 3715 C C . ARG B 1 125 ? -31.739 -49.028 35.313 1.00 18.34 125 ARG B C 1
ATOM 3716 O O . ARG B 1 125 ? -31.560 -50.243 35.332 1.00 19.55 125 ARG B O 1
ATOM 3724 N N . LEU B 1 126 ? -30.753 -48.163 35.118 1.00 15.75 126 LEU B N 1
ATOM 3725 C CA . LEU B 1 126 ? -29.418 -48.637 34.775 1.00 17.03 126 LEU B CA 1
ATOM 3726 C C . LEU B 1 126 ? -28.464 -48.371 35.924 1.00 16.60 126 LEU B C 1
ATOM 3727 O O . LEU B 1 126 ? -28.340 -47.231 36.360 1.00 16.68 126 LEU B O 1
ATOM 3732 N N . PRO B 1 127 ? -27.791 -49.421 36.426 1.00 17.02 127 PRO B N 1
ATOM 3733 C CA . PRO B 1 127 ? -26.831 -49.180 37.510 1.00 15.75 127 PRO B CA 1
ATOM 3734 C C . PRO B 1 127 ? -25.685 -48.276 37.068 1.00 16.19 127 PRO B C 1
ATOM 3735 O O . PRO B 1 127 ? -25.298 -48.296 35.896 1.00 16.04 127 PRO B O 1
ATOM 3739 N N . CYS B 1 128 ? -25.157 -47.490 38.001 1.00 15.05 128 CYS B N 1
ATOM 3740 C CA . CYS B 1 128 ? -24.008 -46.632 37.709 1.00 14.51 128 CYS B CA 1
ATOM 3741 C C . CYS B 1 128 ? -22.728 -47.127 38.397 1.00 14.40 128 CYS B C 1
ATOM 3742 O O . CYS B 1 128 ? -22.789 -47.905 39.355 1.00 13.97 128 CYS B O 1
ATOM 3745 N N . TYR B 1 129 ? -21.572 -46.701 37.889 1.00 12.44 129 TYR B N 1
ATOM 3746 C CA . TYR B 1 129 ? -20.328 -46.816 38.655 1.00 12.30 129 TYR B CA 1
ATOM 3747 C C . TYR B 1 129 ? -19.706 -45.443 38.834 1.00 11.93 129 TYR B C 1
ATOM 3748 O O . TYR B 1 129 ? -19.720 -44.625 37.910 1.00 12.63 129 TYR B O 1
ATOM 3757 N N . SER B 1 130 ? -19.197 -45.175 40.035 1.00 13.01 130 SER B N 1
ATOM 3758 C CA . SER B 1 130 ? -18.530 -43.912 40.317 1.00 12.92 130 SER B CA 1
ATOM 3759 C C . SER B 1 130 ? -17.137 -43.963 39.718 1.00 12.67 130 SER B C 1
ATOM 3760 O O . SER B 1 130 ? -16.306 -44.793 40.123 1.00 12.68 130 SER B O 1
ATOM 3763 N N . SER B 1 131 ? -16.897 -43.083 38.751 1.00 12.54 131 SER B N 1
ATOM 3764 C CA . SER B 1 131 ? -15.632 -43.022 38.039 1.00 12.47 131 SER B CA 1
ATOM 3765 C C . SER B 1 131 ? -14.876 -41.808 38.573 1.00 12.80 131 SER B C 1
ATOM 3766 O O . SER B 1 131 ? -15.277 -40.670 38.328 1.00 13.32 131 SER B O 1
ATOM 3769 N N . ILE B 1 132 ? -13.801 -42.074 39.315 1.00 12.45 132 ILE B N 1
ATOM 3770 C CA . ILE B 1 132 ? -13.105 -41.076 40.130 1.00 12.46 132 ILE B CA 1
ATOM 3771 C C . ILE B 1 132 ? -11.694 -40.851 39.604 1.00 12.60 132 ILE B C 1
ATOM 3772 O O . ILE B 1 132 ? -10.830 -41.734 39.707 1.00 12.39 132 ILE B O 1
ATOM 3777 N N . GLY B 1 133 ? -11.461 -39.667 39.047 1.00 14.21 133 GLY B N 1
ATOM 3778 C CA . GLY B 1 133 ? -10.206 -39.381 38.354 1.00 13.50 133 GLY B CA 1
ATOM 3779 C C . GLY B 1 133 ? -9.188 -38.655 39.203 1.00 13.40 133 GLY B C 1
ATOM 3780 O O . GLY B 1 133 ? -9.449 -38.333 40.362 1.00 14.92 133 GLY B O 1
ATOM 3781 N N . GLY B 1 134 ? -8.025 -38.403 38.610 1.00 14.38 134 GLY B N 1
ATOM 3782 C CA . GLY B 1 134 ? -7.012 -37.546 39.212 1.00 14.83 134 GLY B CA 1
ATOM 3783 C C . GLY B 1 134 ? -6.247 -38.148 40.372 1.00 15.09 134 GLY B C 1
ATOM 3784 O O . GLY B 1 134 ? -5.775 -37.427 41.246 1.00 16.45 134 GLY B O 1
ATOM 3785 N N . ASN B 1 135 ? -6.108 -39.466 40.386 1.00 13.65 135 ASN B N 1
ATOM 3786 C CA . ASN B 1 135 ? -5.463 -40.107 41.532 1.00 13.46 135 ASN B CA 1
ATOM 3787 C C . ASN B 1 135 ? -3.948 -40.182 41.483 1.00 14.34 135 ASN B C 1
ATOM 3788 O O . ASN B 1 135 ? -3.307 -40.459 42.502 1.00 13.72 135 ASN B O 1
ATOM 3793 N N . ALA B 1 136 ? -3.362 -39.891 40.320 1.00 14.38 136 ALA B N 1
ATOM 3794 C CA . ALA B 1 136 ? -1.902 -39.853 40.237 1.00 15.05 136 ALA B CA 1
ATOM 3795 C C . ALA B 1 136 ? -1.344 -38.794 41.183 1.00 15.11 136 ALA B C 1
ATOM 3796 O O . ALA B 1 136 ? -0.349 -39.032 41.871 1.00 17.73 136 ALA B O 1
ATOM 3798 N N . ALA B 1 137 ? -2.029 -37.650 41.239 1.00 15.31 137 ALA B N 1
ATOM 3799 C CA . ALA B 1 137 ? -1.572 -36.464 41.966 1.00 17.34 137 ALA B CA 1
ATOM 3800 C C . ALA B 1 137 ? -1.915 -36.483 43.454 1.00 17.66 137 ALA B C 1
ATOM 3801 O O . ALA B 1 137 ? -1.348 -35.718 44.231 1.00 18.49 137 ALA B O 1
ATOM 3803 N N . ARG B 1 138 ? -2.838 -37.352 43.849 1.00 14.39 138 ARG B N 1
ATOM 3804 C CA . ARG B 1 138 ? -3.307 -37.395 45.239 1.00 13.61 138 ARG B CA 1
ATOM 3805 C C . ARG B 1 138 ? -2.395 -38.233 46.122 1.00 13.31 138 ARG B C 1
ATOM 3806 O O . ARG B 1 138 ? -1.742 -39.151 45.643 1.00 14.19 138 ARG B O 1
ATOM 3814 N N . SER B 1 139 ? -2.376 -37.919 47.418 1.00 12.79 139 SER B N 1
ATOM 3815 C CA . SER B 1 139 ? -1.836 -38.832 48.420 1.00 13.09 139 SER B CA 1
ATOM 3816 C C . SER B 1 139 ? -2.825 -39.986 48.625 1.00 12.36 139 SER B C 1
ATOM 3817 O O . SER B 1 139 ? -3.990 -39.900 48.237 1.00 11.84 139 SER B O 1
ATOM 3820 N N . VAL B 1 140 ? -2.364 -41.061 49.262 1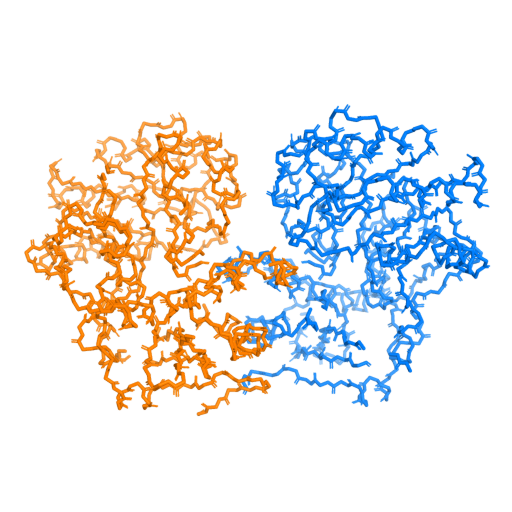.00 11.93 140 VAL B N 1
ATOM 3821 C CA . VAL B 1 140 ? -3.246 -42.178 49.580 1.00 12.07 140 VAL B CA 1
ATOM 3822 C C . VAL B 1 140 ? -4.487 -41.725 50.361 1.00 12.00 140 VAL B C 1
ATOM 3823 O O . VAL B 1 140 ? -5.605 -42.119 50.027 1.00 12.64 140 VAL B O 1
ATOM 3827 N N . ASP B 1 141 ? -4.305 -40.892 51.388 1.00 12.13 141 ASP B N 1
ATOM 3828 C CA . ASP B 1 141 ? -5.451 -40.468 52.188 1.00 12.11 141 ASP B CA 1
ATOM 3829 C C . ASP B 1 141 ? -6.430 -39.638 51.364 1.00 11.94 141 ASP B C 1
ATOM 3830 O O . ASP B 1 141 ? -7.637 -39.707 51.589 1.00 11.95 141 ASP B O 1
ATOM 3835 N N . GLU B 1 142 ? -5.905 -38.878 50.403 1.00 11.58 142 GLU B N 1
ATOM 3836 C CA . GLU B 1 142 ? -6.766 -38.078 49.522 1.00 11.55 142 GLU B CA 1
ATOM 3837 C C . GLU B 1 142 ? -7.575 -38.955 48.563 1.00 11.69 142 GLU B C 1
ATOM 3838 O O . GLU B 1 142 ? -8.749 -38.675 48.285 1.00 12.68 142 GLU B O 1
ATOM 3844 N N . VAL B 1 143 ? -6.957 -40.031 48.072 1.00 11.45 143 VAL B N 1
ATOM 3845 C CA . VAL B 1 143 ? -7.683 -40.971 47.236 1.00 11.16 143 VAL B CA 1
ATOM 3846 C C . VAL B 1 143 ? -8.833 -41.590 48.036 1.00 11.65 143 VAL B C 1
ATOM 3847 O O . VAL B 1 143 ? -9.986 -41.603 47.592 1.00 12.24 143 VAL B O 1
ATOM 3851 N N . VAL B 1 144 ? -8.514 -42.093 49.227 1.00 11.13 144 VAL B N 1
ATOM 3852 C CA . VAL B 1 144 ? -9.531 -42.700 50.081 1.00 11.18 144 VAL B CA 1
ATOM 3853 C C . VAL B 1 144 ? -10.670 -41.718 50.406 1.00 11.92 144 VAL B C 1
ATOM 3854 O O . VAL B 1 144 ? -11.840 -42.065 50.292 1.00 11.80 144 VAL B O 1
ATOM 3858 N N . ARG B 1 145 ? -10.312 -40.485 50.762 1.00 11.67 145 ARG B N 1
ATOM 3859 C CA . ARG B 1 145 ? -11.317 -39.479 51.093 1.00 11.94 145 ARG B CA 1
ATOM 3860 C C . ARG B 1 145 ? -12.276 -39.222 49.929 1.00 12.49 145 ARG B C 1
ATOM 3861 O O . ARG B 1 145 ? -13.496 -39.179 50.123 1.00 13.89 145 ARG B O 1
ATOM 3869 N N . GLU B 1 146 ? -11.733 -39.070 48.725 1.00 12.65 146 GLU B N 1
ATOM 3870 C CA . GLU B 1 146 ? -12.569 -38.762 47.572 1.00 13.61 146 GLU B CA 1
ATOM 3871 C C . GLU B 1 146 ? -13.438 -39.956 47.190 1.00 13.16 146 GLU B C 1
ATOM 3872 O O . GLU B 1 146 ? -14.616 -39.787 46.858 1.00 13.39 146 GLU B O 1
ATOM 3878 N N . VAL B 1 147 ? -12.879 -41.167 47.236 1.00 12.67 147 VAL B N 1
ATOM 3879 C CA . VAL B 1 147 ? -13.699 -42.346 46.953 1.00 12.96 147 VAL B CA 1
ATOM 3880 C C . VAL B 1 147 ? -14.859 -42.454 47.955 1.00 13.07 147 VAL B C 1
ATOM 3881 O O . VAL B 1 147 ? -16.007 -42.670 47.560 1.00 13.58 147 VAL B O 1
ATOM 3885 N N . ALA B 1 148 ? -14.566 -42.283 49.248 1.00 12.78 148 ALA B N 1
ATOM 3886 C CA . ALA B 1 148 ? -15.608 -42.363 50.271 1.00 13.47 148 ALA B CA 1
ATOM 3887 C C . ALA B 1 148 ? -16.690 -41.312 50.014 1.00 13.51 148 ALA B C 1
ATOM 3888 O O . ALA B 1 148 ? -17.880 -41.605 50.127 1.00 15.76 148 ALA B O 1
ATOM 3890 N N . ARG B 1 149 ? -16.273 -40.101 49.646 1.00 13.09 149 ARG B N 1
ATOM 3891 C CA . ARG B 1 149 ? -17.226 -39.015 49.368 1.00 13.58 149 ARG B CA 1
ATOM 3892 C C . ARG B 1 149 ? -18.185 -39.368 48.221 1.00 15.00 149 ARG B C 1
ATOM 3893 O O . ARG B 1 149 ? -19.407 -39.215 48.355 1.00 18.07 149 ARG B O 1
ATOM 3901 N N . ARG B 1 150 ? -17.629 -39.837 47.102 1.00 13.93 150 ARG B N 1
ATOM 3902 C CA . ARG B 1 150 ? -18.419 -40.144 45.909 1.00 15.48 150 ARG B CA 1
ATOM 3903 C C . ARG B 1 150 ? -19.347 -41.328 46.191 1.00 15.59 150 ARG B C 1
ATOM 3904 O O . ARG B 1 150 ? -20.503 -41.339 45.774 1.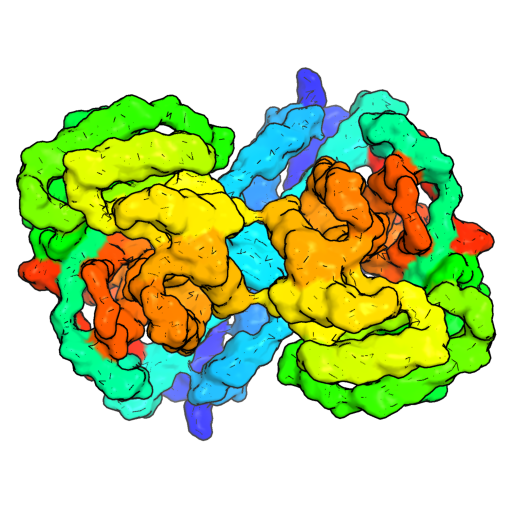00 15.70 150 ARG B O 1
ATOM 3912 N N . VAL B 1 151 ? -18.837 -42.330 46.907 1.00 14.68 151 VAL B N 1
ATOM 3913 C CA . VAL B 1 151 ? -19.635 -43.520 47.211 1.00 14.40 151 VAL B CA 1
ATOM 3914 C C . VAL B 1 151 ? -20.827 -43.188 48.102 1.00 16.45 151 VAL B C 1
ATOM 3915 O O . VAL B 1 151 ? -21.939 -43.656 47.851 1.00 18.74 151 VAL B O 1
ATOM 3919 N N . GLU B 1 152 ? -20.601 -42.349 49.110 1.00 16.87 152 GLU B N 1
ATOM 3920 C CA . GLU B 1 152 ? -21.683 -41.905 49.995 1.00 19.59 152 GLU B CA 1
ATOM 3921 C C . GLU B 1 152 ? -22.769 -41.182 49.185 1.00 20.29 152 GLU B C 1
ATOM 3922 O O . GLU B 1 152 ? -23.964 -41.379 49.423 1.00 24.01 152 GLU B O 1
ATOM 3928 N N . ALA B 1 153 ? -22.344 -40.364 48.227 1.00 17.87 153 ALA B N 1
ATOM 3929 C CA . ALA B 1 153 ? -23.268 -39.530 47.448 1.00 19.53 153 ALA B CA 1
ATOM 3930 C C . ALA B 1 153 ? -24.048 -40.325 46.399 1.00 19.54 153 ALA B C 1
ATOM 3931 O O . ALA B 1 153 ? -25.214 -40.016 46.103 1.00 20.74 153 ALA B O 1
ATOM 3933 N N . GLU B 1 154 ? -23.419 -41.365 45.856 1.00 18.38 154 GLU B N 1
ATOM 3934 C CA . GLU B 1 154 ? -23.909 -41.989 44.626 1.00 17.51 154 GLU B CA 1
ATOM 3935 C C . GLU B 1 154 ? -24.387 -43.435 44.773 1.00 17.65 154 GLU B C 1
ATOM 3936 O O . GLU B 1 154 ? -25.102 -43.943 43.906 1.00 18.15 154 GLU B O 1
ATOM 3942 N N . GLN B 1 155 ? -24.003 -44.090 45.871 1.00 16.87 155 GLN B N 1
ATOM 3943 C CA . GLN B 1 155 ? -24.378 -45.484 46.132 1.00 17.08 155 GLN B CA 1
ATOM 3944 C C . GLN B 1 155 ? -24.179 -46.381 44.903 1.00 17.02 155 GLN B C 1
ATOM 3945 O O . GLN B 1 155 ? -25.101 -47.103 44.498 1.00 17.08 155 GLN B O 1
ATOM 3951 N N . PRO B 1 156 ? -22.967 -46.350 44.309 1.00 16.30 156 PRO B N 1
ATOM 3952 C CA . PRO B 1 156 ? -22.785 -47.020 43.020 1.00 14.31 156 PRO B CA 1
ATOM 3953 C C . PRO B 1 156 ? -22.693 -48.543 43.106 1.00 14.33 156 PRO B C 1
ATOM 3954 O O . PRO B 1 156 ? -22.404 -49.101 44.171 1.00 16.75 156 PRO B O 1
ATOM 3958 N N . ALA B 1 157 ? -22.921 -49.203 41.973 1.00 13.71 157 ALA B N 1
ATOM 3959 C CA . ALA B 1 157 ? -22.787 -50.653 41.881 1.00 14.49 157 ALA B CA 1
ATOM 3960 C C . ALA B 1 157 ? -21.322 -51.086 41.769 1.00 14.83 157 ALA B C 1
ATOM 3961 O O . ALA B 1 157 ? -21.002 -52.257 41.972 1.00 17.27 157 ALA B O 1
ATOM 3963 N N . ALA B 1 158 ? -20.454 -50.134 41.412 1.00 13.68 158 ALA B N 1
ATOM 3964 C CA . ALA B 1 158 ? -19.005 -50.349 41.273 1.00 13.28 158 ALA B CA 1
ATOM 3965 C C . ALA B 1 158 ? -18.276 -49.016 41.400 1.00 12.50 158 ALA B C 1
ATOM 3966 O O . ALA B 1 158 ? -18.894 -47.960 41.308 1.00 12.66 158 ALA B O 1
ATOM 3968 N N . VAL B 1 159 ? -16.966 -49.068 41.624 1.00 12.07 159 VAL B N 1
ATOM 3969 C CA . VAL B 1 159 ? -16.124 -47.868 41.692 1.00 11.38 159 VAL B CA 1
ATOM 3970 C C . VAL B 1 159 ? -14.956 -48.048 40.732 1.00 11.33 159 VAL B C 1
ATOM 3971 O O . VAL B 1 159 ? -14.408 -49.139 40.657 1.00 11.18 159 VAL B O 1
ATOM 3975 N N . LYS B 1 160 ? -14.592 -47.000 39.992 1.00 10.71 160 LYS B N 1
ATOM 3976 C CA . LYS B 1 160 ? -13.367 -47.050 39.187 1.00 10.17 160 LYS B CA 1
ATOM 3977 C C . LYS B 1 160 ? -12.495 -45.889 39.594 1.00 10.38 160 LYS B C 1
ATOM 3978 O O . LYS B 1 160 ? -12.964 -44.748 39.618 1.00 11.78 160 LYS B O 1
ATOM 3984 N N . ILE B 1 161 ? -11.246 -46.185 39.938 1.00 9.26 161 ILE B N 1
ATOM 3985 C CA . ILE B 1 161 ? -10.263 -45.143 40.259 1.00 9.61 161 ILE B CA 1
ATOM 3986 C C . ILE B 1 161 ? -9.335 -44.937 39.060 1.00 10.08 161 ILE B C 1
ATOM 3987 O O . ILE B 1 161 ? -8.726 -45.887 38.555 1.00 9.79 161 ILE B O 1
ATOM 3992 N N . ARG B 1 162 ? -9.259 -43.695 38.593 1.00 10.05 162 ARG B N 1
ATOM 3993 C CA . ARG B 1 162 ? -8.486 -43.364 37.385 1.00 10.18 162 ARG B CA 1
ATOM 3994 C C . ARG B 1 162 ? -7.308 -42.490 37.753 1.00 11.28 162 ARG B C 1
ATOM 3995 O O . ARG B 1 162 ? -7.388 -41.689 38.687 1.00 11.21 162 ARG B O 1
ATOM 4003 N N . TRP B 1 163 ? -6.225 -42.618 36.995 1.00 12.19 163 TRP B N 1
ATOM 4004 C CA . TRP B 1 163 ? -4.986 -41.939 37.334 1.00 12.82 163 TRP B CA 1
ATOM 4005 C C . TRP B 1 163 ? -4.840 -40.578 36.760 1.00 16.77 163 TRP B C 1
ATOM 4006 O O . TRP B 1 163 ? -4.455 -39.642 37.473 1.00 17.56 163 TRP B O 1
ATOM 4017 N N . ASP B 1 164 ? -5.149 -40.450 35.476 1.00 14.80 164 ASP B N 1
ATOM 4018 C CA . ASP B 1 164 ? -4.995 -39.185 34.761 1.00 17.53 164 ASP B CA 1
ATOM 4019 C C . ASP B 1 164 ? -3.631 -38.524 34.986 1.00 18.92 164 ASP B C 1
ATOM 4020 O O . ASP B 1 164 ? -3.547 -37.327 35.286 1.00 20.82 164 ASP B O 1
ATOM 4025 N N . GLY B 1 165 ? -2.568 -39.309 34.822 1.00 17.84 165 GLY B N 1
ATOM 4026 C CA . GLY B 1 165 ? -1.205 -38.784 34.912 1.00 20.96 165 GLY B CA 1
ATOM 4027 C C . GLY B 1 165 ? -0.717 -38.182 33.597 1.00 22.93 165 GLY B C 1
ATOM 4028 O O . GLY B 1 165 ? -1.465 -38.081 32.625 1.00 22.20 165 GLY B O 1
ATOM 4029 N N . ASP B 1 166 ? 0.552 -37.793 33.567 1.00 26.58 166 ASP B N 1
ATOM 4030 C CA . ASP B 1 166 ? 1.159 -37.172 32.392 1.00 24.77 166 ASP B CA 1
ATOM 4031 C C . ASP B 1 166 ? 1.691 -38.257 31.457 1.00 25.70 166 ASP B C 1
ATOM 4032 O O . ASP B 1 166 ? 2.591 -39.013 31.840 1.00 25.35 166 ASP B O 1
ATOM 4037 N N . ARG B 1 167 ? 1.159 -38.318 30.231 1.00 23.17 167 ARG B N 1
ATOM 4038 C CA . ARG B 1 167 ? 1.482 -39.420 29.297 1.00 23.88 167 ARG B CA 1
ATOM 4039 C C . ARG B 1 167 ? 2.867 -39.335 28.647 1.00 24.34 167 ARG B C 1
ATOM 4040 O O . ARG B 1 167 ? 3.254 -40.234 27.884 1.00 25.33 167 ARG B O 1
ATOM 4048 N N . THR B 1 168 ? 3.605 -38.264 28.932 1.00 24.82 168 THR B N 1
ATOM 4049 C CA . THR B 1 168 ? 5.016 -38.214 28.551 1.00 24.92 168 THR B CA 1
ATOM 4050 C C . THR B 1 168 ? 5.869 -38.980 29.559 1.00 24.46 168 THR B C 1
ATOM 4051 O O . THR B 1 168 ? 7.052 -39.185 29.331 1.00 24.97 168 THR B O 1
ATOM 4055 N N . ARG B 1 169 ? 5.251 -39.403 30.661 1.00 23.36 169 ARG B N 1
ATOM 4056 C CA . ARG B 1 169 ? 5.936 -40.167 31.702 1.00 21.24 169 ARG B CA 1
ATOM 4057 C C . ARG B 1 169 ? 5.386 -41.588 31.760 1.00 19.31 169 ARG B C 1
ATOM 4058 O O . ARG B 1 169 ? 4.255 -41.839 31.347 1.00 22.16 169 ARG B O 1
ATOM 4066 N N . CYS B 1 170 ? 6.184 -42.518 32.271 1.00 17.82 170 CYS B N 1
ATOM 4067 C CA . CYS B 1 170 ? 5.828 -43.929 32.205 1.00 16.92 170 CYS B CA 1
ATOM 4068 C C . CYS B 1 170 ? 6.343 -44.640 33.456 1.00 15.09 170 CYS B C 1
ATOM 4069 O O . CYS B 1 170 ? 7.443 -44.348 33.915 1.00 17.23 170 CYS B O 1
ATOM 4072 N N . ASP B 1 171 ? 5.539 -45.555 34.009 1.00 13.32 171 ASP B N 1
ATOM 4073 C CA . ASP B 1 171 ? 5.913 -46.334 35.193 1.00 14.19 171 ASP B CA 1
ATOM 4074 C C . ASP B 1 171 ? 6.415 -45.400 36.296 1.00 15.08 171 ASP B C 1
ATOM 4075 O O . ASP B 1 171 ? 7.431 -45.672 36.925 1.00 16.60 171 ASP B O 1
ATOM 4080 N N . VAL B 1 172 ? 5.695 -44.311 36.525 1.00 14.99 172 VAL B N 1
ATOM 4081 C CA . VAL B 1 172 ? 6.125 -43.253 37.453 1.00 15.82 172 VAL B CA 1
ATOM 4082 C C . VAL B 1 172 ? 6.236 -43.693 38.912 1.00 15.79 172 VAL B C 1
ATOM 4083 O O . VAL B 1 172 ? 7.222 -43.389 39.592 1.00 16.84 172 VAL B O 1
ATOM 4087 N N . ASP B 1 173 ? 5.234 -44.409 39.403 1.00 15.32 173 ASP B N 1
ATOM 4088 C CA . ASP B 1 173 ? 5.182 -44.714 40.828 1.00 14.40 173 ASP B CA 1
ATOM 4089 C C . ASP B 1 173 ? 4.349 -45.961 41.063 1.00 13.75 173 ASP B C 1
ATOM 4090 O O . ASP B 1 173 ? 3.298 -45.923 41.708 1.00 13.78 173 ASP B O 1
ATOM 4095 N N . ILE B 1 174 ? 4.841 -47.081 40.547 1.00 13.78 174 ILE B N 1
ATOM 4096 C CA . ILE B 1 174 ? 4.112 -48.350 40.664 1.00 13.38 174 ILE B CA 1
ATOM 4097 C C . ILE B 1 174 ? 3.819 -48.758 42.133 1.00 12.79 174 ILE B C 1
ATOM 4098 O O . ILE B 1 174 ? 2.683 -49.130 42.442 1.00 12.51 174 ILE B O 1
ATOM 4103 N N . PRO B 1 175 ? 4.813 -48.657 43.049 1.00 13.32 175 PRO B N 1
ATOM 4104 C CA . PRO B 1 175 ? 4.506 -48.990 44.450 1.00 12.52 175 PRO B CA 1
ATOM 4105 C C . PRO B 1 175 ? 3.403 -48.108 45.054 1.00 12.28 175 PRO B C 1
ATOM 4106 O O . PRO B 1 175 ? 2.516 -48.616 45.749 1.00 12.93 175 PRO B O 1
ATOM 4110 N N . GLY B 1 176 ? 3.443 -46.811 44.769 1.00 12.38 176 GLY B N 1
ATOM 4111 C CA . GLY B 1 176 ? 2.430 -45.885 45.271 1.00 13.28 176 GLY B CA 1
ATOM 4112 C C . GLY B 1 176 ? 1.062 -46.166 44.669 1.00 11.71 176 GLY B C 1
ATOM 4113 O O . GLY B 1 176 ? 0.036 -46.064 45.345 1.00 11.58 176 GLY B O 1
ATOM 4114 N N . ASP B 1 177 ? 1.048 -46.552 43.393 1.00 11.32 177 ASP B N 1
ATOM 4115 C CA . ASP B 1 177 ? -0.211 -46.853 42.720 1.00 11.19 177 ASP B CA 1
ATOM 4116 C C . ASP B 1 177 ? -0.875 -48.070 43.365 1.00 11.00 177 ASP B C 1
ATOM 4117 O O . ASP B 1 177 ? -2.081 -48.079 43.621 1.00 10.72 177 ASP B O 1
ATOM 4122 N N . ILE B 1 178 ? -0.057 -49.081 43.654 1.00 10.44 178 ILE B N 1
ATOM 4123 C CA . ILE B 1 178 ? -0.550 -50.298 44.282 1.00 10.11 178 ILE B CA 1
ATOM 4124 C C . ILE B 1 178 ? -1.052 -49.978 45.691 1.00 10.56 178 ILE B C 1
ATOM 4125 O O . ILE B 1 178 ? -2.111 -50.472 46.106 1.00 11.24 178 ILE B O 1
ATOM 4130 N N . ALA B 1 179 ? -0.303 -49.143 46.418 1.00 10.29 179 ALA B N 1
ATOM 4131 C CA . ALA B 1 179 ? -0.733 -48.713 47.767 1.00 10.41 179 ALA B CA 1
ATOM 4132 C C . ALA B 1 179 ? -2.100 -48.021 47.758 1.00 10.37 179 ALA B C 1
ATOM 4133 O O . ALA B 1 179 ? -2.922 -48.233 48.655 1.00 11.04 179 ALA B O 1
ATOM 4135 N N . LYS B 1 180 ? -2.355 -47.214 46.728 1.00 10.15 180 LYS B N 1
ATOM 4136 C CA . LYS B 1 180 ? -3.635 -46.521 46.593 1.00 9.99 180 LYS B CA 1
ATOM 4137 C C . LYS B 1 180 ? -4.720 -47.553 46.286 1.00 10.19 180 LYS B C 1
ATOM 4138 O O . LYS B 1 180 ? -5.807 -47.521 46.865 1.00 10.61 180 LYS B O 1
ATOM 4144 N N . ALA B 1 181 ? -4.425 -48.482 45.376 1.00 9.66 181 ALA B N 1
ATOM 4145 C CA . ALA B 1 181 ? -5.401 -49.539 45.066 1.00 9.76 181 ALA B CA 1
ATOM 4146 C C . ALA B 1 181 ? -5.730 -50.374 46.311 1.00 9.96 181 ALA B C 1
ATOM 4147 O O . ALA B 1 181 ? -6.896 -50.700 46.549 1.00 9.21 181 ALA B O 1
ATOM 4149 N N . ARG B 1 182 ? -4.708 -50.673 47.115 1.00 9.69 182 ARG B N 1
ATOM 4150 C CA . ARG B 1 182 ? -4.894 -51.433 48.352 1.00 9.40 182 ARG B CA 1
ATOM 4151 C C . ARG B 1 182 ? -5.768 -50.674 49.341 1.00 9.88 182 ARG B C 1
ATOM 4152 O O . ARG B 1 182 ? -6.699 -51.237 49.923 1.00 10.22 182 ARG B O 1
ATOM 4160 N N . ALA B 1 183 ? -5.477 -49.385 49.519 1.00 9.87 183 ALA B N 1
ATOM 4161 C CA . ALA B 1 183 ? -6.240 -48.575 50.465 1.00 9.82 183 ALA B CA 1
ATOM 4162 C C . ALA B 1 183 ? -7.717 -48.475 50.067 1.00 10.18 183 ALA B C 1
ATOM 4163 O O . ALA B 1 183 ? -8.607 -48.457 50.930 1.00 11.53 183 ALA B O 1
ATOM 4165 N N . VAL B 1 184 ? -7.973 -48.398 48.759 1.00 9.77 184 VAL B N 1
ATOM 4166 C CA . VAL B 1 184 ? -9.340 -48.327 48.262 1.00 10.01 184 VAL B CA 1
ATOM 4167 C C . VAL B 1 184 ? -10.080 -49.647 48.501 1.00 10.60 184 VAL B C 1
ATOM 4168 O O . VAL B 1 184 ? -11.239 -49.637 48.911 1.00 10.92 184 VAL B O 1
ATOM 4172 N N . ARG B 1 185 ? -9.404 -50.773 48.284 1.00 10.03 185 ARG B N 1
ATOM 4173 C CA . ARG B 1 185 ? -10.004 -52.076 48.613 1.00 9.85 185 ARG B CA 1
ATOM 4174 C C . ARG B 1 185 ? -10.360 -52.144 50.103 1.00 11.30 185 ARG B C 1
ATOM 4175 O O . ARG B 1 185 ? -11.433 -52.619 50.468 1.00 12.03 185 ARG B O 1
ATOM 4183 N N . GLU B 1 186 ? -9.458 -51.662 50.953 1.00 10.68 186 GLU B N 1
ATOM 4184 C CA . GLU B 1 186 ? -9.704 -51.701 52.395 1.00 11.11 186 GLU B CA 1
ATOM 4185 C C . GLU B 1 186 ? -10.903 -50.838 52.790 1.00 12.13 186 GLU B C 1
ATOM 4186 O O . GLU B 1 186 ? -11.701 -51.211 53.661 1.00 13.28 186 GLU B O 1
ATOM 4192 N N . LEU B 1 187 ? -11.036 -49.688 52.140 1.00 11.76 187 LEU B N 1
ATOM 4193 C CA . LEU B 1 187 ? -12.188 -48.818 52.368 1.00 13.22 187 LEU B CA 1
ATOM 4194 C C . LEU B 1 187 ? -13.511 -49.466 51.973 1.00 13.50 187 LEU B C 1
ATOM 4195 O O . LEU B 1 187 ? -14.481 -49.447 52.739 1.00 16.69 187 LEU B O 1
ATOM 4200 N N . LEU B 1 188 ? -13.550 -50.024 50.767 1.00 13.23 188 LEU B N 1
ATOM 4201 C CA . LEU B 1 188 ? -14.805 -50.458 50.165 1.00 14.42 188 LEU B CA 1
ATOM 4202 C C . LEU B 1 188 ? -15.249 -51.847 50.608 1.00 15.52 188 LEU B C 1
ATOM 4203 O O . LEU B 1 188 ? -16.421 -52.199 50.479 1.00 17.99 188 LEU B O 1
ATOM 4208 N N . GLY B 1 189 ? -14.313 -52.632 51.134 1.00 14.57 189 GLY B N 1
ATOM 4209 C CA . GLY B 1 189 ? -14.621 -53.991 51.567 1.00 16.90 189 GLY B CA 1
ATOM 4210 C C . GLY B 1 189 ? -14.372 -55.046 50.501 1.00 17.15 189 GLY B C 1
ATOM 4211 O O . GLY B 1 189 ? -14.218 -54.714 49.315 1.00 15.24 189 GLY B O 1
ATOM 4212 N N . PRO B 1 190 ? -14.360 -56.332 50.909 1.00 17.67 190 PRO B N 1
ATOM 4213 C CA . PRO B 1 190 ? -13.935 -57.423 50.026 1.00 16.84 190 PRO B CA 1
ATOM 4214 C C . PRO B 1 190 ? -14.894 -57.727 48.878 1.00 18.61 190 PRO B C 1
ATOM 4215 O O . PRO B 1 190 ? -14.456 -58.274 47.869 1.00 23.36 190 PRO B O 1
ATOM 4219 N N . ASP B 1 191 ? -16.164 -57.345 49.039 1.00 19.11 191 ASP B N 1
ATOM 4220 C CA . ASP B 1 191 ? -17.239 -57.612 48.076 1.00 25.07 191 ASP B CA 1
ATOM 4221 C C . ASP B 1 191 ? -17.277 -56.611 46.933 1.00 19.60 191 ASP B C 1
ATOM 4222 O O . ASP B 1 191 ? -17.749 -56.936 45.830 1.00 22.36 191 ASP B O 1
ATOM 4227 N N . ALA B 1 192 ? -16.801 -55.397 47.204 1.00 17.69 192 ALA B N 1
ATOM 4228 C CA . ALA B 1 192 ? -16.953 -54.277 46.281 1.00 16.14 192 ALA B CA 1
ATOM 4229 C C . ALA B 1 192 ? -16.349 -54.574 44.917 1.00 15.91 192 ALA B C 1
ATOM 4230 O O . ALA B 1 192 ? -15.263 -55.151 44.816 1.00 15.23 192 ALA B O 1
ATOM 4232 N N . VAL B 1 193 ? -17.069 -54.170 43.871 1.00 13.08 193 VAL B N 1
ATOM 4233 C CA . VAL B 1 193 ? -16.569 -54.245 42.502 1.00 12.58 193 VAL B CA 1
ATOM 4234 C C . VAL B 1 193 ? -15.750 -52.974 42.230 1.00 12.52 193 VAL B C 1
ATOM 4235 O O . VAL B 1 193 ? -16.294 -51.870 42.269 1.00 12.71 193 VAL B O 1
ATOM 4239 N N . ILE B 1 194 ? -14.447 -53.137 41.987 1.00 11.19 194 ILE B N 1
ATOM 4240 C CA . ILE B 1 194 ? -13.554 -51.992 41.791 1.00 10.29 194 ILE B CA 1
ATOM 4241 C C . ILE B 1 194 ? -12.744 -52.164 40.510 1.00 10.11 194 ILE B C 1
ATOM 4242 O O . ILE B 1 194 ? -12.170 -53.232 40.271 1.00 10.29 194 ILE B O 1
ATOM 4247 N N . GLY B 1 195 ? -12.725 -51.118 39.691 1.00 10.05 195 GLY B N 1
ATOM 4248 C CA . GLY B 1 195 ? -11.865 -51.069 38.504 1.00 9.46 195 GLY B CA 1
ATOM 4249 C C . GLY B 1 195 ? -10.735 -50.069 38.699 1.00 9.45 195 GLY B C 1
ATOM 4250 O O . GLY B 1 195 ? -10.822 -49.149 39.525 1.00 9.44 195 GLY B O 1
ATOM 4251 N N . PHE B 1 196 ? -9.669 -50.248 37.927 1.00 9.25 196 PHE B N 1
ATOM 4252 C CA . PHE B 1 196 ? -8.499 -49.383 37.993 1.00 8.84 196 PHE B CA 1
ATOM 4253 C C . PHE B 1 196 ? -8.217 -48.920 36.570 1.00 9.28 196 PHE B C 1
ATOM 4254 O O . PHE B 1 196 ? -8.054 -49.752 35.670 1.00 9.78 196 PHE B O 1
ATOM 4262 N N . ASP B 1 197 ? -8.164 -47.604 36.371 1.00 9.38 197 ASP B N 1
ATOM 4263 C CA . ASP B 1 197 ? -7.904 -47.033 35.051 1.00 9.81 197 ASP B CA 1
ATOM 4264 C C . ASP B 1 197 ? -6.533 -46.366 35.088 1.00 10.23 197 ASP B C 1
ATOM 4265 O O . ASP B 1 197 ? -6.343 -45.346 35.761 1.00 10.40 197 ASP B O 1
ATOM 4270 N N . ALA B 1 198 ? -5.574 -46.973 34.392 1.00 9.77 198 ALA B N 1
ATOM 4271 C CA . ALA B 1 198 ? -4.204 -46.475 34.340 1.00 10.66 198 ALA B CA 1
ATOM 4272 C C . ALA B 1 198 ? -4.010 -45.245 33.464 1.00 10.92 198 ALA B C 1
ATOM 4273 O O . ALA B 1 198 ? -2.957 -44.600 33.543 1.00 11.57 198 ALA B O 1
ATOM 4275 N N . ASN B 1 199 ? -4.991 -44.938 32.611 1.00 10.01 199 ASN B N 1
ATOM 4276 C CA . ASN B 1 199 ? -4.850 -43.823 31.662 1.00 11.40 199 ASN B CA 1
ATOM 4277 C C . ASN B 1 199 ? -3.479 -43.869 30.984 1.00 11.08 199 ASN B C 1
ATOM 4278 O O . ASN B 1 199 ? -2.765 -42.866 30.905 1.00 11.31 199 ASN B O 1
ATOM 4283 N N . ASN B 1 200 ? -3.135 -45.061 30.494 1.00 10.09 200 ASN B N 1
ATOM 4284 C CA . ASN B 1 200 ? -1.998 -45.259 29.589 1.00 10.54 200 ASN B CA 1
ATOM 4285 C C . ASN B 1 200 ? -0.647 -45.082 30.274 1.00 10.98 200 ASN B C 1
ATOM 4286 O O . ASN B 1 200 ? 0.349 -44.758 29.620 1.00 12.24 200 ASN B O 1
ATOM 4291 N N . GLY B 1 201 ? -0.607 -45.338 31.582 1.00 10.47 201 GLY B N 1
ATOM 4292 C CA . GLY B 1 201 ? 0.549 -44.956 32.379 1.00 12.69 201 GLY B CA 1
ATOM 4293 C C . GLY B 1 201 ? 1.699 -45.940 32.439 1.00 10.70 201 GLY B C 1
ATOM 4294 O O . GLY B 1 201 ? 2.727 -45.601 33.005 1.00 11.29 201 GLY B O 1
ATOM 4295 N N . TYR B 1 202 ? 1.551 -47.133 31.862 1.00 9.20 202 TYR B N 1
ATOM 4296 C CA . TYR B 1 202 ? 2.570 -48.177 32.077 1.00 9.30 202 TYR B CA 1
ATOM 4297 C C . TYR B 1 202 ? 3.175 -48.748 30.817 1.00 9.36 202 TYR B C 1
ATOM 4298 O O . TYR B 1 202 ? 2.566 -48.742 29.735 1.00 10.21 202 TYR B O 1
ATOM 4307 N N . SER B 1 203 ? 4.394 -49.250 30.979 1.00 9.34 203 SER B N 1
ATOM 4308 C CA . SER B 1 203 ? 5.013 -50.104 29.983 1.00 10.02 203 SER B CA 1
ATOM 4309 C C . SER B 1 203 ? 4.322 -51.467 30.011 1.00 9.57 203 SER B C 1
ATOM 4310 O O . SER B 1 203 ? 3.531 -51.744 30.918 1.00 9.42 203 SER B O 1
ATOM 4313 N N . VAL B 1 204 ? 4.613 -52.336 29.046 1.00 10.00 204 VAL B N 1
ATOM 4314 C CA . VAL B 1 204 ? 4.068 -53.694 29.132 1.00 9.58 204 VAL B CA 1
ATOM 4315 C C . VAL B 1 204 ? 4.463 -54.371 30.461 1.00 9.56 204 VAL B C 1
ATOM 4316 O O . VAL B 1 204 ? 3.615 -54.929 31.161 1.00 9.31 204 VAL B O 1
ATOM 4320 N N . GLY B 1 205 ? 5.743 -54.292 30.825 1.00 9.77 205 GLY B N 1
ATOM 4321 C CA . GLY B 1 205 ? 6.203 -54.912 32.063 1.00 9.93 205 GLY B CA 1
ATOM 4322 C C . GLY B 1 205 ? 5.570 -54.288 33.292 1.00 9.55 205 GLY B C 1
ATOM 4323 O O . GLY B 1 205 ? 5.194 -54.990 34.233 1.00 10.48 205 GLY B O 1
ATOM 4324 N N . GLY B 1 206 ? 5.463 -52.961 33.308 1.00 9.19 206 GLY B N 1
ATOM 4325 C CA . GLY B 1 206 ? 4.826 -52.272 34.428 1.00 10.54 206 GLY B CA 1
ATOM 4326 C C . GLY B 1 206 ? 3.366 -52.665 34.544 1.00 9.69 206 GLY B C 1
ATOM 4327 O O . GLY B 1 206 ? 2.833 -52.807 35.656 1.00 9.92 206 GLY B O 1
ATOM 4328 N N . ALA B 1 207 ? 2.697 -52.790 33.397 1.00 8.79 207 ALA B N 1
ATOM 4329 C CA . ALA B 1 207 ? 1.284 -53.180 33.359 1.00 8.99 207 ALA B CA 1
ATOM 4330 C C . ALA B 1 207 ? 1.052 -54.577 33.913 1.00 9.28 207 ALA B C 1
ATOM 4331 O O . ALA B 1 207 ? 0.096 -54.811 34.640 1.00 9.41 207 ALA B O 1
ATOM 4333 N N . ILE B 1 208 ? 1.925 -55.513 33.563 1.00 9.26 208 ILE B N 1
ATOM 4334 C CA A ILE B 1 208 ? 1.859 -56.875 34.106 0.50 9.61 208 ILE B CA 1
ATOM 4335 C CA B ILE B 1 208 ? 1.799 -56.852 34.118 0.50 9.66 208 ILE B CA 1
ATOM 4336 C C . ILE B 1 208 ? 2.024 -56.827 35.631 1.00 9.76 208 ILE B C 1
ATOM 4337 O O . ILE B 1 208 ? 1.257 -57.449 36.379 1.00 10.11 208 ILE B O 1
ATOM 4346 N N . ARG B 1 209 ? 3.020 -56.070 36.086 1.00 9.43 209 ARG B N 1
ATOM 4347 C CA . ARG B 1 209 ? 3.291 -55.953 37.526 1.00 10.15 209 ARG B CA 1
ATOM 4348 C C . ARG B 1 209 ? 2.093 -55.363 38.292 1.00 9.81 209 ARG B C 1
ATOM 4349 O O . ARG B 1 209 ? 1.639 -55.925 39.305 1.00 11.04 209 ARG B O 1
ATOM 4357 N N . VAL B 1 210 ? 1.555 -54.250 37.804 1.00 9.32 210 VAL B N 1
ATOM 4358 C CA . VAL B 1 210 ? 0.363 -53.674 38.427 1.00 9.60 210 VAL B CA 1
ATOM 4359 C C . VAL B 1 210 ? -0.842 -54.620 38.328 1.00 9.34 210 VAL B C 1
ATOM 4360 O O . VAL B 1 210 ? -1.560 -54.806 39.308 1.00 9.42 210 VAL B O 1
ATOM 4364 N N . GLY B 1 211 ? -1.049 -55.216 37.154 1.00 9.32 211 GLY B N 1
ATOM 4365 C CA . GLY B 1 211 ? -2.115 -56.197 36.965 1.00 9.55 211 GLY B CA 1
ATOM 4366 C C . GLY B 1 211 ? -2.112 -57.312 37.992 1.00 9.12 211 GLY B C 1
ATOM 4367 O O . GLY B 1 211 ? -3.167 -57.648 38.542 1.00 9.08 211 GLY B O 1
ATOM 4368 N N . ARG B 1 212 ? -0.938 -57.893 38.263 1.00 9.08 212 ARG B N 1
ATOM 4369 C CA . ARG B 1 212 ? -0.862 -58.962 39.265 1.00 9.14 212 ARG B CA 1
ATOM 4370 C C . ARG B 1 212 ? -1.222 -58.457 40.653 1.00 9.36 212 ARG B C 1
ATOM 4371 O O . ARG B 1 212 ? -1.913 -59.151 41.406 1.00 10.03 212 ARG B O 1
ATOM 4379 N N . ALA B 1 213 ? -0.778 -57.250 40.989 1.00 9.23 213 ALA B N 1
ATOM 4380 C CA . ALA B 1 213 ? -1.148 -56.655 42.266 1.00 10.27 213 ALA B CA 1
ATOM 4381 C C . ALA B 1 213 ? -2.655 -56.398 42.367 1.00 9.81 213 ALA B C 1
ATOM 4382 O O . ALA B 1 213 ? -3.271 -56.616 43.423 1.00 11.11 213 ALA B O 1
ATOM 4384 N N . LEU B 1 214 ? -3.265 -55.972 41.257 1.00 9.21 214 LEU B N 1
ATOM 4385 C CA . LEU B 1 214 ? -4.714 -55.748 41.244 1.00 9.01 214 LEU B CA 1
ATOM 4386 C C . LEU B 1 214 ? -5.481 -57.073 41.361 1.00 9.52 214 LEU B C 1
ATOM 4387 O O . LEU B 1 214 ? -6.543 -57.126 41.986 1.00 9.73 214 LEU B O 1
ATOM 4392 N N . GLU B 1 215 ? -4.941 -58.146 40.769 1.00 9.33 215 GLU B N 1
ATOM 4393 C CA . GLU B 1 215 ? -5.537 -59.480 40.917 1.00 9.12 215 GLU B CA 1
ATOM 4394 C C . GLU B 1 215 ? -5.502 -59.944 42.374 1.00 9.98 215 GLU B C 1
ATOM 4395 O O . GLU B 1 215 ? -6.493 -60.459 42.884 1.00 11.91 215 GLU B O 1
ATOM 4401 N N . ASP B 1 216 ? -4.372 -59.716 43.040 1.00 10.17 216 ASP B N 1
ATOM 4402 C CA . ASP B 1 216 ? -4.238 -60.033 44.456 1.00 12.36 216 ASP B CA 1
ATOM 4403 C C . ASP B 1 216 ? -5.274 -59.262 45.288 1.00 11.41 216 ASP B C 1
ATOM 4404 O O . ASP B 1 216 ? -5.753 -59.759 46.311 1.00 13.00 216 ASP B O 1
ATOM 4409 N N . LEU B 1 217 ? -5.632 -58.067 44.824 1.00 10.25 217 LEU B N 1
ATOM 4410 C CA . LEU B 1 217 ? -6.621 -57.231 45.501 1.00 10.07 217 LEU B CA 1
ATOM 4411 C C . LEU B 1 217 ? -8.032 -57.448 44.971 1.00 10.39 217 LEU B C 1
ATOM 4412 O O . LEU B 1 217 ? -8.938 -56.709 45.334 1.00 11.28 217 LEU B O 1
ATOM 4417 N N . GLY B 1 218 ? -8.217 -58.424 44.080 1.00 10.28 218 GLY B N 1
ATOM 4418 C CA . GLY B 1 218 ? -9.543 -58.778 43.593 1.00 10.59 218 GLY B CA 1
ATOM 4419 C C . GLY B 1 218 ? -10.212 -57.741 42.716 1.00 10.70 218 GLY B C 1
ATOM 4420 O O . GLY B 1 218 ? -11.430 -57.746 42.581 1.00 10.89 218 GLY B O 1
ATOM 4421 N N . TYR B 1 219 ? -9.434 -56.842 42.115 1.00 10.04 219 TYR B N 1
ATOM 4422 C CA . TYR B 1 219 ? -10.039 -55.848 41.222 1.00 9.47 219 TYR B CA 1
ATOM 4423 C C . TYR B 1 219 ? -10.717 -56.530 40.039 1.00 10.47 219 TYR B C 1
ATOM 4424 O O . TYR B 1 219 ? -10.305 -57.621 39.622 1.00 11.25 219 TYR B O 1
ATOM 4433 N N . SER B 1 220 ? -11.730 -55.858 39.500 1.00 9.83 220 SER B N 1
AT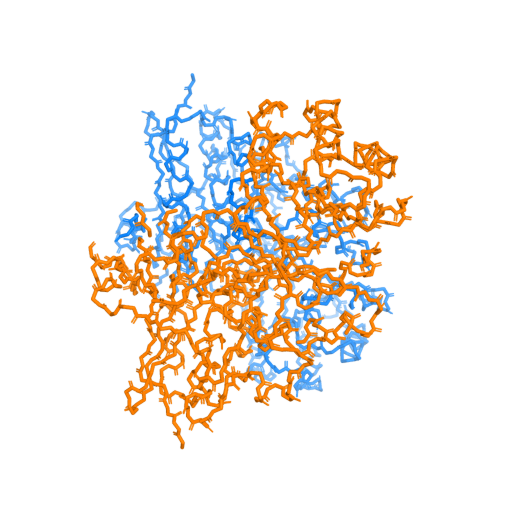OM 4434 C CA A SER B 1 220 ? -12.550 -56.459 38.452 0.50 11.31 220 SER B CA 1
ATOM 4435 C CA B SER B 1 220 ? -12.600 -56.407 38.456 0.50 11.34 220 SER B CA 1
ATOM 4436 C C . SER B 1 220 ? -12.080 -56.175 37.035 1.00 11.38 220 SER B C 1
ATOM 4437 O O . SER B 1 220 ? -12.159 -57.050 36.174 1.00 13.05 220 SER B O 1
ATOM 4442 N N . TRP B 1 221 ? -11.568 -54.980 36.790 1.00 10.29 221 TRP B N 1
ATOM 4443 C CA . TRP B 1 221 ? -11.025 -54.660 35.472 1.00 9.81 221 TRP B CA 1
ATOM 4444 C C . TRP B 1 221 ? -9.931 -53.653 35.561 1.00 9.06 221 TRP B C 1
ATOM 4445 O O . TRP B 1 221 ? -9.796 -52.956 36.577 1.00 8.88 221 TRP B O 1
ATOM 4456 N N . PHE B 1 222 ? -9.156 -53.575 34.483 1.00 9.08 222 PHE B N 1
ATOM 4457 C CA . PHE B 1 222 ? -7.907 -52.801 34.411 1.00 8.61 222 PHE B CA 1
ATOM 4458 C C . PHE B 1 222 ? -7.913 -52.086 33.072 1.00 8.69 222 PHE B C 1
ATOM 4459 O O . PHE B 1 222 ? -7.703 -52.706 32.032 1.00 8.84 222 PHE B O 1
ATOM 4467 N N . GLU B 1 223 ? -8.204 -50.786 33.105 1.00 9.27 223 GLU B N 1
ATOM 4468 C CA . GLU B 1 223 ? -8.465 -50.013 31.904 1.00 9.30 223 GLU B CA 1
ATOM 4469 C C . GLU B 1 223 ? -7.215 -49.306 31.393 1.00 10.16 223 GLU B C 1
ATOM 4470 O O . GLU B 1 223 ? -6.468 -48.708 32.172 1.00 10.21 223 GLU B O 1
ATOM 4476 N N . GLU B 1 224 ? -7.015 -49.379 30.073 1.00 9.63 224 GLU B N 1
ATOM 4477 C CA A GLU B 1 224 ? -5.963 -48.633 29.369 0.50 10.43 224 GLU B CA 1
ATOM 4478 C CA B GLU B 1 224 ? -5.965 -48.625 29.372 0.50 10.43 224 GLU B CA 1
ATOM 4479 C C . GLU B 1 224 ? -4.582 -48.710 30.051 1.00 10.10 224 GLU B C 1
ATOM 4480 O O . GLU B 1 224 ? -3.954 -47.687 30.336 1.00 10.00 224 GLU B O 1
ATOM 4491 N N . PRO B 1 225 ? -4.072 -49.939 30.282 1.00 9.05 225 PRO B N 1
ATOM 4492 C CA . PRO B 1 225 ? -2.782 -50.035 30.986 1.00 9.70 225 PRO B CA 1
ATOM 4493 C C . PRO B 1 225 ? -1.573 -49.425 30.250 1.00 10.20 225 PRO B C 1
ATOM 4494 O O . PRO B 1 225 ? -0.698 -48.839 30.900 1.00 10.25 225 PRO B O 1
ATOM 4498 N N . VAL B 1 226 ? -1.511 -49.590 28.925 1.00 9.63 226 VAL B N 1
ATOM 4499 C CA . VAL B 1 226 ? -0.367 -49.106 28.136 1.00 9.96 226 VAL B CA 1
ATOM 4500 C C . VAL B 1 226 ? -0.811 -47.980 27.207 1.00 9.63 226 VAL B C 1
ATOM 4501 O O . VAL B 1 226 ? -2.008 -47.695 27.106 1.00 9.51 226 VAL B O 1
ATOM 4505 N N . GLN B 1 227 ? 0.136 -47.327 26.534 1.00 9.37 227 GLN B N 1
ATOM 4506 C CA . GLN B 1 227 ? -0.237 -46.278 25.578 1.00 10.45 227 GLN B CA 1
ATOM 4507 C C . GLN B 1 227 ? -1.202 -46.838 24.534 1.00 9.75 227 GLN B C 1
ATOM 4508 O O . GLN B 1 227 ? -1.002 -47.932 24.015 1.00 9.87 227 GLN B O 1
ATOM 4514 N N . HIS B 1 228 ? -2.235 -46.068 24.203 1.00 9.89 228 HIS B N 1
ATOM 4515 C CA . HIS B 1 228 ? -3.309 -46.581 23.347 1.00 9.72 228 HIS B CA 1
ATOM 4516 C C . HIS B 1 228 ? -2.835 -46.889 21.954 1.00 10.01 228 HIS B C 1
ATOM 4517 O O . HIS B 1 228 ? -3.429 -47.720 21.277 1.00 10.93 228 HIS B O 1
ATOM 4524 N N . TYR B 1 229 ? -1.771 -46.204 21.526 1.00 9.81 229 TYR B N 1
ATOM 4525 C CA A TYR B 1 229 ? -1.113 -46.398 20.217 0.30 10.24 229 TYR B CA 1
ATOM 4526 C CA B TYR B 1 229 ? -1.240 -46.435 20.201 0.70 10.19 229 TYR B CA 1
ATOM 4527 C C . TYR B 1 229 ? -0.615 -47.824 20.027 1.00 10.28 229 TYR B C 1
ATOM 4528 O O . TYR B 1 229 ? -0.501 -48.299 18.899 1.00 10.24 229 TYR B O 1
ATOM 4545 N N . HIS B 1 230 ? -0.271 -48.480 21.135 1.00 9.42 230 HIS B N 1
ATOM 4546 C CA . HIS B 1 230 ? 0.322 -49.827 21.075 1.00 9.46 230 HIS B CA 1
ATOM 4547 C C . HIS B 1 230 ? -0.778 -50.860 21.155 1.00 8.49 230 HIS B C 1
ATOM 4548 O O . HIS B 1 230 ? -1.019 -51.457 22.211 1.00 8.91 230 HIS B O 1
ATOM 4555 N N . VAL B 1 231 ? -1.447 -51.098 20.031 1.00 8.35 231 VAL B N 1
ATOM 4556 C CA . VAL B 1 231 ? -2.603 -51.988 20.011 1.00 8.75 231 VAL B CA 1
ATOM 4557 C C . VAL B 1 231 ? -2.178 -53.444 20.246 1.00 8.69 231 VAL B C 1
ATOM 4558 O O . VAL B 1 231 ? -2.827 -54.189 20.994 1.00 9.48 231 VAL B O 1
ATOM 4562 N N . GLY B 1 232 ? -1.076 -53.857 19.617 1.00 8.78 232 GLY B N 1
ATOM 4563 C CA . GLY B 1 232 ? -0.538 -55.191 19.865 1.00 10.31 232 GLY B CA 1
ATOM 4564 C C . GLY B 1 232 ? -0.227 -55.415 21.334 1.00 8.90 232 GLY B C 1
ATOM 4565 O O . GLY B 1 232 ? -0.620 -56.447 21.920 1.00 9.56 232 GLY B O 1
ATOM 4566 N N . ALA B 1 233 ? 0.449 -54.439 21.944 1.00 8.44 233 ALA B N 1
ATOM 4567 C CA . ALA B 1 233 ? 0.808 -54.523 23.362 1.00 8.72 233 ALA B CA 1
ATOM 4568 C C . ALA B 1 233 ? -0.417 -54.536 24.269 1.00 8.77 233 ALA B C 1
ATOM 4569 O O . ALA B 1 233 ? -0.447 -55.272 25.263 1.00 9.58 233 ALA B O 1
ATOM 4579 N N . GLY B 1 235 ? -3.421 -55.713 23.607 1.00 8.21 235 GLY B N 1
ATOM 4580 C CA . GLY B 1 235 ? -4.021 -57.043 23.546 1.00 9.34 235 GLY B CA 1
ATOM 4581 C C . GLY B 1 235 ? -3.149 -58.121 24.174 1.00 8.74 235 GLY B C 1
ATOM 4582 O O . GLY B 1 235 ? -3.658 -59.084 24.738 1.00 8.73 235 GLY B O 1
ATOM 4583 N N . GLU B 1 236 ? -1.830 -57.959 24.061 1.00 8.61 236 GLU B N 1
ATOM 4584 C CA . GLU B 1 236 ? -0.882 -58.890 24.686 1.00 9.14 236 GLU B CA 1
ATOM 4585 C C . GLU B 1 236 ? -1.044 -58.867 26.204 1.00 9.08 236 GLU B C 1
ATOM 4586 O O . GLU B 1 236 ? -1.127 -59.924 26.856 1.00 9.38 236 GLU B O 1
ATOM 4592 N N . VAL B 1 237 ? -1.118 -57.652 26.759 1.00 8.83 237 VAL B N 1
ATOM 4593 C CA . VAL B 1 237 ? -1.275 -57.519 28.199 1.00 9.08 237 VAL B CA 1
ATOM 4594 C C . VAL B 1 237 ? -2.614 -58.123 28.608 1.00 9.00 237 VAL B C 1
ATOM 4595 O O . VAL B 1 237 ? -2.685 -58.852 29.619 1.00 9.63 237 VAL B O 1
ATOM 4599 N N . ALA B 1 238 ? -3.655 -57.883 27.804 1.00 8.80 238 ALA B N 1
ATOM 4600 C CA . ALA B 1 238 ? -4.980 -58.458 28.075 1.00 8.84 238 ALA B CA 1
ATOM 4601 C C . ALA B 1 238 ? -4.929 -59.996 28.133 1.00 9.05 238 ALA B C 1
ATOM 4602 O O . ALA B 1 238 ? -5.540 -60.609 29.005 1.00 9.62 238 ALA B O 1
ATOM 4604 N N . GLN B 1 239 ? -4.201 -60.617 27.216 1.00 8.79 239 GLN B N 1
ATOM 4605 C CA . GLN B 1 239 ? -4.152 -62.070 27.186 1.00 9.20 239 GLN B CA 1
ATOM 4606 C C . GLN B 1 239 ? -3.230 -62.657 28.238 1.00 9.26 239 GLN B C 1
ATOM 4607 O O . GLN B 1 239 ? -3.434 -63.788 28.653 1.00 11.22 239 GLN B O 1
ATOM 4613 N N . ARG B 1 240 ? -2.235 -61.884 28.671 1.00 8.63 240 ARG B N 1
ATOM 4614 C CA . ARG B 1 240 ? -1.260 -62.380 29.658 1.00 9.24 240 ARG B CA 1
ATOM 4615 C C . ARG B 1 240 ? -1.826 -62.359 31.075 1.00 9.35 240 ARG B C 1
ATOM 4616 O O . ARG B 1 240 ? -1.465 -63.200 31.878 1.00 11.03 240 ARG B O 1
ATOM 4624 N N . LEU B 1 241 ? -2.720 -61.419 31.364 1.00 8.36 241 LEU B N 1
ATOM 4625 C CA . LEU B 1 241 ? -3.296 -61.256 32.702 1.00 8.63 241 LEU B CA 1
ATOM 4626 C C . LEU B 1 241 ? -4.594 -62.026 32.879 1.00 9.31 241 LEU B C 1
ATOM 4627 O O . LEU B 1 241 ? -5.199 -62.486 31.895 1.00 10.28 241 LEU B O 1
ATOM 4632 N N . ASP B 1 242 ? -5.015 -62.164 34.139 1.00 8.81 242 ASP B N 1
ATOM 4633 C CA . ASP B 1 242 ? -6.324 -62.723 34.466 1.00 8.92 242 ASP B CA 1
ATOM 4634 C C . ASP B 1 242 ? -7.363 -61.616 34.622 1.00 9.48 242 ASP B C 1
ATOM 4635 O O . ASP B 1 242 ? -8.492 -61.753 34.146 1.00 10.07 242 ASP B O 1
ATOM 4640 N N . ILE B 1 243 ? -6.993 -60.532 35.300 1.00 8.73 243 ILE B N 1
ATOM 4641 C CA . ILE B 1 243 ? -7.904 -59.377 35.440 1.00 9.05 243 ILE B CA 1
ATOM 4642 C C . ILE B 1 243 ? -8.275 -58.896 34.034 1.00 9.08 243 ILE B C 1
ATOM 4643 O O . ILE B 1 243 ? -7.449 -58.908 33.129 1.00 9.67 243 ILE B O 1
ATOM 4648 N N . THR B 1 244 ? -9.526 -58.494 33.852 1.00 8.72 244 THR B N 1
ATOM 4649 C CA . THR B 1 244 ? -10.011 -58.084 32.538 1.00 9.52 244 THR B CA 1
ATOM 4650 C C . THR B 1 244 ? -9.416 -56.748 32.148 1.00 9.89 244 THR B C 1
ATOM 4651 O O . THR B 1 244 ? -9.686 -55.734 32.790 1.00 10.27 244 THR B O 1
ATOM 4655 N N . VAL B 1 245 ? -8.597 -56.765 31.104 1.00 9.67 245 VAL B N 1
ATOM 4656 C CA . VAL B 1 245 ? -8.022 -55.556 30.546 1.00 9.18 245 VAL B CA 1
ATOM 4657 C C . VAL B 1 245 ? -9.014 -54.955 29.564 1.00 9.53 245 VAL B C 1
ATOM 4658 O O . VAL B 1 245 ? -9.581 -55.661 28.729 1.00 10.12 245 VAL B O 1
ATOM 4662 N N . SER B 1 246 ? -9.264 -53.653 29.699 1.00 9.31 246 SER B N 1
ATOM 4663 C CA . SER B 1 246 ? -10.200 -52.960 28.810 1.00 9.19 246 SER B CA 1
ATOM 4664 C C . SER B 1 246 ? -9.523 -51.812 28.083 1.00 9.06 246 SER B C 1
ATOM 4665 O O . SER B 1 246 ? -8.562 -51.237 28.572 1.00 9.36 246 SER B O 1
ATOM 4668 N N . ALA B 1 247 ? -10.039 -51.495 26.903 1.00 8.59 247 ALA B N 1
ATOM 4669 C CA . ALA B 1 247 ? -9.534 -50.384 26.113 1.00 9.95 247 ALA B CA 1
ATOM 4670 C C . ALA B 1 247 ? -10.629 -50.007 25.148 1.00 9.56 247 ALA B C 1
ATOM 4671 O O . ALA B 1 247 ? -11.701 -50.606 25.168 1.00 8.96 247 ALA B O 1
ATOM 4673 N N . GLY B 1 248 ? -10.362 -49.026 24.301 1.00 9.57 248 GLY B N 1
ATOM 4674 C CA . GLY B 1 248 ? -11.337 -48.603 23.304 1.00 10.25 248 GLY B CA 1
ATOM 4675 C C . GLY B 1 248 ? -11.758 -47.154 23.413 1.00 9.71 248 GLY B C 1
ATOM 4676 O O . GLY B 1 248 ? -12.319 -46.601 22.474 1.00 9.61 248 GLY B O 1
ATOM 4677 N N . GLU B 1 249 ? -11.484 -46.508 24.530 1.00 9.64 249 GLU B N 1
ATOM 4678 C CA A GLU B 1 249 ? -11.937 -45.125 24.678 0.50 10.09 249 GLU B CA 1
ATOM 4679 C CA B GLU B 1 249 ? -11.947 -45.134 24.651 0.50 10.10 249 GLU B CA 1
ATOM 4680 C C . GLU B 1 249 ? -11.230 -44.204 23.689 1.00 10.32 249 GLU B C 1
ATOM 4681 O O . GLU B 1 249 ? -11.763 -43.175 23.348 1.00 10.59 249 GLU B O 1
ATOM 4692 N N . GLN B 1 250 ? -10.021 -44.578 23.276 1.00 9.75 250 GLN B N 1
ATOM 4693 C CA . GLN B 1 250 ? -9.264 -43.841 22.251 1.00 8.95 250 GLN B CA 1
ATOM 4694 C C . GLN B 1 250 ? -9.214 -44.637 20.949 1.00 8.42 250 GLN B C 1
ATOM 4695 O O . GLN B 1 250 ? -8.207 -44.609 20.234 1.00 9.40 250 GLN B O 1
ATOM 4701 N N . THR B 1 251 ? -10.301 -45.355 20.664 1.00 8.44 251 THR B N 1
ATOM 4702 C CA . THR B 1 251 ? -10.498 -46.039 19.393 1.00 9.03 251 THR B CA 1
ATOM 4703 C C . THR B 1 251 ? -11.707 -45.407 18.700 1.00 8.70 251 THR B C 1
ATOM 4704 O O . THR B 1 251 ? -12.763 -45.262 19.321 1.00 8.98 251 THR B O 1
ATOM 4708 N N . TYR B 1 252 ? -11.562 -45.041 17.419 1.00 8.59 252 TYR B N 1
ATOM 4709 C CA . TYR B 1 252 ? -12.496 -44.105 16.793 1.00 8.94 252 TYR B CA 1
ATOM 4710 C C . TYR B 1 252 ? -13.196 -44.608 15.548 1.00 9.52 252 TYR B C 1
ATOM 4711 O O . TYR B 1 252 ? -14.004 -43.890 14.986 1.00 9.82 252 TYR B O 1
ATOM 4720 N N . THR B 1 253 ? -12.863 -45.816 15.103 1.00 8.46 253 THR B N 1
ATOM 4721 C CA . THR B 1 253 ? -13.555 -46.409 13.959 1.00 9.40 253 THR B CA 1
ATOM 4722 C C . THR B 1 253 ? -13.949 -47.843 14.260 1.00 9.22 253 THR B C 1
ATOM 4723 O O . THR B 1 253 ? -13.350 -48.503 15.122 1.00 8.79 253 THR B O 1
ATOM 4727 N N . LEU B 1 254 ? -14.931 -48.332 13.511 1.00 9.10 254 LEU B N 1
ATOM 4728 C CA . LEU B 1 254 ? -15.383 -49.703 13.632 1.00 8.86 254 LEU B CA 1
ATOM 4729 C C . LEU B 1 254 ? -14.260 -50.681 13.284 1.00 8.65 254 LEU B C 1
ATOM 4730 O O . LEU B 1 254 ? -14.111 -51.715 13.934 1.00 8.71 254 LEU B O 1
ATOM 4735 N N . GLN B 1 255 ? -13.447 -50.327 12.289 1.00 8.41 255 GLN B N 1
ATOM 4736 C CA . GLN B 1 255 ? -12.348 -51.205 11.862 1.00 8.73 255 GLN B CA 1
ATOM 4737 C C . GLN B 1 255 ? -11.217 -51.224 12.889 1.00 8.56 255 GLN B C 1
ATOM 4738 O O . GLN B 1 255 ? -10.644 -52.278 13.149 1.00 8.69 255 GLN B O 1
ATOM 4744 N N . ALA B 1 256 ? -10.897 -50.069 13.479 1.00 8.46 256 ALA B N 1
ATOM 4745 C CA . ALA B 1 256 ? -9.917 -50.055 14.560 1.00 8.61 256 ALA B CA 1
ATOM 4746 C C . ALA B 1 256 ? -10.454 -50.794 15.785 1.00 8.47 256 ALA B C 1
ATOM 4747 O O . ALA B 1 256 ? -9.675 -51.416 16.502 1.00 9.06 256 ALA B O 1
ATOM 4749 N N . LEU B 1 257 ? -11.773 -50.775 16.020 1.00 8.37 257 LEU B N 1
ATOM 4750 C CA . LEU B 1 257 ? -12.308 -51.576 17.126 1.00 8.72 257 LEU B CA 1
ATOM 4751 C C . LEU B 1 257 ? -12.129 -53.061 16.841 1.00 8.41 257 LEU B C 1
ATOM 4752 O O . LEU B 1 257 ? -11.794 -53.831 17.735 1.00 8.87 257 LEU B O 1
ATOM 4757 N N . LYS B 1 258 ? -12.356 -53.461 15.594 1.00 8.14 258 LYS B N 1
ATOM 4758 C CA . LYS B 1 258 ? -12.092 -54.832 15.176 1.00 8.43 258 LYS B CA 1
ATOM 4759 C C . LYS B 1 258 ? -10.628 -55.212 15.455 1.00 8.90 258 LYS B C 1
ATOM 4760 O O . LYS B 1 258 ? -10.357 -56.291 15.981 1.00 9.11 258 LYS B O 1
ATOM 4766 N N . ASP B 1 259 ? -9.700 -54.322 15.100 1.00 8.70 259 ASP B N 1
ATOM 4767 C CA . ASP B 1 259 ? -8.277 -54.585 15.319 1.00 9.19 259 ASP B CA 1
ATOM 4768 C C . ASP B 1 259 ? -7.952 -54.718 16.810 1.00 8.93 259 ASP B C 1
ATOM 4769 O O . ASP B 1 259 ? -7.133 -55.556 17.192 1.00 9.59 259 ASP B O 1
ATOM 4774 N N . LEU B 1 260 ? -8.605 -53.907 17.642 1.00 8.95 260 LEU B N 1
ATOM 4775 C CA . LEU B 1 260 ? -8.384 -53.990 19.074 1.00 8.61 260 LEU B CA 1
ATOM 4776 C C . LEU B 1 260 ? -8.858 -55.340 19.614 1.00 8.82 260 LEU B C 1
ATOM 4777 O O . LEU B 1 260 ? -8.187 -55.963 20.433 1.00 9.02 260 LEU B O 1
ATOM 4782 N N . ILE B 1 261 ? -10.008 -55.796 19.135 1.00 8.46 261 ILE B N 1
ATOM 4783 C CA . ILE B 1 261 ? -10.530 -57.098 19.533 1.00 8.54 261 ILE B CA 1
ATOM 4784 C C . ILE B 1 261 ? -9.575 -58.206 19.058 1.00 8.43 261 ILE B C 1
ATOM 4785 O O . ILE B 1 261 ? -9.230 -59.115 19.826 1.00 8.28 261 ILE B O 1
ATOM 4790 N N . LEU B 1 262 ? -9.126 -58.134 17.803 1.00 8.58 262 LEU B N 1
ATOM 4791 C CA . LEU B 1 262 ? -8.253 -59.190 17.302 1.00 8.71 262 LEU B CA 1
ATOM 4792 C C . LEU B 1 262 ? -6.914 -59.244 18.051 1.00 8.69 262 LEU B C 1
ATOM 4793 O O . LEU B 1 262 ? -6.314 -60.314 18.171 1.00 10.24 262 LEU B O 1
ATOM 4798 N N . SER B 1 263 ? -6.483 -58.104 18.594 1.00 8.28 263 SER B N 1
ATOM 4799 C CA . SER B 1 263 ? -5.239 -58.072 19.348 1.00 8.96 263 SER B CA 1
ATOM 4800 C C . SER B 1 263 ? -5.324 -58.846 20.652 1.00 9.32 263 SER B C 1
ATOM 4801 O O . SER B 1 263 ? -4.293 -59.220 21.218 1.00 10.21 263 SER B O 1
ATOM 4804 N N . GLY B 1 264 ? -6.541 -59.065 21.151 1.00 8.36 264 GLY B N 1
ATOM 4805 C CA . GLY B 1 264 ? -6.710 -59.837 22.387 1.00 9.40 264 GLY B CA 1
ATOM 4806 C C . GLY B 1 264 ? -7.553 -59.191 23.464 1.00 8.39 264 GLY B C 1
ATOM 4807 O O . GLY B 1 264 ? -7.803 -59.801 24.485 1.00 8.72 264 GLY B O 1
ATOM 4808 N N . VAL B 1 265 ? -8.004 -57.963 23.238 1.00 7.98 265 VAL B N 1
ATOM 4809 C CA . VAL B 1 265 ? -8.827 -57.242 24.222 1.00 8.55 265 VAL B CA 1
ATOM 4810 C C . VAL B 1 265 ? -10.256 -57.825 24.267 1.00 9.02 265 VAL B C 1
ATOM 4811 O O . VAL B 1 265 ? -10.895 -58.030 23.217 1.00 9.27 265 VAL B O 1
ATOM 4815 N N . ARG B 1 266 ? -10.760 -58.089 25.482 1.00 8.62 266 ARG B N 1
ATOM 4816 C CA A ARG B 1 266 ? -12.052 -58.753 25.636 0.70 9.24 266 ARG B CA 1
ATOM 4817 C CA B ARG B 1 266 ? -12.040 -58.763 25.654 0.30 9.32 266 ARG B CA 1
ATOM 4818 C C . ARG B 1 266 ? -13.097 -57.875 26.328 1.00 8.59 266 ARG B C 1
ATOM 4819 O O . ARG B 1 266 ? -14.165 -58.342 26.669 1.00 9.43 266 ARG B O 1
ATOM 4842 N N . VAL B 1 268 ? -14.400 -53.807 25.554 1.00 8.72 268 VAL B N 1
ATOM 4843 C CA . VAL B 1 268 ? -14.156 -52.617 24.737 1.00 9.03 268 VAL B CA 1
ATOM 4844 C C . VAL B 1 268 ? -15.063 -51.463 25.168 1.00 9.45 268 VAL B C 1
ATOM 4845 O O . VAL B 1 268 ? -16.218 -51.678 25.572 1.00 9.56 268 VAL B O 1
ATOM 4849 N N . GLN B 1 269 ? -14.521 -50.247 25.060 1.00 8.82 269 GLN B N 1
ATOM 4850 C CA . GLN B 1 269 ? -15.114 -49.048 25.662 1.00 9.35 269 GLN B CA 1
ATOM 4851 C C . GLN B 1 269 ? -15.092 -47.819 24.743 1.00 9.69 269 GLN B C 1
ATOM 4852 O O . GLN B 1 269 ? -14.685 -46.744 25.174 1.00 10.26 269 GLN B O 1
ATOM 4858 N N . PRO B 1 270 ? -15.571 -47.964 23.484 1.00 9.28 270 PRO B N 1
ATOM 4859 C CA . PRO B 1 270 ? -15.666 -46.745 22.683 1.00 9.07 270 PRO B CA 1
ATOM 4860 C C . PRO B 1 270 ? -16.677 -45.757 23.315 1.00 9.26 270 PRO B C 1
ATOM 4861 O O . PRO B 1 270 ? -17.510 -46.150 24.148 1.00 9.75 270 PRO B O 1
ATOM 4865 N N . ASP B 1 271 ? -16.592 -44.491 22.911 1.00 8.98 271 ASP B N 1
ATOM 4866 C CA . ASP B 1 271 ? -17.357 -43.396 23.541 1.00 9.22 271 ASP B CA 1
ATOM 4867 C C . ASP B 1 271 ? -18.254 -42.771 22.489 1.00 9.24 271 ASP B C 1
ATOM 4868 O O . ASP B 1 271 ? -17.775 -42.305 21.437 1.00 9.22 271 ASP B O 1
ATOM 4873 N N . ILE B 1 272 ? -19.546 -42.717 22.804 1.00 8.60 272 ILE B N 1
ATOM 4874 C CA . ILE B 1 272 ? -20.580 -42.234 21.892 1.00 8.82 272 ILE B CA 1
ATOM 4875 C C . ILE B 1 272 ? -20.417 -40.787 21.391 1.00 9.43 272 ILE B C 1
ATOM 4876 O O . ILE B 1 272 ? -20.973 -40.438 20.336 1.00 9.00 272 ILE B O 1
ATOM 4881 N N . VAL B 1 273 ? -19.688 -39.948 22.139 1.00 9.28 273 VAL B N 1
ATOM 4882 C CA . VAL B 1 273 ? -19.430 -38.576 21.694 1.00 8.86 273 VAL B CA 1
ATOM 4883 C C . VAL B 1 273 ? -18.045 -38.408 21.087 1.00 8.66 273 VAL B C 1
ATOM 4884 O O . VAL B 1 273 ? -17.704 -37.318 20.590 1.00 9.05 273 VAL B O 1
ATOM 4888 N N . LYS B 1 274 ? -17.256 -39.485 21.105 1.00 8.60 274 LYS B N 1
ATOM 4889 C CA . LYS B 1 274 ? -15.957 -39.483 20.418 1.00 9.64 274 LYS B CA 1
ATOM 4890 C C . LYS B 1 274 ? -16.029 -40.058 19.008 1.00 9.76 274 LYS B C 1
ATOM 4891 O O . LYS B 1 274 ? -15.209 -39.716 18.152 1.00 9.86 274 LYS B O 1
ATOM 4905 N N . GLY B 1 276 ? -18.992 -42.333 16.190 1.00 10.92 276 GLY B N 1
ATOM 4906 C CA . GLY B 1 276 ? -20.163 -43.142 15.889 1.00 10.36 276 GLY B CA 1
ATOM 4907 C C . GLY B 1 276 ? -21.526 -42.591 16.253 1.00 9.68 276 GLY B C 1
ATOM 4908 O O . GLY B 1 276 ? -22.486 -42.781 15.517 1.00 10.17 276 GLY B O 1
ATOM 4909 N N . GLY B 1 277 ? -21.636 -41.916 17.396 1.00 9.59 277 GLY B N 1
ATOM 4910 C CA . GLY B 1 277 ? -22.961 -41.526 17.857 1.00 9.53 277 GLY B CA 1
ATOM 4911 C C . GLY B 1 277 ? -23.793 -42.769 18.121 1.00 9.95 277 GLY B C 1
ATOM 4912 O O . GLY B 1 277 ? -23.255 -43.863 18.311 1.00 9.97 277 GLY B O 1
ATOM 4913 N N . ILE B 1 278 ? -25.107 -42.608 18.165 1.00 10.22 278 ILE B N 1
ATOM 4914 C CA . ILE B 1 278 ? -25.993 -43.737 18.419 1.00 9.51 278 ILE B CA 1
ATOM 4915 C C . ILE B 1 278 ? -25.865 -44.813 17.328 1.00 10.16 278 ILE B C 1
ATOM 4916 O O . ILE B 1 278 ? -25.712 -45.996 17.637 1.00 10.19 278 ILE B O 1
ATOM 4921 N N . THR B 1 279 ? -25.909 -44.402 16.065 1.00 9.69 279 THR B N 1
ATOM 4922 C CA . THR B 1 279 ? -25.822 -45.353 14.949 1.00 9.94 279 THR B CA 1
ATOM 4923 C C . THR B 1 279 ? -24.533 -46.180 15.024 1.00 10.51 279 THR B C 1
ATOM 4924 O O . THR B 1 279 ? -24.565 -47.414 14.938 1.00 10.81 279 THR B O 1
ATOM 4928 N N . GLY B 1 280 ? -23.404 -45.504 15.206 1.00 9.61 280 GLY B N 1
ATOM 4929 C CA . GLY B 1 280 ? -22.120 -46.202 15.232 1.00 9.89 280 GLY B CA 1
ATOM 4930 C C . GLY B 1 280 ? -21.928 -47.055 16.462 1.00 10.22 280 GLY B C 1
ATOM 4931 O O . GLY B 1 280 ? -21.325 -48.138 16.391 1.00 10.61 280 GLY B O 1
ATOM 4948 N N . GLN B 1 283 ? -23.542 -50.315 15.996 1.00 10.50 283 GLN B N 1
ATOM 4949 C CA . GLN B 1 283 ? -22.686 -51.181 15.173 1.00 11.51 283 GLN B CA 1
ATOM 4950 C C . GLN B 1 283 ? -21.537 -51.760 15.985 1.00 10.83 283 GLN B C 1
ATOM 4951 O O . GLN B 1 283 ? -21.182 -52.922 15.812 1.00 10.12 283 GLN B O 1
ATOM 4957 N N . CYS B 1 284 ? -20.939 -50.943 16.851 1.00 10.35 284 CYS B N 1
ATOM 4958 C CA . CYS B 1 284 ? -19.872 -51.434 17.705 1.00 10.00 284 CYS B CA 1
ATOM 4959 C C . CYS B 1 284 ? -20.365 -52.522 18.662 1.00 10.11 284 CYS B C 1
ATOM 4960 O O . CYS B 1 284 ? -19.657 -53.509 18.908 1.00 9.89 284 CYS B O 1
ATOM 4963 N N . ALA B 1 285 ? -21.574 -52.339 19.189 1.00 10.31 285 ALA B N 1
ATOM 4964 C CA . ALA B 1 285 ? -22.172 -53.350 20.057 1.00 10.24 285 ALA B CA 1
ATOM 4965 C C . ALA B 1 285 ? -22.341 -54.673 19.310 1.00 10.26 285 ALA B C 1
ATOM 4966 O O . ALA B 1 285 ? -22.031 -55.732 19.846 1.00 11.70 285 ALA B O 1
ATOM 4968 N N . ALA B 1 286 ? -22.774 -54.598 18.059 1.00 9.58 286 ALA B N 1
ATOM 4969 C CA . ALA B 1 286 ? -22.937 -55.791 17.231 1.00 10.14 286 ALA B CA 1
ATOM 4970 C C . ALA B 1 286 ? -21.599 -56.472 17.009 1.00 10.20 286 ALA B C 1
ATOM 4971 O O . ALA B 1 286 ? -21.504 -57.695 17.079 1.00 9.37 286 ALA B O 1
ATOM 4973 N N . LEU B 1 287 ? -20.566 -55.674 16.734 1.00 9.62 287 LEU B N 1
ATOM 4974 C CA . LEU B 1 287 ? -19.233 -56.239 16.535 1.00 9.47 287 LEU B CA 1
ATOM 4975 C C . LEU B 1 287 ? -18.772 -56.952 17.808 1.00 9.37 287 LEU B C 1
ATOM 4976 O O . LEU B 1 287 ? -18.202 -58.047 17.736 1.00 9.29 287 LEU B O 1
ATOM 4981 N N . ALA B 1 288 ? -18.988 -56.320 18.969 1.00 9.22 288 ALA B N 1
ATOM 4982 C CA . ALA B 1 288 ? -18.608 -56.947 20.239 1.00 9.95 288 ALA B CA 1
ATOM 4983 C C . ALA B 1 288 ? -19.347 -58.264 20.440 1.00 9.89 288 ALA B C 1
ATOM 4984 O O . ALA B 1 288 ? -18.743 -59.260 20.878 1.00 10.76 288 ALA B O 1
ATOM 4986 N N . HIS B 1 289 ? -20.640 -58.282 20.119 1.00 9.76 289 HIS B N 1
ATOM 4987 C CA . HIS B 1 289 ? -21.452 -59.511 20.253 1.00 10.31 289 HIS B CA 1
ATOM 4988 C C . HIS B 1 289 ? -20.982 -60.597 19.312 1.00 9.84 289 HIS B C 1
ATOM 4989 O O . HIS B 1 289 ? -20.965 -61.773 19.664 1.00 9.61 289 HIS B O 1
ATOM 4996 N N . ALA B 1 290 ? -20.575 -60.213 18.109 1.00 9.34 290 ALA B N 1
ATOM 4997 C CA . ALA B 1 290 ? -20.051 -61.170 17.134 1.00 8.84 290 ALA B CA 1
ATOM 4998 C C . ALA B 1 290 ? -18.801 -61.873 17.650 1.00 8.95 290 ALA B C 1
ATOM 4999 O O . ALA B 1 290 ? -18.582 -63.031 17.331 1.00 8.78 290 ALA B O 1
ATOM 5001 N N . HIS B 1 291 ? -17.991 -61.156 18.435 1.00 9.22 291 HIS B N 1
ATOM 5002 C CA . HIS B 1 291 ? -16.685 -61.657 18.906 1.00 9.20 291 HIS B CA 1
ATOM 5003 C C . HIS B 1 291 ? -16.631 -62.110 20.347 1.00 9.81 291 HIS B C 1
ATOM 5004 O O . HIS B 1 291 ? -15.580 -62.563 20.818 1.00 10.96 291 HIS B O 1
ATOM 5011 N N . GLY B 1 292 ? -17.750 -62.005 21.067 1.00 9.84 292 GLY B N 1
ATOM 5012 C CA . GLY B 1 292 ? -17.792 -62.449 22.464 1.00 11.63 292 GLY B CA 1
ATOM 5013 C C . GLY B 1 292 ? -16.991 -61.562 23.401 1.00 11.22 292 GLY B C 1
ATOM 5014 O O . GLY B 1 292 ? -16.339 -62.053 24.309 1.00 13.58 292 GLY B O 1
ATOM 5015 N N . VAL B 1 293 ? -17.027 -60.258 23.171 1.00 10.38 293 VAL B N 1
ATOM 5016 C CA . VAL B 1 293 ? -16.328 -59.331 24.041 1.00 10.37 293 VAL B CA 1
ATOM 5017 C C . VAL B 1 293 ? -17.340 -58.452 24.767 1.00 10.35 293 VAL B C 1
ATOM 5018 O O . VAL B 1 293 ? -18.424 -58.155 24.232 1.00 11.38 293 VAL B O 1
ATOM 5022 N N . GLU B 1 294 ? -16.976 -58.040 25.975 1.00 9.52 294 GLU B N 1
ATOM 5023 C CA . GLU B 1 294 ? -17.808 -57.129 26.764 1.00 10.44 294 GLU B CA 1
ATOM 5024 C C . GLU B 1 294 ? -17.855 -55.738 26.141 1.00 10.05 294 GLU B C 1
ATOM 5025 O O . GLU B 1 294 ? -16.884 -55.277 25.553 1.00 10.16 294 GLU B O 1
ATOM 5031 N N . PHE B 1 295 ? -18.997 -55.078 26.286 1.00 10.91 295 PHE B N 1
ATOM 5032 C CA . PHE B 1 295 ? -19.221 -53.739 25.729 1.00 10.66 295 PHE B CA 1
ATOM 5033 C C . PHE B 1 295 ? -19.566 -52.769 26.862 1.00 11.53 295 PHE B C 1
ATOM 5034 O O . PHE B 1 295 ? -20.653 -52.845 27.446 1.00 12.90 295 PHE B O 1
ATOM 5042 N N . VAL B 1 296 ? -18.615 -51.906 27.218 1.00 10.81 296 VAL B N 1
ATOM 5043 C CA . VAL B 1 296 ? -18.711 -51.068 28.419 1.00 10.87 296 VAL B CA 1
ATOM 5044 C C . VAL B 1 296 ? -18.247 -49.649 28.036 1.00 11.37 296 VAL B C 1
ATOM 5045 O O . VAL B 1 296 ? -17.098 -49.287 28.246 1.00 11.29 296 VAL B O 1
ATOM 5049 N N . PRO B 1 297 ? -19.137 -48.859 27.434 1.00 11.21 297 PRO B N 1
ATOM 5050 C CA . PRO B 1 297 ? -18.721 -47.573 26.859 1.00 11.28 297 PRO B CA 1
ATOM 5051 C C . PRO B 1 297 ? -18.056 -46.627 27.850 1.00 11.90 297 PRO B C 1
ATOM 5052 O O . PRO B 1 297 ? -18.476 -46.526 29.012 1.00 12.57 297 PRO B O 1
ATOM 5056 N N . HIS B 1 298 ? -17.043 -45.911 27.364 1.00 11.56 298 HIS B N 1
ATOM 5057 C CA . HIS B 1 298 ? -16.501 -44.754 28.064 1.00 12.04 298 HIS B CA 1
ATOM 5058 C C . HIS B 1 298 ? -17.468 -43.605 27.890 1.00 11.75 298 HIS B C 1
ATOM 5059 O O . HIS B 1 298 ? -17.969 -43.356 26.780 1.00 10.83 298 HIS B O 1
ATOM 5066 N N . GLN B 1 299 ? -17.776 -42.895 28.974 1.00 11.80 299 GLN B N 1
ATOM 5067 C CA . GLN B 1 299 ? -18.623 -41.704 28.842 1.00 11.47 299 GLN B CA 1
ATOM 5068 C C . GLN B 1 299 ? -18.452 -40.831 30.075 1.00 12.38 299 GLN B C 1
ATOM 5069 O O . GLN B 1 299 ? -18.669 -41.285 31.192 1.00 12.34 299 GLN B O 1
ATOM 5075 N N . THR B 1 300 ? -18.037 -39.584 29.871 1.00 12.62 300 THR B N 1
ATOM 5076 C CA . THR B 1 300 ? -17.675 -38.705 30.986 1.00 12.91 300 THR B CA 1
ATOM 5077 C C . THR B 1 300 ? -18.490 -37.426 31.053 1.00 13.16 300 THR B C 1
ATOM 5078 O O . THR B 1 300 ? -18.260 -36.619 31.942 1.00 14.75 300 THR B O 1
ATOM 5082 N N . GLN B 1 301 ? -19.437 -37.243 30.133 1.00 11.26 301 GLN B N 1
ATOM 5083 C CA . GLN B 1 301 ? -20.237 -36.006 30.087 1.00 12.25 301 GLN B CA 1
ATOM 5084 C C . GLN B 1 301 ? -21.625 -36.196 30.705 1.00 11.76 301 GLN B C 1
ATOM 5085 O O . GLN B 1 301 ? -22.248 -37.239 30.496 1.00 13.21 301 GLN B O 1
ATOM 5091 N N . PRO B 1 302 ? -22.128 -35.187 31.451 1.00 10.95 302 PRO B N 1
ATOM 5092 C CA . PRO B 1 302 ? -23.353 -35.394 32.239 1.00 11.77 302 PRO B CA 1
ATOM 5093 C C . PRO B 1 302 ? -24.668 -35.107 31.513 1.00 12.07 302 PRO B C 1
ATOM 5094 O O . PRO B 1 302 ? -25.740 -35.422 32.040 1.00 12.26 302 PRO B O 1
ATOM 5098 N N . GLY B 1 303 ? -24.592 -34.506 30.329 1.00 11.59 303 GLY B N 1
ATOM 5099 C CA . GLY B 1 303 ? -25.796 -34.074 29.621 1.00 12.60 303 GLY B CA 1
ATOM 5100 C C . GLY B 1 303 ? -26.119 -34.904 28.399 1.00 11.82 303 GLY B C 1
ATOM 5101 O O . GLY B 1 303 ? -26.502 -36.072 28.508 1.00 10.81 303 GLY B O 1
ATOM 5102 N N . VAL B 1 304 ? -25.986 -34.289 27.226 1.00 11.22 304 VAL B N 1
ATOM 5103 C CA . VAL B 1 304 ? -26.348 -34.955 25.955 1.00 11.01 304 VAL B CA 1
ATOM 5104 C C . VAL B 1 304 ? -25.666 -36.316 25.777 1.00 11.21 304 VAL B C 1
ATOM 5105 O O . VAL B 1 304 ? -26.332 -37.306 25.469 1.00 11.78 304 VAL B O 1
ATOM 5109 N N . GLY B 1 305 ? -24.355 -36.378 26.001 1.00 11.33 305 GLY B N 1
ATOM 5110 C CA . GLY B 1 305 ? -23.625 -37.642 25.822 1.00 11.07 305 GLY B CA 1
ATOM 5111 C C . GLY B 1 305 ? -24.121 -38.729 26.764 1.00 11.05 305 GLY B C 1
ATOM 5112 O O . GLY B 1 305 ? -24.210 -39.894 26.394 1.00 11.27 305 GLY B O 1
ATOM 5113 N N . HIS B 1 306 ? -24.453 -38.348 27.996 1.00 11.09 306 HIS B N 1
ATOM 5114 C CA . HIS B 1 306 ? -24.976 -39.313 28.946 1.00 11.10 306 HIS B CA 1
ATOM 5115 C C . HIS B 1 306 ? -26.280 -39.884 28.462 1.00 11.08 306 HIS B C 1
ATOM 5116 O O . HIS B 1 306 ? -26.492 -41.096 28.519 1.00 10.80 306 HIS B O 1
ATOM 5123 N N . PHE B 1 307 ? -27.169 -39.022 27.978 1.00 10.94 307 PHE B N 1
ATOM 5124 C CA . PHE B 1 307 ? -28.471 -39.486 27.514 1.00 11.13 307 PHE B CA 1
ATOM 5125 C C . PHE B 1 307 ? -28.336 -40.414 26.308 1.00 10.90 307 PHE B C 1
ATOM 5126 O O . PHE B 1 307 ? -28.981 -41.461 26.254 1.00 10.93 307 PHE B O 1
ATOM 5134 N N . ALA B 1 308 ? -27.494 -40.046 25.341 1.00 10.76 308 ALA B N 1
ATOM 5135 C CA . ALA B 1 308 ? -27.251 -40.941 24.210 1.00 10.43 308 ALA B CA 1
ATOM 5136 C C . ALA B 1 308 ? -26.738 -42.300 24.674 1.00 10.99 308 ALA B C 1
ATOM 5137 O O . ALA B 1 308 ? -27.218 -43.347 24.236 1.00 10.45 308 ALA B O 1
ATOM 5139 N N . ASN B 1 309 ? -25.774 -42.260 25.586 1.00 10.73 309 ASN B N 1
ATOM 5140 C CA . ASN B 1 309 ? -25.169 -43.464 26.153 1.00 10.54 309 ASN B CA 1
ATOM 5141 C C . ASN B 1 309 ? -26.202 -44.375 26.811 1.00 11.04 309 ASN B C 1
ATOM 5142 O O . ASN B 1 309 ? -26.221 -45.581 26.540 1.00 10.71 309 ASN B O 1
ATOM 5147 N N . ILE B 1 310 ? -27.066 -43.813 27.662 1.00 11.29 310 ILE B N 1
ATOM 5148 C CA . ILE B 1 310 ? -28.063 -44.670 28.333 1.00 11.20 310 ILE B CA 1
ATOM 5149 C C . ILE B 1 310 ? -29.170 -45.204 27.400 1.00 10.88 310 ILE B C 1
ATOM 5150 O O . ILE B 1 310 ? -29.647 -46.317 27.593 1.00 11.17 310 ILE B O 1
ATOM 5155 N N . HIS B 1 311 ? -29.559 -44.457 26.367 1.00 10.86 311 HIS B N 1
ATOM 5156 C CA . HIS B 1 311 ? -30.473 -45.052 25.380 1.00 10.51 311 HIS B CA 1
ATOM 5157 C C . HIS B 1 311 ? -29.851 -46.279 24.752 1.00 10.57 311 HIS B C 1
ATOM 5158 O O . HIS B 1 311 ? -30.495 -47.324 24.640 1.00 11.13 311 HIS B O 1
ATOM 5165 N N . VAL B 1 312 ? -28.599 -46.170 24.322 1.00 10.01 312 VAL B N 1
ATOM 5166 C CA . VAL B 1 312 ? -27.922 -47.326 23.727 1.00 10.34 312 VAL B CA 1
ATOM 5167 C C . VAL B 1 312 ? -27.751 -48.457 24.737 1.00 10.34 312 VAL B C 1
ATOM 5168 O O . VAL B 1 312 ? -28.044 -49.600 24.438 1.00 11.28 312 VAL B O 1
ATOM 5172 N N . LEU B 1 313 ? -27.296 -48.141 25.944 1.00 10.22 313 LEU B N 1
ATOM 5173 C CA . LEU B 1 313 ? -27.070 -49.215 26.930 1.00 10.40 313 LEU B CA 1
ATOM 5174 C C . LEU B 1 313 ? -28.340 -49.918 27.413 1.00 11.07 313 LEU B C 1
ATOM 5175 O O . LEU B 1 313 ? -28.291 -51.083 27.814 1.00 11.53 313 LEU B O 1
ATOM 5180 N N . SER B 1 314 ? -29.479 -49.225 27.344 1.00 10.60 314 SER B N 1
ATOM 5181 C CA . SER B 1 314 ? -30.748 -49.855 27.693 1.00 11.29 314 SER B CA 1
ATOM 5182 C C . SER B 1 314 ? -31.057 -51.025 26.758 1.00 11.55 314 SER B C 1
ATOM 5183 O O . SER B 1 314 ? -31.797 -51.945 27.150 1.00 12.68 314 SER B O 1
ATOM 5186 N N . THR B 1 315 ? -30.474 -50.998 25.551 1.00 11.36 315 THR B N 1
ATOM 5187 C CA . THR B 1 315 ? -30.729 -52.026 24.515 1.00 12.65 315 THR B CA 1
ATOM 5188 C C . THR B 1 315 ? -29.763 -53.208 24.581 1.00 13.09 315 THR B C 1
ATOM 5189 O O . THR B 1 315 ? -29.937 -54.183 23.849 1.00 14.81 315 THR B O 1
ATOM 5193 N N . LEU B 1 316 ? -28.735 -53.099 25.421 1.00 11.92 316 LEU B N 1
ATOM 5194 C CA . LEU B 1 316 ? -27.675 -54.108 25.502 1.00 14.18 316 LEU B CA 1
ATOM 5195 C C . LEU B 1 316 ? -28.135 -55.289 26.350 1.00 15.27 316 LEU B C 1
ATOM 5196 O O . LEU B 1 316 ? -28.429 -55.130 27.529 1.00 15.48 316 LEU B O 1
ATOM 5209 N N . HIS B 1 318 ? -26.513 -58.356 27.220 1.00 19.09 318 HIS B N 1
ATOM 5210 C CA . HIS B 1 318 ? -25.536 -58.818 28.213 1.00 20.84 318 HIS B CA 1
ATOM 5211 C C . HIS B 1 318 ? -24.748 -57.680 28.767 1.00 21.39 318 HIS B C 1
ATOM 5212 O O . HIS B 1 318 ? -23.539 -57.564 28.513 1.00 24.39 318 HIS B O 1
ATOM 5227 N N . THR B 1 320 ? -22.681 -56.151 31.491 1.00 15.36 320 THR B N 1
ATOM 5228 C CA . THR B 1 320 ? -21.810 -56.799 32.474 1.00 16.45 320 THR B CA 1
ATOM 5229 C C . THR B 1 320 ? -21.198 -55.835 33.485 1.00 17.59 320 THR B C 1
ATOM 5230 O O . THR B 1 320 ? -20.789 -56.248 34.575 1.00 19.54 320 THR B O 1
ATOM 5234 N N . LYS B 1 321 ? -21.123 -54.559 33.115 1.00 14.81 321 LYS B N 1
ATOM 5235 C CA . LYS B 1 321 ? -20.589 -53.523 34.001 1.00 14.35 321 LYS B CA 1
ATOM 5236 C C . LYS B 1 321 ? -21.562 -52.350 33.977 1.00 13.29 321 LYS B C 1
ATOM 5237 O O . LYS B 1 321 ? -22.341 -52.216 33.034 1.00 15.19 321 LYS B O 1
ATOM 5243 N N . PRO B 1 322 ? -21.548 -51.513 35.020 1.00 13.45 322 PRO B N 1
ATOM 5244 C CA . PRO B 1 322 ? -22.481 -50.399 35.088 1.00 12.87 322 PRO B CA 1
ATOM 5245 C C . PRO B 1 322 ? -22.146 -49.246 34.139 1.00 13.47 322 PRO B C 1
ATOM 5246 O O . PRO B 1 322 ? -21.119 -49.252 33.473 1.00 13.54 322 PRO B O 1
ATOM 5250 N N . VAL B 1 323 ? -23.036 -48.263 34.111 1.00 13.29 323 VAL B N 1
ATOM 5251 C CA . VAL B 1 323 ? -22.869 -47.033 33.328 1.00 12.92 323 VAL B CA 1
ATOM 5252 C C . VAL B 1 323 ? -21.893 -46.075 34.017 1.00 12.46 323 VAL B C 1
ATOM 5253 O O . VAL B 1 323 ? -22.013 -45.792 35.206 1.00 13.63 323 VAL B O 1
ATOM 5257 N N . GLU B 1 324 ? -20.934 -45.551 33.260 1.00 11.52 324 GLU B N 1
ATOM 5258 C CA . GLU B 1 324 ? -19.963 -44.607 33.815 1.00 11.77 324 GLU B CA 1
ATOM 5259 C C . GLU B 1 324 ? -20.581 -43.286 34.278 1.00 12.78 324 GLU B C 1
ATOM 5260 O O . GLU B 1 324 ? -21.343 -42.649 33.542 1.00 12.54 324 GLU B O 1
ATOM 5266 N N . LEU B 1 325 ? -20.236 -42.901 35.508 1.00 11.07 325 LEU B N 1
ATOM 5267 C CA . LEU B 1 325 ? -20.556 -41.594 36.079 1.00 12.12 325 LEU B CA 1
ATOM 5268 C C . LEU B 1 325 ? -19.264 -40.923 36.550 1.00 13.18 325 LEU B C 1
ATOM 5269 O O . LEU B 1 325 ? -18.730 -41.220 37.635 1.00 13.26 325 LEU B O 1
ATOM 5274 N N . ALA B 1 326 ? -18.758 -40.020 35.715 1.00 13.12 326 ALA B N 1
ATOM 5275 C CA . ALA B 1 326 ? -17.441 -39.421 35.946 1.00 13.35 326 ALA B CA 1
ATOM 5276 C C . ALA B 1 326 ? -17.486 -38.137 36.787 1.00 13.90 326 ALA B C 1
ATOM 5277 O O . ALA B 1 326 ? -18.556 -37.683 37.198 1.00 14.60 326 ALA B O 1
ATOM 5279 N N . ASP B 1 327 ? -16.309 -37.560 37.022 1.00 13.56 327 ASP B N 1
ATOM 5280 C CA . ASP B 1 327 ? -16.136 -36.433 37.937 1.00 14.63 327 ASP B CA 1
ATOM 5281 C C . ASP B 1 327 ? -16.933 -35.201 37.552 1.00 14.82 327 ASP B C 1
ATOM 5282 O O . ASP B 1 327 ? -17.164 -34.930 36.380 1.00 15.17 327 ASP B O 1
ATOM 5287 N N . ARG B 1 328 ? -17.345 -34.454 38.571 1.00 14.72 328 ARG B N 1
ATOM 5288 C CA . ARG B 1 328 ? -17.961 -33.140 38.383 1.00 16.12 328 ARG B CA 1
ATOM 5289 C C . ARG B 1 328 ? -19.200 -33.177 37.501 1.00 15.34 328 ARG B C 1
ATOM 5290 O O . ARG B 1 328 ? -19.445 -32.267 36.701 1.00 14.27 328 ARG B O 1
ATOM 5298 N N . TRP B 1 329 ? -19.997 -34.225 37.677 1.00 14.74 329 TRP B N 1
ATOM 5299 C CA . TRP B 1 329 ? -21.255 -34.338 36.963 1.00 15.38 329 TRP B CA 1
ATOM 5300 C C . TRP B 1 329 ? -22.231 -33.239 37.317 1.00 14.86 329 TRP B C 1
ATOM 5301 O O . TRP B 1 329 ? -23.183 -32.999 36.571 1.00 16.05 329 TRP B O 1
ATOM 5312 N N . ASP B 1 330 ? -21.995 -32.554 38.442 1.00 14.32 330 ASP B N 1
ATOM 5313 C CA . ASP B 1 330 ? -22.784 -31.380 38.829 1.00 15.03 330 ASP B CA 1
ATOM 5314 C C . ASP B 1 330 ? -22.788 -30.300 37.749 1.00 14.50 330 ASP B C 1
ATOM 5315 O O . ASP B 1 330 ? -23.729 -29.503 37.679 1.00 15.12 330 ASP B O 1
ATOM 5320 N N . ARG B 1 331 ? -21.752 -30.275 36.908 1.00 14.14 331 ARG B N 1
ATOM 5321 C CA . ARG B 1 331 ? -21.636 -29.244 35.869 1.00 13.91 331 ARG B CA 1
ATOM 5322 C C . ARG B 1 331 ? -22.703 -29.375 34.778 1.00 14.07 331 ARG B C 1
ATOM 5323 O O . ARG B 1 331 ? -22.825 -28.501 33.924 1.00 14.40 331 ARG B O 1
ATOM 5331 N N . GLY B 1 332 ? -23.472 -30.464 34.813 1.00 13.43 332 GLY B N 1
ATOM 5332 C CA . GLY B 1 332 ? -24.630 -30.602 33.928 1.00 13.15 332 GLY B CA 1
ATOM 5333 C C . GLY B 1 332 ? -25.625 -29.462 34.096 1.00 13.45 332 GLY B C 1
ATOM 5334 O O . GLY B 1 332 ? -26.293 -29.064 33.140 1.00 13.31 332 GLY B O 1
ATOM 5335 N N . ARG B 1 333 ? -25.719 -28.937 35.318 1.00 14.36 333 ARG B N 1
ATOM 5336 C CA . ARG B 1 333 ? -26.529 -27.762 35.602 1.00 14.16 333 ARG B CA 1
ATOM 5337 C C . ARG B 1 333 ? -25.637 -26.506 35.540 1.00 14.81 333 ARG B C 1
ATOM 5338 O O . ARG B 1 333 ? -24.450 -26.575 35.876 1.00 16.18 333 ARG B O 1
ATOM 5346 N N . PRO B 1 334 ? -26.202 -25.345 35.148 1.00 14.31 334 PRO B N 1
ATOM 5347 C CA . PRO B 1 334 ? -27.614 -25.079 34.873 1.00 14.07 334 PRO B CA 1
ATOM 5348 C C . PRO B 1 334 ? -28.023 -25.187 33.405 1.00 14.15 334 PRO B C 1
ATOM 5349 O O . PRO B 1 334 ? -29.187 -24.919 33.080 1.00 15.97 334 PRO B O 1
ATOM 5353 N N . VAL B 1 335 ? -27.102 -25.570 32.522 1.00 13.17 335 VAL B N 1
ATOM 5354 C CA . VAL B 1 335 ? -27.436 -25.640 31.094 1.00 13.53 335 VAL B CA 1
ATOM 5355 C C . VAL B 1 335 ? -28.549 -26.644 30.823 1.00 13.74 335 VAL B C 1
ATOM 5356 O O . VAL B 1 335 ? -29.419 -26.399 29.985 1.00 13.93 335 VAL B O 1
ATOM 5360 N N . PHE B 1 336 ? -28.514 -27.771 31.531 1.00 13.73 336 PHE B N 1
ATOM 5361 C CA . PHE B 1 336 ? -29.556 -28.785 31.414 1.00 13.25 336 PHE B CA 1
ATOM 5362 C C . PHE B 1 336 ? -30.399 -28.853 32.672 1.00 13.99 336 PHE B C 1
ATOM 5363 O O . PHE B 1 336 ? -29.897 -28.636 33.770 1.00 15.19 336 PHE B O 1
ATOM 5371 N N . ARG B 1 337 ? -31.693 -29.130 32.509 1.00 13.48 337 ARG B N 1
ATOM 5372 C CA . ARG B 1 337 ? -32.598 -29.226 33.659 1.00 14.65 337 ARG B CA 1
ATOM 5373 C C . ARG B 1 337 ? -32.616 -30.624 34.278 1.00 14.80 337 ARG B C 1
ATOM 5374 O O . ARG B 1 337 ? -32.937 -30.772 35.454 1.00 17.13 337 ARG B O 1
ATOM 5382 N N . ASN B 1 338 ? -32.261 -31.643 33.491 1.00 13.58 338 ASN B N 1
ATOM 5383 C CA . ASN B 1 338 ? -32.305 -33.023 33.952 1.00 14.51 338 ASN B CA 1
ATOM 5384 C C . ASN B 1 338 ? -31.047 -33.832 33.609 1.00 14.50 338 ASN B C 1
ATOM 5385 O O . ASN B 1 338 ? -31.153 -34.949 33.106 1.00 15.44 338 ASN B O 1
ATOM 5390 N N . PRO B 1 339 ? -29.854 -33.278 33.888 1.00 13.83 339 PRO B N 1
ATOM 5391 C CA . PRO B 1 339 ? -28.618 -34.006 33.592 1.00 14.46 339 PRO B CA 1
ATOM 5392 C C . PRO B 1 339 ? -28.435 -35.226 34.507 1.00 14.81 339 PRO B C 1
ATOM 5393 O O . PRO B 1 339 ? -29.224 -35.419 35.438 1.00 15.56 339 PRO B O 1
ATOM 5397 N N . ALA B 1 340 ? -27.420 -36.046 34.227 1.00 12.74 340 ALA B N 1
ATOM 5398 C CA . ALA B 1 340 ? -27.153 -37.272 34.977 1.00 13.94 340 ALA B CA 1
ATOM 5399 C C . ALA B 1 340 ? -27.148 -37.043 36.486 1.00 15.60 340 ALA B C 1
ATOM 5400 O O . ALA B 1 340 ? -26.443 -36.173 36.992 1.00 16.82 340 ALA B O 1
ATOM 5402 N N . GLU B 1 341 ? -27.933 -37.846 37.194 1.00 14.27 341 GLU B N 1
ATOM 5403 C CA . GLU B 1 341 ? -28.043 -37.747 38.655 1.00 17.12 341 GLU B CA 1
ATOM 5404 C C . GLU B 1 341 ? -28.611 -39.066 39.153 1.00 18.30 341 GLU B C 1
ATOM 5405 O O . GLU B 1 341 ? -29.797 -39.342 38.963 1.00 19.45 341 GLU B O 1
ATOM 5411 N N . PRO B 1 342 ? -27.763 -39.899 39.777 1.00 17.32 342 PRO B N 1
ATOM 5412 C CA . PRO B 1 342 ? -28.245 -41.224 40.162 1.00 17.98 342 PRO B CA 1
ATOM 5413 C C . PRO B 1 342 ? -29.263 -41.163 41.308 1.00 18.47 342 PRO B C 1
ATOM 5414 O O . PRO B 1 342 ? -29.199 -40.261 42.143 1.00 18.93 342 PRO B O 1
ATOM 5418 N N . VAL B 1 343 ? -30.199 -42.109 41.311 1.00 17.82 343 VAL B N 1
ATOM 5419 C CA . VAL B 1 343 ? -31.172 -42.278 42.388 1.00 19.84 343 VAL B CA 1
ATOM 5420 C C . VAL B 1 343 ? -31.080 -43.738 42.815 1.00 21.68 343 VAL B C 1
ATOM 5421 O O . VAL B 1 343 ? -31.233 -44.637 41.985 1.00 21.85 343 VAL B O 1
ATOM 5425 N N . ASP B 1 344 ? -30.794 -43.975 44.098 1.00 22.74 344 ASP B N 1
ATOM 5426 C CA . ASP B 1 344 ? -30.613 -45.337 44.615 1.00 23.90 344 ASP B CA 1
ATOM 5427 C C . ASP B 1 344 ? -29.604 -46.121 43.778 1.00 21.70 344 ASP B C 1
ATOM 5428 O O . ASP B 1 344 ? -29.786 -47.320 43.521 1.00 23.46 344 ASP B O 1
ATOM 5433 N N . GLY B 1 345 ? -28.556 -45.417 43.339 1.00 19.95 345 GLY B N 1
ATOM 5434 C CA . GLY B 1 345 ? -27.452 -46.011 42.584 1.00 19.57 345 GLY B CA 1
ATOM 5435 C C . GLY B 1 345 ? -27.734 -46.312 41.121 1.00 18.53 345 GLY B C 1
ATOM 5436 O O . GLY B 1 345 ? -26.937 -46.996 40.471 1.00 19.04 345 GLY B O 1
ATOM 5437 N N . HIS B 1 346 ? -28.852 -45.805 40.600 1.00 18.54 346 HIS B N 1
ATOM 5438 C CA A HIS B 1 346 ? -29.290 -46.085 39.227 0.50 18.33 346 HIS B CA 1
ATOM 5439 C CA B HIS B 1 346 ? -29.214 -46.066 39.209 0.50 18.40 346 HIS B CA 1
ATOM 5440 C C . HIS B 1 346 ? -29.660 -44.840 38.468 1.00 17.90 346 HIS B C 1
ATOM 5441 O O . HIS B 1 346 ? -30.026 -43.828 39.065 1.00 17.34 346 HIS B O 1
ATOM 5454 N N . PHE B 1 347 ? -29.601 -44.924 37.141 1.00 17.25 347 PHE B N 1
ATOM 5455 C CA . PHE B 1 347 ? -30.133 -43.879 36.257 1.00 16.43 347 PHE B CA 1
ATOM 5456 C C . PHE B 1 347 ? -31.505 -44.318 35.779 1.00 17.21 347 PHE B C 1
ATOM 5457 O O . PHE B 1 347 ? -31.658 -45.426 35.255 1.00 16.96 347 PHE B O 1
ATOM 5465 N N . ALA B 1 348 ? -32.498 -43.456 35.970 1.00 17.33 348 ALA B N 1
ATOM 5466 C CA . ALA B 1 348 ? -33.854 -43.733 35.493 1.00 17.71 348 ALA B CA 1
ATOM 5467 C C . ALA B 1 348 ? -34.053 -43.159 34.099 1.00 18.43 348 ALA B C 1
ATOM 5468 O O . ALA B 1 348 ? -34.062 -41.936 33.916 1.00 20.95 348 ALA B O 1
ATOM 5470 N N . LEU B 1 349 ? -34.210 -44.047 33.122 1.00 15.81 349 LEU B N 1
ATOM 5471 C CA . LEU B 1 349 ? -34.456 -43.640 31.741 1.00 16.89 349 LEU B CA 1
ATOM 5472 C C . LEU B 1 349 ? -35.957 -43.465 31.504 1.00 16.89 349 LEU B C 1
ATOM 5473 O O . LEU B 1 349 ? -36.725 -44.412 31.636 1.00 19.06 349 LEU B O 1
ATOM 5478 N N . GLY B 1 350 ? -36.356 -42.240 31.174 1.00 17.85 350 GLY B N 1
ATOM 5479 C CA . GLY B 1 350 ? -37.762 -41.905 30.948 1.00 20.72 350 GLY B CA 1
ATOM 5480 C C . GLY B 1 350 ? -38.201 -42.134 29.514 1.00 17.63 350 GLY B C 1
ATOM 5481 O O . GLY B 1 350 ? -37.398 -42.527 28.665 1.00 16.61 350 GLY B O 1
ATOM 5482 N N . ASP B 1 351 ? -39.476 -41.868 29.236 1.00 15.95 351 ASP B N 1
ATOM 5483 C CA . ASP B 1 351 ? -40.055 -42.196 27.927 1.00 16.41 351 ASP B CA 1
ATOM 5484 C C . ASP B 1 351 ? -40.352 -40.992 27.009 1.00 15.62 351 ASP B C 1
ATOM 5485 O O . ASP B 1 351 ? -41.102 -41.122 26.035 1.00 17.63 351 ASP B O 1
ATOM 5490 N N . ALA B 1 352 ? -39.757 -39.836 27.298 1.00 13.92 352 ALA B N 1
ATOM 5491 C CA . ALA B 1 352 ? -39.918 -38.655 26.437 1.00 15.47 352 ALA B CA 1
ATOM 5492 C C . ALA B 1 352 ? -39.366 -38.931 25.039 1.00 14.38 352 ALA B C 1
ATOM 5493 O O . ALA B 1 352 ? -38.377 -39.665 24.892 1.00 13.91 352 ALA B O 1
ATOM 5495 N N . PRO B 1 353 ? -40.000 -38.364 24.001 1.00 14.40 353 PRO B N 1
ATOM 5496 C CA . PRO B 1 353 ? -39.494 -38.568 22.641 1.00 13.34 353 PRO B CA 1
ATOM 5497 C C . PRO B 1 353 ? -38.058 -38.081 22.440 1.00 13.29 353 PRO B C 1
ATOM 5498 O O . PRO B 1 353 ? -37.623 -37.113 23.077 1.00 14.60 353 PRO B O 1
ATOM 5502 N N . GLY B 1 354 ? -37.324 -38.768 21.569 1.00 11.26 354 GLY B N 1
ATOM 5503 C CA . GLY B 1 354 ? -35.936 -38.416 21.301 1.00 11.74 354 GLY B CA 1
ATOM 5504 C C . GLY B 1 354 ? -35.039 -38.816 22.458 1.00 11.91 354 GLY B C 1
ATOM 5505 O O . GLY B 1 354 ? -35.215 -39.877 23.050 1.00 12.24 354 GLY B O 1
ATOM 5506 N N . LEU B 1 355 ? -34.059 -37.969 22.775 1.00 11.82 355 LEU B N 1
ATOM 5507 C CA . LEU B 1 355 ? -33.182 -38.204 23.921 1.00 12.42 355 LEU B CA 1
ATOM 5508 C C . LEU B 1 355 ? -33.897 -38.027 25.251 1.00 12.81 355 LEU B C 1
ATOM 5509 O O . LEU B 1 355 ? -33.603 -38.720 26.219 1.00 13.67 355 LEU B O 1
ATOM 5514 N N . GLY B 1 356 ? -34.820 -37.076 25.294 1.00 13.84 356 GLY B N 1
ATOM 5515 C CA . GLY B 1 356 ? -35.489 -36.720 26.538 1.00 15.40 356 GLY B CA 1
ATOM 5516 C C . GLY B 1 356 ? -34.700 -35.761 27.408 1.00 15.56 356 GLY B C 1
ATOM 5517 O O . GLY B 1 356 ? -35.059 -35.560 28.559 1.00 16.57 356 GLY B O 1
ATOM 5518 N N . ILE B 1 357 ? -33.646 -35.158 26.861 1.00 14.33 357 ILE B N 1
ATOM 5519 C CA . ILE B 1 357 ? -32.839 -34.175 27.589 1.00 15.12 357 ILE B CA 1
ATOM 5520 C C . ILE B 1 357 ? -33.560 -32.832 27.517 1.00 16.10 357 ILE B C 1
ATOM 5521 O O . ILE B 1 357 ? -34.110 -32.477 26.472 1.00 17.73 357 ILE B O 1
ATOM 5526 N N . VAL B 1 358 ? -33.567 -32.108 28.634 1.00 15.54 358 VAL B N 1
ATOM 5527 C CA . VAL B 1 358 ? -34.240 -30.816 28.729 1.00 16.60 358 VAL B CA 1
ATOM 5528 C C . VAL B 1 358 ? -33.203 -29.705 28.921 1.00 16.66 358 VAL B C 1
ATOM 5529 O O . VAL B 1 358 ? -32.451 -29.693 29.899 1.00 15.44 358 VAL B O 1
ATOM 5533 N N . VAL B 1 359 ? -33.160 -28.787 27.962 1.00 18.02 359 VAL B N 1
ATOM 5534 C CA . VAL B 1 359 ? -32.191 -27.694 27.948 1.00 17.52 359 VAL B CA 1
ATOM 5535 C C . VAL B 1 359 ? -32.823 -26.412 28.491 1.00 18.80 359 VAL B C 1
ATOM 5536 O O . VAL B 1 359 ? -33.947 -26.066 28.124 1.00 20.66 359 VAL B O 1
ATOM 5540 N N . ASP B 1 360 ? -32.106 -25.715 29.367 1.00 17.40 360 ASP B N 1
ATOM 5541 C CA . ASP B 1 360 ? -32.529 -24.384 29.806 1.00 18.17 360 ASP B CA 1
ATOM 5542 C C . ASP B 1 360 ? -32.038 -23.389 28.762 1.00 19.97 360 ASP B C 1
ATOM 5543 O O . ASP B 1 360 ? -30.846 -23.087 28.696 1.00 19.11 360 ASP B O 1
ATOM 5548 N N . GLU B 1 361 ? -32.971 -22.889 27.952 1.00 23.30 361 GLU B N 1
ATOM 5549 C CA . GLU B 1 361 ? -32.660 -22.069 26.775 1.00 24.36 361 GLU B CA 1
ATOM 5550 C C . GLU B 1 361 ? -31.896 -20.796 27.085 1.00 21.31 361 GLU B C 1
ATOM 5551 O O . GLU B 1 361 ? -30.980 -20.411 26.355 1.00 24.23 361 GLU B O 1
ATOM 5557 N N . ASP B 1 362 ? -32.283 -20.145 28.171 1.00 22.86 362 ASP B N 1
ATOM 5558 C CA . ASP B 1 362 ? -31.718 -18.863 28.526 1.00 25.09 362 ASP B CA 1
ATOM 5559 C C . ASP B 1 362 ? -30.327 -19.021 29.130 1.00 21.51 362 ASP B C 1
ATOM 5560 O O . ASP B 1 362 ? -29.429 -18.235 28.819 1.00 23.36 362 ASP B O 1
ATOM 5565 N N . GLU B 1 363 ? -30.138 -20.063 29.942 1.00 19.71 363 GLU B N 1
ATOM 5566 C CA . GLU B 1 363 ? -28.815 -20.383 30.459 1.00 20.30 363 GLU B CA 1
ATOM 5567 C C . GLU B 1 363 ? -27.901 -20.739 29.298 1.00 19.54 363 GLU B C 1
ATOM 5568 O O . GLU B 1 363 ? -26.779 -20.240 29.211 1.00 18.40 363 GLU B O 1
ATOM 5574 N N . LEU B 1 364 ? -28.388 -21.588 28.397 1.00 18.18 364 LEU B N 1
ATOM 5575 C CA . LEU B 1 364 ? -27.601 -21.953 27.229 1.00 18.94 364 LEU B CA 1
ATOM 5576 C C . LEU B 1 364 ? -27.170 -20.710 26.462 1.00 19.53 364 LEU B C 1
ATOM 5577 O O . LEU B 1 364 ? -25.989 -20.537 26.181 1.00 19.49 364 LEU B O 1
ATOM 5582 N N . ALA B 1 365 ? -28.140 -19.862 26.115 1.00 20.37 365 ALA B N 1
ATOM 5583 C CA . ALA B 1 365 ? -27.870 -18.638 25.365 1.00 21.87 365 ALA B CA 1
ATOM 5584 C C . ALA B 1 365 ? -26.770 -17.808 26.018 1.00 19.80 365 ALA B C 1
ATOM 5585 O O . ALA B 1 365 ? -25.850 -17.355 25.333 1.00 23.62 365 ALA B O 1
ATOM 5587 N N . SER B 1 366 ? -26.840 -17.651 27.339 1.00 19.37 366 SER B N 1
ATOM 5588 C CA . SER B 1 366 ? -25.889 -16.815 28.077 1.00 19.99 366 SER B CA 1
ATOM 5589 C C . SER B 1 366 ? -24.485 -17.406 28.153 1.00 20.32 366 SER B C 1
ATOM 5590 O O . SER B 1 366 ? -23.525 -16.684 28.435 1.00 19.83 366 SER B O 1
ATOM 5593 N N . ARG B 1 367 ? -24.374 -18.714 27.909 1.00 17.38 367 ARG B N 1
ATOM 5594 C CA . ARG B 1 367 ? -23.106 -19.444 28.065 1.00 18.59 367 ARG B CA 1
ATOM 5595 C C . ARG B 1 367 ? -22.517 -19.937 26.742 1.00 17.90 367 ARG B C 1
ATOM 5596 O O . ARG B 1 367 ? -21.410 -20.498 26.718 1.00 14.91 367 ARG B O 1
ATOM 5604 N N . ALA B 1 368 ? -23.243 -19.719 25.651 1.00 15.80 368 ALA B N 1
ATOM 5605 C CA . ALA B 1 368 ? -22.863 -20.292 24.354 1.00 14.59 368 ALA B CA 1
ATOM 5606 C C . ALA B 1 368 ? -22.138 -19.313 23.446 1.00 15.16 368 ALA B C 1
ATOM 5607 O O . ALA B 1 368 ? -22.556 -18.153 23.298 1.00 17.79 368 ALA B O 1
ATOM 5609 N N . THR B 1 369 ? -21.045 -19.791 22.856 1.00 14.99 369 THR B N 1
ATOM 5610 C CA . THR B 1 369 ? -20.372 -19.081 21.785 1.00 18.04 369 THR B CA 1
ATOM 5611 C C . THR B 1 369 ? -20.569 -19.920 20.535 1.00 17.53 369 THR B C 1
ATOM 5612 O O . THR B 1 369 ? -20.204 -21.098 20.511 1.00 16.69 369 THR B O 1
ATOM 5616 N N . GLU B 1 370 ? -21.158 -19.330 19.504 1.00 17.10 370 GLU B N 1
ATOM 5617 C CA . GLU B 1 370 ? -21.281 -20.049 18.250 1.00 17.67 370 GLU B CA 1
ATOM 5618 C C . GLU B 1 370 ? -19.955 -20.079 17.506 1.00 17.10 370 GLU B C 1
ATOM 5619 O O . GLU B 1 370 ? -19.263 -19.064 17.397 1.00 18.81 370 GLU B O 1
ATOM 5625 N N . ILE B 1 371 ? -19.611 -21.258 16.999 1.00 16.23 371 ILE B N 1
ATOM 5626 C CA . ILE B 1 371 ? -18.439 -21.433 16.166 1.00 16.09 371 ILE B CA 1
ATOM 5627 C C . ILE B 1 371 ? -18.944 -21.394 14.743 1.00 18.15 371 ILE B C 1
ATOM 5628 O O . ILE B 1 371 ? -19.781 -22.194 14.359 1.00 17.73 371 ILE B O 1
ATOM 5633 N N . THR B 1 372 ? -18.474 -20.423 13.978 1.00 22.52 372 THR B N 1
ATOM 5634 C CA . THR B 1 372 ? -18.999 -20.227 12.637 1.00 22.01 372 THR B CA 1
ATOM 5635 C C . THR B 1 372 ? -17.892 -20.336 11.621 1.00 27.72 372 THR B C 1
ATOM 5636 O O . THR B 1 372 ? -16.722 -20.421 11.977 1.00 30.54 372 THR B O 1
ATOM 5640 N N . VAL B 1 373 ? -18.268 -20.337 10.349 1.00 28.07 373 VAL B N 1
ATOM 5641 C CA . VAL B 1 373 ? -17.286 -20.302 9.285 1.00 30.72 373 VAL B CA 1
ATOM 5642 C C . VAL B 1 373 ? -16.524 -18.988 9.417 1.00 32.45 373 VAL B C 1
ATOM 5643 O O . VAL B 1 373 ? -17.101 -17.902 9.304 1.00 33.86 373 VAL B O 1
ATOM 5647 N N . GLY B 1 374 ? -15.235 -19.109 9.724 1.00 38.38 374 GLY B N 1
ATOM 5648 C CA . GLY B 1 374 ? -14.353 -17.960 9.843 1.00 38.74 374 GLY B CA 1
ATOM 5649 C C . GLY B 1 374 ? -14.202 -17.284 11.197 1.00 42.76 374 GLY B C 1
ATOM 5650 O O . GLY B 1 374 ? -13.478 -16.295 11.275 1.00 46.42 374 GLY B O 1
ATOM 5651 N N . ARG B 1 375 ? -14.861 -17.785 12.255 1.00 42.62 375 ARG B N 1
ATOM 5652 C CA . ARG B 1 375 ? -14.780 -17.141 13.599 1.00 44.34 375 ARG B CA 1
ATOM 5653 C C . ARG B 1 375 ? -15.531 -17.771 14.813 1.00 39.41 375 ARG B C 1
ATOM 5654 O O . ARG B 1 375 ? -16.261 -18.763 14.695 1.00 37.90 375 ARG B O 1
ATOM 5662 N N . ASP B 1 376 ? -15.306 -17.174 15.987 1.00 36.64 376 ASP B N 1
ATOM 5663 C CA . ASP B 1 376 ? -16.108 -17.418 17.190 1.00 34.99 376 ASP B CA 1
ATOM 5664 C C . ASP B 1 376 ? -17.029 -16.210 17.379 1.00 34.47 376 ASP B C 1
ATOM 5665 O O . ASP B 1 376 ? -16.594 -15.068 17.235 1.00 36.02 376 ASP B O 1
ATOM 5670 N N . GLN B 1 377 ? -18.297 -16.462 17.696 1.00 27.87 377 GLN B N 1
ATOM 5671 C CA . GLN B 1 377 ? -19.262 -15.386 17.947 1.00 31.87 377 GLN B CA 1
ATOM 5672 C C . GLN B 1 377 ? -19.786 -15.387 19.385 1.00 29.43 377 GLN B C 1
ATOM 5673 O O . GLN B 1 377 ? -20.550 -16.282 19.771 1.00 28.42 377 GLN B O 1
ATOM 5679 N N . ARG B 1 378 ? -19.339 -14.392 20.157 1.00 34.42 378 ARG B N 1
ATOM 5680 C CA . ARG B 1 378 ? -19.804 -14.073 21.523 1.00 31.45 378 ARG B CA 1
ATOM 5681 C C . ARG B 1 378 ? -18.675 -13.531 22.397 1.00 40.38 378 ARG B C 1
ATOM 5682 O O . ARG B 1 378 ? -17.502 -13.836 22.177 1.00 42.43 378 ARG B O 1
#

Organism: Paracoccus denitrificans (strain Pd 1222) (NCBI:txid318586)

Nearest PDB structures (foldseek):
  4dwd-assembly1_A  TM=1.001E+00  e=1.391E-71  Paracoccus denitrificans PD1222
  4dwd-assembly1_B  TM=1.002E+00  e=1.832E-70  Paracoccus denitrificans PD1222
  3n4e-assembly1_A  TM=9.994E-01  e=1.256E-67  Paracoccus denitrificans PD1222
  3t8q-assembly1_A  TM=8.925E-01  e=1.536E-24  Hoeflea phototrophica DFL-43
  3t9p-assembly1_B  TM=8.999E-01  e=9.606E-24  Roseovarius sp. TM1035

Radius of gyration: 26.51 Å; Cα contacts (8 Å, |Δi|>4): 1678; chains: 2; bounding box: 68×53×77 Å

B-factor: mean 15.83, std 7.02, range [6.29, 67.74]

Solvent-accessible surface area: 26611 Å² total

CATH classification: 3.30.390.10 (+1 more: 3.20.20.120)

Sequence (718 aa):
SLKIAKVEALSVAGDPTSAFVRITAEEDGTVGWGEASPLGGIASLGVVARDIAPFLEGQEEVLDHAVLLDRHRLVKLGPEGIATAALAACDIALWDLKGKLLGQPIYKLLGGAWRTRLPCYSSIGGNAARSVDEVVRREVARRVEAEQPAAVKIRWDGDRTRCDVDIPGDIAKARRAVRELLGPDAVIGFDANNGYSVGGAIIRVGRALEDLGYSSWFEEEPVQHYYHVGAGEVAQRLDITVSAGEQTYTLQALKDLILSGVRRVQPDIVK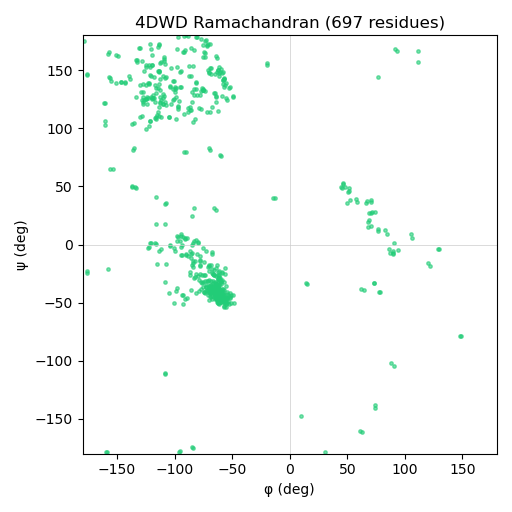GGITGQCAALAHAHGVEFVPHQTQPGVGHFANIHVLSTLHTKPVELADRWDRGRPVFRNPAEPVDGHHFALGDAPGLGIVVDEDELASRATEITVGSLKIAKVEALSVAGDPTSAFVRITAEDGTVGWGEASPLGGIASLGVVARDIAPFLEGQEVLDHAVLLDRHRLVKLGPEGIATAALAACDIALWDLKGKLLGQPIYKLLGGAWRTRLPCYSSIGGNAARSVDEVVREVARRVEAEQPAAVKIRWDGDRTRCDVDIPGDIAKARAVRELLGPDAVIGFDANNGYSVGGAIIRVGRALEDLGYSSWFEEEPVQHYYHVGAGEVAQRLDITVSAGEEQTYTLQALKDLILSGVRRVQPDIVKGGITGQCAALAHAHGVEFVPHQTQPGVGHFANIHVLSTLHTKPVELADRWDRGRPVFRNPAEPVDGHHFALGDAPGLGIVVDEDELASRATEITVGRDQR